Protein AF-0000000086451438 (afdb_homodimer)

pLDDT: mean 75.98, std 21.45, range [26.05, 97.88]

Organism: Eptatretus burgeri (NCBI:txid7764)

Foldseek 3Di:
DVVVVVVVVVVVVVVVDPDDCVVVVDPPPCCDPQVVLLVVLCLQQDDDLVVLVVVCVVPVVVDDPQLVVVLVVLVVCLVVLFAFAEEEAEDPQLCPLVSQQNSCSVCVNVSAGEAAEECDDVVQVSHRSYYHLCVLQQFDPCLVVDPAGAHPDDAPGSSLVSLLRHQEYEYEQQQVAFLSSLNRQQVHQCVSNVANPGSVSHHYYHYHHNVVQDDPDPDPCPVVSVNRTNCNDPSVVRYHYGYRDDRNRVVCCVVPVSVVVVVVVVCVVVVD/DVVVVVVVVVVVVVVVDDDDPVVVVDPPPCCDPQNVLLVVLCLQQDDDLVVLVVVCVVPVVVDDPQLVVVLVVLVVCLVVLFAFAEEEAEDPQLCPLVSQQNSCSVCVNVSAGEAAEECDDVVQVSHRSYYHLCVLQVFDPCLVVDPQGAHPDDAPGSSLVSLLRHQEYEYEQQFVAFLSSLNRQQVHQCVSNVANPGSVSHHYYHYHHNVVQDDPDPDPCPVVSVNRTNCNDPSVVRYHYGYRDDRNRVVCCVVPVSVVVVVVVVCVVVVD

InterPro domains:
  IPR010285 DNA helicase Pif1-like, DEAD-box helicase domain [PF05970] (62-272)
  IPR027417 P-loop containing nucleoside triphosphate hydrolase [G3DSA:3.40.50.300] (60-242)
  IPR027417 P-loop containing nucleoside triphosphate hydrolase [SSF52540] (52-231)

Structure (mmCIF, N/CA/C/O backbone):
data_AF-0000000086451438-model_v1
#
loop_
_entity.id
_entity.type
_entity.pdbx_description
1 polymer 'ATP-dependent DNA helicase'
#
loop_
_atom_site.group_PDB
_atom_site.id
_atom_site.type_symbol
_atom_site.label_atom_id
_atom_site.label_alt_id
_atom_site.label_comp_id
_atom_site.label_asym_id
_atom_site.label_entity_id
_atom_site.label_seq_id
_atom_site.pdbx_PDB_ins_code
_atom_site.Cartn_x
_atom_site.Cartn_y
_atom_site.Cartn_z
_atom_site.occupancy
_atom_site.B_iso_or_equiv
_atom_site.auth_seq_id
_atom_site.auth_comp_id
_atom_site.auth_asym_id
_atom_site.auth_atom_id
_atom_site.pdbx_PDB_model_num
ATOM 1 N N . MET A 1 1 ? 25.984 22.734 19.531 1 26.09 1 MET A N 1
ATOM 2 C CA . MET A 1 1 ? 26.781 22.688 18.297 1 26.09 1 MET A CA 1
ATOM 3 C C . MET A 1 1 ? 27.703 21.484 18.281 1 26.09 1 MET A C 1
ATOM 5 O O . MET A 1 1 ? 27.859 20.828 17.25 1 26.09 1 MET A O 1
ATOM 9 N N . TYR A 1 2 ? 28.391 21.312 19.453 1 29.39 2 TYR A N 1
ATOM 10 C CA . TYR A 1 2 ? 29.422 20.297 19.594 1 29.39 2 TYR A CA 1
ATOM 11 C C . TYR A 1 2 ? 28.812 18.906 19.562 1 29.39 2 TYR A C 1
ATOM 13 O O . TYR A 1 2 ? 29.375 17.984 18.953 1 29.39 2 TYR A O 1
ATOM 21 N N . ASN A 1 3 ? 27.719 18.781 20.359 1 32.94 3 ASN A N 1
ATOM 22 C CA . ASN A 1 3 ? 27.109 17.469 20.547 1 32.94 3 ASN A CA 1
ATOM 23 C C . ASN A 1 3 ? 26.391 17 19.281 1 32.94 3 ASN A C 1
ATOM 25 O O . ASN A 1 3 ? 26.156 15.805 19.109 1 32.94 3 ASN A O 1
ATOM 29 N N . LEU A 1 4 ? 26.078 17.984 18.391 1 34.22 4 LEU A N 1
ATOM 30 C CA . LEU A 1 4 ? 25.469 17.703 17.094 1 34.22 4 LEU A CA 1
ATOM 31 C C . LEU A 1 4 ? 26.484 17.094 16.141 1 34.22 4 LEU A C 1
ATOM 33 O O . LEU A 1 4 ? 26.156 16.188 15.367 1 34.22 4 LEU A O 1
ATOM 37 N N . CYS A 1 5 ? 27.719 17.562 16.188 1 33.41 5 CYS A N 1
ATOM 38 C CA . CYS A 1 5 ? 28.797 17.062 15.336 1 33.41 5 CYS A CA 1
ATOM 39 C C . CYS A 1 5 ? 29.125 15.617 15.664 1 33.41 5 CYS A C 1
ATOM 41 O O . CYS A 1 5 ? 29.344 14.805 14.758 1 33.41 5 CYS A O 1
ATOM 43 N N . LEU A 1 6 ? 29.156 15.328 16.922 1 34.59 6 LEU A N 1
ATOM 44 C CA . LEU A 1 6 ? 29.578 13.977 17.281 1 34.59 6 LEU A CA 1
ATOM 45 C C . LEU A 1 6 ? 28.531 12.953 16.875 1 34.59 6 LEU A C 1
ATOM 47 O O . LEU A 1 6 ? 28.859 11.82 16.516 1 34.59 6 LEU A O 1
ATOM 51 N N . MET A 1 7 ? 27.281 13.461 16.75 1 38.03 7 MET A N 1
ATOM 52 C CA . MET A 1 7 ? 26.172 12.578 16.375 1 38.03 7 MET A CA 1
ATOM 53 C C . MET A 1 7 ? 26.188 12.281 14.875 1 38.03 7 MET A C 1
ATOM 55 O O . MET A 1 7 ? 25.938 11.156 14.461 1 38.03 7 MET A O 1
ATOM 59 N N . GLU A 1 8 ? 26.656 13.125 14.047 1 40.81 8 GLU A N 1
ATOM 60 C CA . GLU A 1 8 ? 26.922 12.945 12.617 1 40.81 8 GLU A CA 1
ATOM 61 C C . GLU A 1 8 ? 28.047 11.945 12.391 1 40.81 8 GLU A C 1
ATOM 63 O O . GLU A 1 8 ? 27.984 11.125 11.469 1 40.81 8 GLU A O 1
ATOM 68 N N . ILE A 1 9 ? 29 12.008 13.086 1 38.91 9 ILE A N 1
ATOM 69 C CA . ILE A 1 9 ? 30.156 11.125 12.938 1 38.91 9 ILE A CA 1
ATOM 70 C C . ILE A 1 9 ? 29.781 9.711 13.359 1 38.91 9 ILE A C 1
ATOM 72 O O . ILE A 1 9 ? 30.125 8.742 12.68 1 38.91 9 ILE A O 1
ATOM 76 N N . GLU A 1 10 ? 28.922 9.609 14.383 1 37.34 10 GLU A N 1
ATOM 77 C CA . GLU A 1 10 ? 28.578 8.266 14.828 1 37.34 10 GLU A CA 1
ATOM 78 C C . GLU A 1 10 ? 27.641 7.574 13.836 1 37.34 10 GLU A C 1
ATOM 80 O O . GLU A 1 10 ? 27.797 6.383 13.562 1 37.34 10 GLU A O 1
ATOM 85 N N . ASP A 1 11 ? 26.75 8.367 13.273 1 40.84 11 ASP A N 1
ATOM 86 C CA . ASP A 1 11 ? 25.906 7.828 12.219 1 40.84 11 ASP A CA 1
ATOM 87 C C . ASP A 1 11 ? 26.734 7.414 11.008 1 40.84 11 ASP A C 1
ATOM 89 O O . ASP A 1 11 ? 26.469 6.391 10.375 1 40.84 11 ASP A O 1
ATOM 93 N N . HIS A 1 12 ? 27.656 8.133 10.625 1 41.16 12 HIS A N 1
ATOM 94 C CA . HIS A 1 12 ? 28.609 7.762 9.594 1 41.16 12 HIS A CA 1
ATOM 95 C C . HIS A 1 12 ? 29.422 6.539 10.016 1 41.16 12 HIS A C 1
ATOM 97 O O . HIS A 1 12 ? 29.719 5.672 9.188 1 41.16 12 HIS A O 1
ATOM 103 N N . ILE A 1 13 ? 29.828 6.48 11.203 1 39.41 13 ILE A N 1
ATOM 104 C CA . ILE A 1 13 ? 30.625 5.348 11.656 1 39.41 13 ILE A CA 1
ATOM 105 C C . ILE A 1 13 ? 29.734 4.109 11.781 1 39.41 13 ILE A C 1
ATOM 107 O O . ILE A 1 13 ? 30.125 3.014 11.383 1 39.41 13 ILE A O 1
ATOM 111 N N . LEU A 1 14 ? 28.5 4.383 12.367 1 39 14 LEU A N 1
ATOM 112 C CA . LEU A 1 14 ? 27.594 3.254 12.484 1 39 14 LEU A CA 1
ATOM 113 C C . LEU A 1 14 ? 27.156 2.76 11.102 1 39 14 LEU A C 1
ATOM 115 O O . LEU A 1 14 ? 26.984 1.557 10.898 1 39 14 LEU A O 1
ATOM 119 N N . ALA A 1 15 ? 26.984 3.623 10.156 1 35.28 15 ALA A N 1
ATOM 120 C CA . ALA A 1 15 ? 26.766 3.242 8.766 1 35.28 15 ALA A CA 1
ATOM 121 C C . ALA A 1 15 ? 27.984 2.525 8.195 1 35.28 15 ALA A C 1
ATOM 123 O O . ALA A 1 15 ? 27.859 1.714 7.273 1 35.28 15 ALA A O 1
ATOM 124 N N . GLN A 1 16 ? 29.141 3.031 8.539 1 34.56 16 GLN A N 1
ATOM 125 C CA . GLN A 1 16 ? 30.391 2.52 7.992 1 34.56 16 GLN A CA 1
ATOM 126 C C . GLN A 1 16 ? 30.906 1.341 8.812 1 34.56 16 GLN A C 1
ATOM 128 O O . GLN A 1 16 ? 32.031 0.894 8.625 1 34.56 16 GLN A O 1
ATOM 133 N N . GLY A 1 17 ? 30.328 0.337 9.367 1 36.38 17 GLY A N 1
ATOM 134 C CA . GLY A 1 17 ? 30.719 -0.934 9.953 1 36.38 17 GLY A CA 1
ATOM 135 C C . GLY A 1 17 ? 30.625 -0.946 11.469 1 36.38 17 GLY A C 1
ATOM 136 O O . GLY A 1 17 ? 30.594 0.11 12.102 1 36.38 17 GLY A O 1
ATOM 137 N N . GLY A 1 18 ? 29.875 -1.959 12.195 1 35.44 18 GLY A N 1
ATOM 138 C CA . GLY A 1 18 ? 29.422 -2.438 13.492 1 35.44 18 GLY A CA 1
ATOM 139 C C . GLY A 1 18 ? 30.375 -2.127 14.625 1 35.44 18 GLY A C 1
ATOM 140 O O . GLY A 1 18 ? 30.312 -2.756 15.68 1 35.44 18 GLY A O 1
ATOM 141 N N . GLN A 1 19 ? 31.531 -1.629 14.344 1 34.28 19 GLN A N 1
ATOM 142 C CA . GLN A 1 19 ? 32.375 -1.691 15.531 1 34.28 19 GLN A CA 1
ATOM 143 C C . GLN A 1 19 ? 32.031 -0.585 16.516 1 34.28 19 GLN A C 1
ATOM 145 O O . GLN A 1 19 ? 31.688 0.532 16.125 1 34.28 19 GLN A O 1
ATOM 150 N N . THR A 1 20 ? 31.406 -1.048 17.625 1 34.25 20 THR A N 1
ATOM 151 C CA . THR A 1 20 ? 31.016 -0.219 18.766 1 34.25 20 THR A CA 1
ATOM 152 C C . THR A 1 20 ? 32.219 0.55 19.312 1 34.25 20 THR A C 1
ATOM 154 O O . THR A 1 20 ? 33.375 0.157 19.109 1 34.25 20 THR A O 1
ATOM 157 N N . LEU A 1 21 ? 32.031 1.771 19.625 1 33.81 21 LEU A N 1
ATOM 158 C CA . LEU A 1 21 ? 33.031 2.615 20.266 1 33.81 21 LEU A CA 1
ATOM 159 C C . LEU A 1 21 ? 33.594 1.945 21.516 1 33.81 21 LEU A C 1
ATOM 161 O O . LEU A 1 21 ? 34.531 2.465 22.141 1 33.81 21 LEU A O 1
ATOM 165 N N . ASP A 1 22 ? 33.062 0.812 22 1 37 22 ASP A N 1
ATOM 166 C CA . ASP A 1 22 ? 33.656 0.191 23.172 1 37 22 ASP A CA 1
ATOM 167 C C . ASP A 1 22 ? 35.156 0.002 23 1 37 22 ASP A C 1
ATOM 169 O O . ASP A 1 22 ? 35.906 -0.086 23.984 1 37 22 ASP A O 1
ATOM 173 N N . ASN A 1 23 ? 35.531 -0.265 21.781 1 37.19 23 ASN A N 1
ATOM 174 C CA . ASN A 1 23 ? 36.969 -0.629 21.703 1 37.19 23 ASN A CA 1
ATOM 175 C C . ASN A 1 23 ? 37.875 0.562 22 1 37.19 23 ASN A C 1
ATOM 177 O O . ASN A 1 23 ? 39.094 0.414 22.078 1 3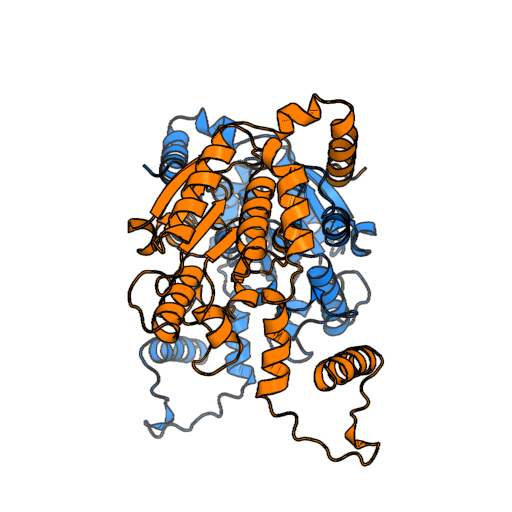7.19 23 ASN A O 1
ATOM 181 N N . TYR A 1 24 ? 37.406 1.789 21.734 1 34.75 24 TYR A N 1
ATOM 182 C CA . TYR A 1 24 ? 38.406 2.848 21.875 1 34.75 24 TYR A CA 1
ATOM 183 C C . TYR A 1 24 ? 38.312 3.473 23.266 1 34.75 24 TYR A C 1
ATOM 185 O O . TYR A 1 24 ? 38.812 4.59 23.484 1 34.75 24 TYR A O 1
ATOM 193 N N . ASN A 1 25 ? 38.188 2.754 24.438 1 35.06 25 ASN A N 1
ATOM 194 C CA . ASN A 1 25 ? 38.281 3.109 25.844 1 35.06 25 ASN A CA 1
ATOM 195 C C . ASN A 1 25 ? 37.531 4.387 26.172 1 35.06 25 ASN A C 1
ATOM 197 O O . ASN A 1 25 ? 37.938 5.156 27.047 1 35.06 25 ASN A O 1
ATOM 201 N N . LEU A 1 26 ? 36.938 5.012 25.172 1 33.03 26 LEU A N 1
ATOM 202 C CA . LEU A 1 26 ? 36.219 6.23 25.531 1 33.03 26 LEU A CA 1
ATOM 203 C C . LEU A 1 26 ? 34.969 5.906 26.328 1 33.03 26 LEU A C 1
ATOM 205 O O . LEU A 1 26 ? 34.406 4.82 26.203 1 33.03 26 LEU A O 1
ATOM 209 N N . PRO A 1 27 ? 34.781 6.578 27.547 1 30.48 27 PRO A N 1
ATOM 210 C CA . PRO A 1 27 ? 33.656 6.25 28.406 1 30.48 27 PRO A CA 1
ATOM 211 C C . PRO A 1 27 ? 32.375 6.02 27.625 1 30.48 27 PRO A C 1
ATOM 213 O O . PRO A 1 27 ? 32.125 6.668 26.594 1 30.48 27 PRO A O 1
ATOM 216 N N . VAL A 1 28 ? 31.984 4.773 27.594 1 33.62 28 VAL A N 1
ATOM 217 C CA . VAL A 1 28 ? 30.719 4.379 26.984 1 33.62 28 VAL A CA 1
ATOM 218 C C . VAL A 1 28 ? 29.594 5.285 27.469 1 33.62 28 VAL A C 1
ATOM 220 O O . VAL A 1 28 ? 29.312 5.324 28.672 1 33.62 28 VAL A O 1
ATOM 223 N N . ILE A 1 29 ? 29.703 6.559 27.203 1 31.59 29 ILE A N 1
ATOM 224 C CA . ILE A 1 29 ? 28.469 7.258 27.578 1 31.59 29 ILE A CA 1
ATOM 225 C C . ILE A 1 29 ? 27.266 6.363 27.297 1 31.59 29 ILE A C 1
ATOM 227 O O . ILE A 1 29 ? 27.172 5.738 26.234 1 31.59 29 ILE A O 1
ATOM 231 N N . GLU A 1 30 ? 26.812 5.746 28.344 1 31.34 30 GLU A N 1
ATOM 232 C CA . GLU A 1 30 ? 25.547 5.016 28.297 1 31.34 30 GLU A CA 1
ATOM 233 C C . GLU A 1 30 ? 24.578 5.672 27.312 1 31.34 30 GLU A C 1
ATOM 235 O O . GLU A 1 30 ? 24.016 6.73 27.609 1 31.34 30 GLU A O 1
ATOM 240 N N . ARG A 1 31 ? 24.938 5.809 26.094 1 33.66 31 ARG A N 1
ATOM 241 C CA . ARG A 1 31 ? 23.953 6.215 25.109 1 33.66 31 ARG A CA 1
ATOM 242 C C . ARG A 1 31 ? 22.594 5.613 25.406 1 33.66 31 ARG A C 1
ATOM 244 O O . ARG A 1 31 ? 22.406 4.398 25.297 1 33.66 31 ARG A O 1
ATOM 251 N N . THR A 1 32 ? 21.984 6.016 26.531 1 33.78 32 THR A N 1
ATOM 252 C CA . THR A 1 32 ? 20.672 5.547 26.953 1 33.78 32 THR A CA 1
ATOM 253 C C . THR A 1 32 ? 19.781 5.285 25.734 1 33.78 32 THR A C 1
ATOM 255 O O . THR A 1 32 ? 19.906 5.957 24.719 1 33.78 32 THR A O 1
ATOM 258 N N . THR A 1 33 ? 19.062 4.176 25.688 1 37.59 33 THR A N 1
ATOM 259 C CA . THR A 1 33 ? 18 3.734 24.797 1 37.59 33 THR A CA 1
ATOM 260 C C . THR A 1 33 ? 17.188 4.926 24.297 1 37.59 33 THR A C 1
ATOM 262 O O . THR A 1 33 ? 16.5 4.836 23.266 1 37.59 33 THR A O 1
ATOM 265 N N . ALA A 1 34 ? 17.094 5.992 25.078 1 37.47 34 ALA A N 1
ATOM 266 C CA . ALA A 1 34 ? 16.328 7.207 24.797 1 37.47 34 ALA A CA 1
ATOM 267 C C . ALA A 1 34 ? 16.984 8.016 23.688 1 37.47 34 ALA A C 1
ATOM 269 O O . ALA A 1 34 ? 16.297 8.633 22.875 1 37.47 34 ALA A O 1
ATOM 270 N N . ALA A 1 35 ? 18.312 8.203 23.703 1 39.44 35 ALA A N 1
ATOM 271 C CA . ALA A 1 35 ? 19.062 8.992 22.719 1 39.44 35 ALA A CA 1
ATOM 272 C C . ALA A 1 35 ? 18.953 8.375 21.328 1 39.44 35 ALA A C 1
ATOM 274 O O . ALA A 1 35 ? 18.844 9.094 20.328 1 39.44 35 ALA A O 1
ATOM 275 N N . ASN A 1 36 ? 19.141 7.082 21.203 1 42.81 36 ASN A N 1
ATOM 276 C CA . ASN A 1 36 ? 18.984 6.363 19.953 1 42.81 36 ASN A CA 1
ATOM 277 C C . ASN A 1 36 ? 17.578 6.527 19.375 1 42.81 36 ASN A C 1
ATOM 279 O O . ASN A 1 36 ? 17.391 6.625 18.172 1 42.81 36 ASN A O 1
ATOM 283 N N . HIS A 1 37 ? 16.562 6.543 20.281 1 44.16 37 HIS A N 1
ATOM 284 C CA . HIS A 1 37 ? 15.18 6.801 19.906 1 44.16 37 HIS A CA 1
ATOM 285 C C . HIS A 1 37 ? 14.977 8.25 19.484 1 44.16 37 HIS A C 1
ATOM 287 O O . HIS A 1 37 ? 14.172 8.539 18.594 1 44.16 37 HIS A O 1
ATOM 293 N N . ALA A 1 38 ? 15.758 9.188 20.141 1 43.88 38 ALA A N 1
ATOM 294 C CA . ALA A 1 38 ? 15.672 10.602 19.812 1 43.88 38 ALA A CA 1
ATOM 295 C C . ALA A 1 38 ? 16.125 10.859 18.375 1 43.88 38 ALA A C 1
ATOM 297 O O . ALA A 1 38 ? 15.562 11.719 17.688 1 43.88 38 ALA A O 1
ATOM 298 N N . GLN A 1 39 ? 17.109 10.125 17.938 1 46.59 39 GLN A N 1
ATOM 299 C CA . GLN A 1 39 ? 17.656 10.281 16.594 1 46.59 39 GLN A CA 1
ATOM 300 C C . GLN A 1 39 ? 16.625 9.953 15.531 1 46.59 39 GLN A C 1
ATOM 302 O O . GLN A 1 39 ? 16.578 10.609 14.492 1 46.59 39 GLN A O 1
ATOM 307 N N . LYS A 1 40 ? 15.953 8.906 15.898 1 49.19 40 LYS A N 1
ATOM 308 C CA . LYS A 1 40 ? 15.023 8.398 14.898 1 49.19 40 LYS A CA 1
ATOM 309 C C . LYS A 1 40 ? 13.914 9.406 14.617 1 49.19 40 LYS A C 1
ATOM 311 O O . LYS A 1 40 ? 13.43 9.5 13.484 1 49.19 40 LYS A O 1
ATOM 316 N N . TYR A 1 41 ? 13.625 10.203 15.648 1 57.09 41 TYR A N 1
ATOM 317 C CA . TYR A 1 41 ? 12.469 11.062 15.445 1 57.09 41 TYR A CA 1
ATOM 318 C C . TYR A 1 41 ? 12.898 12.469 15.023 1 57.09 41 TYR A C 1
ATOM 320 O O . TYR A 1 41 ? 12.062 13.344 14.805 1 57.09 41 TYR A O 1
ATOM 328 N N . VAL A 1 42 ? 14.25 12.516 14.727 1 59.06 42 VAL A N 1
ATOM 329 C CA . VAL A 1 42 ? 14.93 13.664 14.141 1 59.06 42 VAL A CA 1
ATOM 330 C C . VAL A 1 42 ? 14.43 13.883 12.711 1 59.06 42 VAL A C 1
ATOM 332 O O . VAL A 1 42 ? 14.352 15.016 12.242 1 59.06 42 VAL A O 1
ATOM 335 N N . ARG A 1 43 ? 13.883 12.844 12.266 1 67.5 43 ARG A N 1
ATOM 336 C CA . ARG A 1 43 ? 13.508 12.93 10.859 1 67.5 43 ARG A CA 1
ATOM 337 C C . ARG A 1 43 ? 12.336 13.875 10.656 1 67.5 43 ARG A C 1
ATOM 339 O O . ARG A 1 43 ? 12.211 14.508 9.609 1 67.5 43 ARG A O 1
ATOM 346 N N . PHE A 1 44 ? 11.562 13.945 11.609 1 74.88 44 PHE A N 1
ATOM 347 C CA . PHE A 1 44 ? 10.422 14.836 11.484 1 74.88 44 PHE A CA 1
ATOM 348 C C . PHE A 1 44 ? 10.812 16.266 11.828 1 74.88 44 PHE A C 1
ATOM 350 O O . PHE A 1 44 ? 10.102 17.219 11.469 1 74.88 44 PHE A O 1
ATOM 357 N N . LEU A 1 45 ? 11.992 16.312 12.406 1 74.94 45 LEU A N 1
ATOM 358 C CA . LEU A 1 45 ? 12.414 17.609 12.898 1 74.94 45 LEU A CA 1
ATOM 359 C C . LEU A 1 45 ? 13.5 18.203 12.008 1 74.94 45 LEU A C 1
ATOM 361 O O . LEU A 1 45 ? 13.789 19.406 12.078 1 74.94 45 LEU A O 1
ATOM 365 N N . ASN A 1 46 ? 13.961 17.359 11.133 1 75.75 46 ASN A N 1
ATOM 366 C CA . ASN A 1 46 ? 15.125 17.766 10.344 1 75.75 46 ASN A CA 1
ATOM 367 C C . ASN A 1 46 ? 14.703 18.469 9.055 1 75.75 46 ASN A C 1
ATOM 369 O O . ASN A 1 46 ? 14.625 17.828 8 1 75.75 46 ASN A O 1
ATOM 373 N N . PHE A 1 47 ? 14.445 19.75 9.156 1 78.75 47 PHE A N 1
ATOM 374 C CA . PHE A 1 47 ? 14.164 20.547 7.965 1 78.75 47 PHE A CA 1
ATOM 375 C C . PHE A 1 47 ? 14.703 21.969 8.117 1 78.75 47 PHE A C 1
ATOM 377 O O . PHE A 1 47 ? 14.914 22.438 9.234 1 78.75 47 PHE A O 1
ATOM 384 N N . ASP A 1 48 ? 15.07 22.484 6.926 1 81.88 48 ASP A N 1
ATOM 385 C CA . ASP A 1 48 ? 15.531 23.859 6.832 1 81.88 48 ASP A CA 1
ATOM 386 C C . ASP A 1 48 ? 14.391 24.797 6.461 1 81.88 48 ASP A C 1
ATOM 388 O O . ASP A 1 48 ? 13.859 24.734 5.348 1 81.88 48 ASP A O 1
ATOM 392 N N . GLY A 1 49 ? 14.117 25.703 7.426 1 85.5 49 GLY A N 1
ATOM 393 C CA . GLY A 1 49 ? 13.023 26.641 7.207 1 85.5 49 GLY A CA 1
ATOM 394 C C . GLY A 1 49 ? 13.195 27.484 5.953 1 85.5 49 GLY A C 1
ATOM 395 O O . GLY A 1 49 ? 12.234 27.703 5.215 1 85.5 49 GLY A O 1
ATOM 396 N N . CYS A 1 50 ? 14.398 27.859 5.68 1 87.19 50 CYS A N 1
ATOM 397 C CA . CYS A 1 50 ? 14.688 28.688 4.512 1 87.19 50 CYS A CA 1
ATOM 398 C C . CYS A 1 50 ? 14.453 27.922 3.221 1 87.19 50 CYS A C 1
ATOM 400 O O . CYS A 1 50 ? 13.875 28.438 2.271 1 87.19 50 CYS A O 1
ATOM 402 N N . GLU A 1 51 ? 14.867 26.688 3.285 1 87.94 51 GLU A N 1
ATOM 403 C CA . GLU A 1 51 ? 14.664 25.844 2.117 1 87.94 51 GLU A CA 1
ATOM 404 C C . GLU A 1 51 ? 13.18 25.594 1.858 1 87.94 51 GLU A C 1
ATOM 406 O O . GLU A 1 51 ? 12.742 25.562 0.706 1 87.94 51 GLU A O 1
ATOM 411 N N . GLN A 1 52 ? 12.5 25.453 2.959 1 90.19 52 GLN A N 1
ATOM 412 C CA . GLN A 1 52 ? 11.062 25.234 2.828 1 90.19 52 GLN A CA 1
ATOM 413 C C . GLN A 1 52 ? 10.367 26.469 2.254 1 90.19 52 GLN A C 1
ATOM 415 O O . GLN A 1 52 ? 9.492 26.359 1.394 1 90.19 52 GLN A O 1
ATOM 420 N N . ASN A 1 53 ? 10.766 27.609 2.682 1 91.75 53 ASN A N 1
ATOM 421 C CA . ASN A 1 53 ? 10.195 28.859 2.188 1 91.75 53 ASN A CA 1
ATOM 422 C C . ASN A 1 53 ? 10.484 29.062 0.705 1 91.75 53 ASN A C 1
ATOM 424 O O . ASN A 1 53 ? 9.641 29.562 -0.038 1 91.75 53 ASN A O 1
ATOM 428 N N . GLN A 1 54 ? 11.648 28.734 0.328 1 90.25 54 GLN A N 1
ATOM 429 C CA . GLN A 1 54 ? 12.008 28.844 -1.082 1 90.25 54 GLN A CA 1
ATOM 430 C C . GLN A 1 54 ? 11.141 27.922 -1.94 1 90.25 54 GLN A C 1
ATOM 432 O O . GLN A 1 54 ? 10.719 28.312 -3.035 1 90.25 54 GLN A O 1
ATOM 437 N N . CYS A 1 55 ? 10.938 26.75 -1.394 1 88.25 55 CYS A N 1
ATOM 438 C CA . CYS A 1 55 ? 10.078 25.797 -2.094 1 88.25 55 CYS A CA 1
ATOM 439 C C . CYS A 1 55 ? 8.68 26.375 -2.303 1 88.25 55 CYS A C 1
ATOM 441 O O . CYS A 1 55 ? 8.141 26.312 -3.406 1 88.25 55 CYS A O 1
ATOM 443 N N . ILE A 1 56 ? 8.172 27 -1.347 1 91.19 56 ILE A N 1
ATOM 444 C CA . ILE A 1 56 ? 6.828 27.578 -1.398 1 91.19 56 ILE A CA 1
ATOM 445 C C . ILE A 1 56 ? 6.793 28.719 -2.4 1 91.19 56 ILE A C 1
ATOM 447 O O . ILE A 1 56 ? 5.91 28.781 -3.258 1 91.19 56 ILE A O 1
ATOM 451 N N . ASN A 1 57 ? 7.73 29.562 -2.266 1 91.06 57 ASN A N 1
ATOM 452 C CA . ASN A 1 57 ? 7.781 30.719 -3.139 1 91.06 57 ASN A CA 1
ATOM 453 C C . ASN A 1 57 ? 7.91 30.328 -4.605 1 91.06 57 ASN A C 1
ATOM 455 O O . ASN A 1 57 ? 7.34 30.969 -5.484 1 91.06 57 ASN A O 1
ATOM 459 N N . ASN A 1 58 ? 8.602 29.297 -4.82 1 88.81 58 ASN A N 1
ATOM 460 C CA . ASN A 1 58 ? 8.883 28.859 -6.188 1 88.81 58 ASN A CA 1
ATOM 461 C C . ASN A 1 58 ? 7.699 28.109 -6.789 1 88.81 58 ASN A C 1
ATOM 463 O O . ASN A 1 58 ? 7.516 28.094 -8.008 1 88.81 58 ASN A O 1
ATOM 467 N N . HIS A 1 59 ? 6.801 27.5 -5.863 1 88.5 59 HIS A N 1
ATOM 468 C CA . HIS A 1 59 ? 5.902 26.5 -6.445 1 88.5 59 HIS A CA 1
ATOM 469 C C . HIS A 1 59 ? 4.449 26.812 -6.105 1 88.5 59 HIS A C 1
ATOM 471 O O . HIS A 1 59 ? 3.533 26.312 -6.758 1 88.5 59 HIS A O 1
ATOM 477 N N . LYS A 1 60 ? 4.219 27.641 -5.172 1 91 60 LYS A N 1
ATOM 478 C CA . LYS A 1 60 ? 2.855 27.906 -4.723 1 91 60 LYS A CA 1
ATOM 479 C C . LYS A 1 60 ? 1.996 28.438 -5.867 1 91 60 LYS A C 1
ATOM 481 O O . LYS A 1 60 ? 0.814 28.094 -5.969 1 91 60 LYS A O 1
ATOM 486 N N . HIS A 1 61 ? 2.596 29.188 -6.746 1 89.88 61 HIS A N 1
ATOM 487 C CA . HIS A 1 61 ? 1.861 29.812 -7.84 1 89.88 61 HIS A CA 1
ATOM 488 C C . HIS A 1 61 ? 1.401 28.766 -8.859 1 89.88 61 HIS A C 1
ATOM 490 O O . HIS A 1 61 ? 0.543 29.047 -9.695 1 89.88 61 HIS A O 1
ATOM 496 N N . GLN A 1 62 ? 1.954 27.562 -8.758 1 84.94 62 GLN A N 1
ATOM 497 C CA . GLN A 1 62 ? 1.625 26.516 -9.711 1 84.94 62 GLN A CA 1
ATOM 498 C C . GLN A 1 62 ? 0.365 25.766 -9.289 1 84.94 62 GLN A C 1
ATOM 500 O O . GLN A 1 62 ? -0.17 24.953 -10.047 1 84.94 62 GLN A O 1
ATOM 505 N N . LEU A 1 63 ? -0.083 26.062 -8.07 1 88.44 63 LEU A N 1
ATOM 506 C CA . LEU A 1 63 ? -1.303 25.406 -7.613 1 88.44 63 LEU A CA 1
ATOM 507 C C . LEU A 1 63 ? -2.5 25.844 -8.453 1 88.44 63 LEU A C 1
ATOM 509 O O . LEU A 1 63 ? -2.676 27.031 -8.719 1 88.44 63 LEU A O 1
ATOM 513 N N . MET A 1 64 ? -3.277 24.891 -8.883 1 87.12 64 MET A N 1
ATOM 514 C CA . MET A 1 64 ? -4.535 25.188 -9.555 1 87.12 64 MET A CA 1
ATOM 515 C C . MET A 1 64 ? -5.566 25.719 -8.57 1 87.12 64 MET A C 1
ATOM 517 O O . MET A 1 64 ? -5.383 25.609 -7.352 1 87.12 64 MET A O 1
ATOM 521 N N . ALA A 1 65 ? -6.633 26.281 -9.125 1 88.62 65 ALA A N 1
ATOM 522 C CA . ALA A 1 65 ? -7.609 26.984 -8.305 1 88.62 65 ALA A CA 1
ATOM 523 C C . ALA A 1 65 ? -8.156 26.078 -7.203 1 88.62 65 ALA A C 1
ATOM 525 O O . ALA A 1 65 ? -8.195 26.469 -6.031 1 88.62 65 ALA A O 1
ATOM 526 N N . ASN A 1 66 ? -8.555 24.906 -7.562 1 90.38 66 ASN A N 1
ATOM 527 C CA . ASN A 1 66 ? -9.117 23.953 -6.602 1 90.38 66 ASN A CA 1
ATOM 528 C C . ASN A 1 66 ? -8.086 23.531 -5.562 1 90.38 66 ASN A C 1
ATOM 530 O O . ASN A 1 66 ? -8.398 23.406 -4.379 1 90.38 66 ASN A O 1
ATOM 534 N N . GLN A 1 67 ? -6.871 23.359 -5.949 1 91.94 67 GLN A N 1
ATOM 535 C CA . GLN A 1 67 ? -5.785 23 -5.047 1 91.94 67 GLN A CA 1
ATOM 536 C C . GLN A 1 67 ? -5.48 24.141 -4.078 1 91.94 67 GLN A C 1
ATOM 538 O O . GLN A 1 67 ? -5.266 23.922 -2.887 1 91.94 67 GLN A O 1
ATOM 543 N N . ARG A 1 68 ? -5.559 25.328 -4.648 1 94.06 68 ARG A N 1
ATOM 544 C CA . ARG A 1 68 ? -5.281 26.516 -3.854 1 94.06 68 ARG A CA 1
ATOM 545 C C . ARG A 1 68 ? -6.305 26.688 -2.734 1 94.06 68 ARG A C 1
ATOM 547 O O . ARG A 1 68 ? -5.961 27.094 -1.623 1 94.06 68 ARG A O 1
ATOM 554 N N . GLU A 1 69 ? -7.469 26.406 -3.072 1 94.5 69 GLU A N 1
ATOM 555 C CA . GLU A 1 69 ? -8.539 26.484 -2.08 1 94.5 69 GLU A CA 1
ATOM 556 C C . GLU A 1 69 ? -8.297 25.516 -0.93 1 94.5 69 GLU A C 1
ATOM 558 O O . GLU A 1 69 ? -8.406 25.875 0.24 1 94.5 69 GLU A O 1
ATOM 563 N N . ILE A 1 70 ? -7.996 24.312 -1.233 1 94.94 70 ILE A N 1
ATOM 564 C CA . ILE A 1 70 ? -7.75 23.297 -0.223 1 94.94 70 ILE A CA 1
ATOM 565 C C . ILE A 1 70 ? -6.516 23.656 0.593 1 94.94 70 ILE A C 1
ATOM 567 O O . ILE A 1 70 ? -6.512 23.531 1.819 1 94.94 70 ILE A O 1
ATOM 571 N N . TYR A 1 71 ? -5.523 24.156 -0.122 1 96.44 71 TYR A N 1
ATOM 572 C CA . TYR A 1 71 ? -4.293 24.609 0.512 1 96.44 71 TYR A CA 1
ATOM 573 C C . TYR A 1 71 ? -4.582 25.688 1.554 1 96.44 71 TYR A C 1
ATOM 575 O O . TYR A 1 71 ? -4.152 25.578 2.703 1 96.44 71 TYR A O 1
ATOM 583 N N . ALA A 1 72 ? -5.324 26.641 1.154 1 96.44 72 ALA A N 1
ATOM 584 C CA . ALA A 1 72 ? -5.645 27.766 2.021 1 96.44 72 ALA A CA 1
ATOM 585 C C . ALA A 1 72 ? -6.512 27.328 3.197 1 96.44 72 ALA A C 1
ATOM 587 O O . ALA A 1 72 ? -6.293 27.75 4.332 1 96.44 72 ALA A O 1
ATOM 588 N N . LEU A 1 73 ? -7.43 26.516 2.945 1 95.19 73 LEU A N 1
ATOM 589 C CA . LEU A 1 73 ? -8.352 26.047 3.975 1 95.19 73 LEU A CA 1
ATOM 590 C C . LEU A 1 73 ? -7.613 25.25 5.043 1 95.19 73 LEU A C 1
ATOM 592 O O . LEU A 1 73 ? -7.855 25.422 6.238 1 95.19 73 LEU A O 1
ATOM 596 N N . PHE A 1 74 ? -6.801 24.391 4.625 1 96.12 74 PHE A N 1
ATOM 597 C CA . PHE A 1 74 ? -6.066 23.547 5.57 1 96.12 74 PHE A CA 1
ATOM 598 C C . PHE A 1 74 ? -5.125 24.391 6.418 1 96.12 74 PHE A C 1
ATOM 600 O O . PHE A 1 74 ? -5.016 24.188 7.629 1 96.12 74 PHE A O 1
ATOM 607 N N . LEU A 1 75 ? -4.445 25.328 5.797 1 96.06 75 LEU A N 1
ATOM 608 C CA . LEU A 1 75 ? -3.525 26.188 6.531 1 96.06 75 LEU A CA 1
ATOM 609 C C . LEU A 1 75 ? -4.277 27.062 7.523 1 96.06 75 LEU A C 1
ATOM 611 O O . LEU A 1 75 ? -3.766 27.359 8.602 1 96.06 75 LEU A O 1
ATOM 615 N N . ASP A 1 76 ? -5.41 27.484 7.086 1 96.31 76 ASP A N 1
ATOM 616 C CA . ASP A 1 76 ? -6.238 28.266 8 1 96.31 76 ASP A CA 1
ATOM 617 C C . ASP A 1 76 ? -6.582 27.453 9.25 1 96.31 76 ASP A C 1
ATOM 619 O O . ASP A 1 76 ? -6.566 28 10.359 1 96.31 76 ASP A O 1
ATOM 623 N N . LYS A 1 77 ? -6.875 26.219 9.078 1 95.75 77 LYS A N 1
ATOM 624 C CA . LYS A 1 77 ? -7.164 25.344 10.211 1 95.75 77 LYS A CA 1
ATOM 625 C C . LYS A 1 77 ? -5.949 25.203 11.125 1 95.75 77 LYS A C 1
ATOM 627 O O . LYS A 1 77 ? -6.09 25.203 12.352 1 95.75 77 LYS A O 1
ATOM 632 N N . ILE A 1 78 ? -4.836 25.094 10.539 1 94.5 78 ILE A N 1
ATOM 633 C CA . ILE A 1 78 ? -3.604 24.969 11.312 1 94.5 78 ILE A CA 1
ATOM 634 C C . ILE A 1 78 ? -3.375 26.25 12.117 1 94.5 78 ILE A C 1
ATOM 636 O O . ILE A 1 78 ? -3.104 26.203 13.312 1 94.5 78 ILE A O 1
ATOM 640 N N . ASN A 1 79 ? -3.521 27.359 11.445 1 93.44 79 ASN A N 1
ATOM 641 C CA . ASN A 1 79 ? -3.24 28.656 12.055 1 93.44 79 ASN A CA 1
ATOM 642 C C . ASN A 1 79 ? -4.227 28.984 13.172 1 93.44 79 ASN A C 1
ATOM 644 O O . ASN A 1 79 ? -3.881 29.688 14.133 1 93.44 79 ASN A O 1
ATOM 648 N N . THR A 1 80 ? -5.395 28.5 13.023 1 93.94 80 THR A N 1
ATOM 649 C CA . THR A 1 80 ? -6.418 28.781 14.031 1 93.94 80 THR A CA 1
ATOM 650 C C . THR A 1 80 ? -6.508 27.625 15.031 1 93.94 80 THR A C 1
ATOM 652 O O . THR A 1 80 ? -7.43 27.594 15.852 1 93.94 80 THR A O 1
ATOM 655 N N . GLN A 1 81 ? -5.652 26.625 14.977 1 91 81 GLN A N 1
ATOM 656 C CA . GLN A 1 81 ? -5.531 25.5 15.883 1 91 81 GLN A CA 1
ATOM 657 C C . GLN A 1 81 ? -6.836 24.703 15.953 1 91 81 GLN A C 1
ATOM 659 O O . GLN A 1 81 ? -7.297 24.344 17.047 1 91 81 GLN A O 1
ATOM 664 N N . ARG A 1 82 ? -7.426 24.641 14.852 1 91.69 82 ARG A N 1
ATOM 665 C CA . ARG A 1 82 ? -8.617 23.797 14.742 1 91.69 82 ARG A CA 1
ATOM 666 C C . ARG A 1 82 ? -8.242 22.344 14.445 1 91.69 82 ARG A C 1
ATOM 668 O O . ARG A 1 82 ? -7.309 22.094 13.688 1 91.69 82 ARG A O 1
ATOM 675 N N . CYS A 1 83 ? -8.938 21.469 15.148 1 89.56 83 CYS A N 1
ATOM 676 C CA . CYS A 1 83 ? -8.711 20.062 14.906 1 89.56 83 CYS A CA 1
ATOM 677 C C . CYS A 1 83 ? -9.75 19.5 13.938 1 89.56 83 CYS A C 1
ATOM 679 O O . CYS A 1 83 ? -10.711 20.172 13.594 1 89.56 83 CYS A O 1
ATOM 681 N N . GLY A 1 84 ? -9.453 18.359 13.398 1 94.12 84 GLY A N 1
ATOM 682 C CA . GLY A 1 84 ? -10.391 17.703 12.5 1 94.12 84 GLY A CA 1
ATOM 683 C C . GLY A 1 84 ? -9.703 16.844 11.445 1 94.12 84 GLY A C 1
ATOM 684 O O . GLY A 1 84 ? -8.469 16.797 11.391 1 94.12 84 GLY A O 1
ATOM 685 N N . ILE A 1 85 ? -10.555 16.125 10.758 1 97.38 85 ILE A N 1
ATOM 686 C CA . ILE A 1 85 ? -10.078 15.242 9.703 1 97.38 85 ILE A CA 1
ATOM 687 C C . ILE A 1 85 ? -10.578 15.742 8.344 1 97.38 85 ILE A C 1
ATOM 689 O O . ILE A 1 85 ? -11.781 15.945 8.156 1 97.38 85 ILE A O 1
ATOM 693 N N . THR A 1 86 ? -9.648 16.062 7.484 1 97 86 THR A N 1
ATOM 694 C CA . THR A 1 86 ? -9.953 16.438 6.105 1 97 86 THR A CA 1
ATOM 695 C C . THR A 1 86 ? -9.578 15.312 5.141 1 97 86 THR A C 1
ATOM 697 O O . THR A 1 86 ? -8.5 14.727 5.258 1 97 86 THR A O 1
ATOM 700 N N . PHE A 1 87 ? -10.5 14.961 4.223 1 96.44 87 PHE A N 1
ATOM 701 C CA . PHE A 1 87 ? -10.195 14.016 3.154 1 96.44 87 PHE A CA 1
ATOM 702 C C . PHE A 1 87 ? -10.188 14.719 1.801 1 96.44 87 PHE A C 1
ATOM 704 O O . PHE A 1 87 ? -11.164 15.367 1.427 1 96.44 87 PHE A O 1
ATOM 711 N N . VAL A 1 88 ? -9.055 14.633 1.141 1 95.25 88 VAL A N 1
ATOM 712 C CA . VAL A 1 88 ? -8.938 15.156 -0.217 1 95.25 88 VAL A CA 1
ATOM 713 C C . VAL A 1 88 ? -9.109 14.016 -1.225 1 95.25 88 VAL A C 1
ATOM 715 O O . VAL A 1 88 ? -8.211 13.188 -1.394 1 95.25 88 VAL A O 1
ATOM 718 N N . ASP A 1 89 ? -10.289 13.992 -1.845 1 91.25 89 ASP A N 1
ATOM 719 C CA . ASP A 1 89 ? -10.57 13.047 -2.916 1 91.25 89 ASP A CA 1
ATOM 720 C C . ASP A 1 89 ? -9.844 13.438 -4.203 1 91.25 89 ASP A C 1
ATOM 722 O O . ASP A 1 89 ? -10.273 14.359 -4.902 1 91.25 89 ASP A O 1
ATOM 726 N N . ALA A 1 90 ? -8.805 12.727 -4.453 1 85.75 90 ALA A N 1
ATOM 727 C CA . ALA A 1 90 ? -7.918 13.125 -5.547 1 85.75 90 ALA A CA 1
ATOM 728 C C . ALA A 1 90 ? -7.582 11.93 -6.438 1 85.75 90 ALA A C 1
ATOM 730 O O . ALA A 1 90 ? -6.648 11.172 -6.148 1 85.75 90 ALA A O 1
ATOM 731 N N . PRO A 1 91 ? -8.32 11.805 -7.559 1 76.75 91 PRO A N 1
ATOM 732 C CA . PRO A 1 91 ? -7.949 10.766 -8.523 1 76.75 91 PRO A CA 1
ATOM 733 C C . PRO A 1 91 ? -6.547 10.969 -9.094 1 76.75 91 PRO A C 1
ATOM 735 O O . PRO A 1 91 ? -5.941 12.016 -8.891 1 76.75 91 PRO A O 1
ATOM 738 N N . GLY A 1 92 ? -6.031 9.852 -9.688 1 72.5 92 GLY A N 1
ATOM 739 C CA . GLY A 1 92 ? -4.715 9.938 -10.305 1 72.5 92 GLY A CA 1
ATOM 740 C C . GLY A 1 92 ? -4.582 11.094 -11.281 1 72.5 92 GLY A C 1
ATOM 741 O O . GLY A 1 92 ? -5.512 11.375 -12.039 1 72.5 92 GLY A O 1
ATOM 742 N N . GLY A 1 93 ? -3.465 11.789 -11.133 1 71.62 93 GLY A N 1
ATOM 743 C CA . GLY A 1 93 ? -3.17 12.836 -12.102 1 71.62 93 GLY A CA 1
ATOM 744 C C . GLY A 1 93 ? -3.711 14.195 -11.695 1 71.62 93 GLY A C 1
ATOM 745 O O . GLY A 1 93 ? -3.619 15.156 -12.453 1 71.62 93 GLY A O 1
ATOM 746 N N . THR A 1 94 ? -4.215 14.352 -10.539 1 75.31 94 THR A N 1
ATOM 747 C CA . THR A 1 94 ? -4.848 15.594 -10.125 1 75.31 94 THR A CA 1
ATOM 748 C C . THR A 1 94 ? -3.867 16.469 -9.344 1 75.31 94 THR A C 1
ATOM 750 O O . THR A 1 94 ? -4.219 17.562 -8.906 1 75.31 94 THR A O 1
ATOM 753 N N . GLY A 1 95 ? -2.662 16.031 -9.148 1 78.56 95 GLY A N 1
ATOM 754 C CA . GLY A 1 95 ? -1.653 16.828 -8.469 1 78.56 95 GLY A CA 1
ATOM 755 C C . GLY A 1 95 ? -1.724 16.719 -6.957 1 78.56 95 GLY A C 1
ATOM 756 O O . GLY A 1 95 ? -1.321 17.641 -6.242 1 78.56 95 GLY A O 1
ATOM 757 N N . LYS A 1 96 ? -2.275 15.727 -6.484 1 84.25 96 LYS A N 1
ATOM 758 C CA . LYS A 1 96 ? -2.447 15.547 -5.047 1 84.25 96 LYS A CA 1
ATOM 759 C C . LYS A 1 96 ? -1.102 15.555 -4.328 1 84.25 96 LYS A C 1
ATOM 761 O O . LYS A 1 96 ? -0.958 16.188 -3.279 1 84.25 96 LYS A O 1
ATOM 766 N N . THR A 1 97 ? -0.145 14.859 -4.887 1 84.19 97 THR A N 1
ATOM 767 C CA . THR A 1 97 ? 1.168 14.797 -4.254 1 84.19 97 THR A CA 1
ATOM 768 C C . THR A 1 97 ? 1.805 16.188 -4.203 1 84.19 97 THR A C 1
ATOM 770 O O . THR A 1 97 ? 2.434 16.547 -3.205 1 84.19 97 THR A O 1
ATOM 773 N N . PHE A 1 98 ? 1.608 16.938 -5.258 1 85.38 98 PHE A N 1
ATOM 774 C CA . PHE A 1 98 ? 2.119 18.297 -5.316 1 85.38 98 PHE A CA 1
ATOM 775 C C . PHE A 1 98 ? 1.492 19.156 -4.227 1 85.38 98 PHE A C 1
ATOM 777 O O . PHE A 1 98 ? 2.197 19.859 -3.504 1 85.38 98 PHE A O 1
ATOM 784 N N . LEU A 1 99 ? 0.255 19.094 -4.137 1 91.12 99 LEU A N 1
ATOM 785 C CA . LEU A 1 99 ? -0.489 19.812 -3.111 1 91.12 99 LEU A CA 1
ATOM 786 C C . LEU A 1 99 ? -0.002 19.438 -1.716 1 91.12 99 LEU A C 1
ATOM 788 O O . LEU A 1 99 ? 0.281 20.312 -0.895 1 91.12 99 LEU A O 1
ATOM 792 N N . LEU A 1 100 ? 0.114 18.172 -1.416 1 92.81 100 LEU A N 1
ATOM 793 C CA . LEU A 1 100 ? 0.529 17.688 -0.106 1 92.81 100 LEU A CA 1
ATOM 794 C C . LEU A 1 100 ? 1.917 18.203 0.253 1 92.81 100 LEU A C 1
ATOM 796 O O . LEU A 1 100 ? 2.143 18.656 1.375 1 92.81 100 LEU A O 1
ATOM 800 N N . ASN A 1 101 ? 2.814 18.125 -0.669 1 90.94 101 ASN A N 1
ATOM 801 C CA . ASN A 1 101 ? 4.188 18.547 -0.401 1 90.94 101 ASN A CA 1
ATOM 802 C C . ASN A 1 101 ? 4.273 20.047 -0.132 1 90.94 101 ASN A C 1
ATOM 804 O O . ASN A 1 101 ? 5.098 20.484 0.669 1 90.94 101 ASN A O 1
ATOM 808 N N . LEU A 1 102 ? 3.484 20.797 -0.806 1 93.38 102 LEU A N 1
ATOM 809 C CA . LEU A 1 102 ? 3.469 22.234 -0.545 1 93.38 102 LEU A CA 1
ATOM 810 C C . LEU A 1 102 ? 2.889 22.531 0.834 1 93.38 102 LEU A C 1
ATOM 812 O O . LEU A 1 102 ? 3.354 23.438 1.526 1 93.38 102 LEU A O 1
ATOM 816 N N . VAL A 1 103 ? 1.877 21.812 1.245 1 95.19 103 VAL A N 1
ATOM 817 C CA . VAL A 1 103 ? 1.297 21.953 2.576 1 95.19 103 VAL A CA 1
ATOM 818 C C . VAL A 1 103 ? 2.348 21.641 3.635 1 95.19 103 VAL A C 1
ATOM 820 O O . VAL A 1 103 ? 2.521 22.391 4.598 1 95.19 103 VAL A O 1
ATOM 823 N N . ILE A 1 104 ? 3.01 20.547 3.43 1 94 104 ILE A N 1
ATOM 824 C CA . ILE A 1 104 ? 4.055 20.125 4.355 1 94 104 ILE A CA 1
ATOM 825 C C . ILE A 1 104 ? 5.141 21.188 4.43 1 94 104 ILE A C 1
ATOM 827 O O . ILE A 1 104 ? 5.574 21.562 5.52 1 94 104 ILE A O 1
ATOM 831 N N . ALA A 1 105 ? 5.551 21.703 3.264 1 93.56 105 ALA A N 1
ATOM 832 C CA . ALA A 1 105 ? 6.578 22.734 3.213 1 93.56 105 ALA A CA 1
ATOM 833 C C . ALA A 1 105 ? 6.148 23.969 3.996 1 93.56 105 ALA A C 1
ATOM 835 O O . ALA A 1 105 ? 6.953 24.562 4.723 1 93.56 105 ALA A O 1
ATOM 836 N N . LYS A 1 106 ? 4.98 24.312 3.82 1 95.62 106 LYS A N 1
ATOM 837 C CA . LYS A 1 106 ? 4.488 25.516 4.504 1 95.62 106 LYS A CA 1
ATOM 838 C C . LYS A 1 106 ? 4.477 25.312 6.016 1 95.62 106 LYS A C 1
ATOM 840 O O . LYS A 1 106 ? 4.875 26.203 6.766 1 95.62 106 LYS A O 1
ATOM 845 N N . ILE A 1 107 ? 4.012 24.203 6.496 1 94.88 107 ILE A N 1
ATOM 846 C CA . ILE A 1 107 ? 3.994 23.891 7.926 1 94.88 107 ILE A CA 1
ATOM 847 C C . ILE A 1 107 ? 5.418 23.938 8.477 1 94.88 107 ILE A C 1
ATOM 849 O O . ILE A 1 107 ? 5.672 24.547 9.516 1 94.88 107 ILE A O 1
ATOM 853 N N . ARG A 1 108 ? 6.27 23.344 7.742 1 92.06 108 ARG A N 1
ATOM 854 C CA . ARG A 1 108 ? 7.664 23.25 8.164 1 92.06 108 ARG A CA 1
ATOM 855 C C . ARG A 1 108 ? 8.344 24.609 8.102 1 92.06 108 ARG A C 1
ATOM 857 O O . ARG A 1 108 ? 9.195 24.922 8.938 1 92.06 108 ARG A O 1
ATOM 864 N N . SER A 1 109 ? 8 25.422 7.078 1 92.75 109 SER A N 1
ATOM 865 C CA . SER A 1 109 ? 8.57 26.75 6.961 1 92.75 109 SER A CA 1
ATOM 866 C C . SER A 1 109 ? 8.234 27.609 8.18 1 92.75 109 SER A C 1
ATOM 868 O O . SER A 1 109 ? 8.977 28.531 8.516 1 92.75 109 SER A O 1
ATOM 870 N N . ASN A 1 110 ? 7.176 27.312 8.852 1 92.62 110 ASN A N 1
ATOM 871 C CA . ASN A 1 110 ? 6.75 28.016 10.062 1 92.62 110 ASN A CA 1
ATOM 872 C C . ASN A 1 110 ? 7.344 27.375 11.312 1 92.62 110 ASN A C 1
ATOM 874 O O . ASN A 1 110 ? 6.965 27.734 12.438 1 92.62 110 ASN A O 1
ATOM 878 N N . GLY A 1 111 ? 8.141 26.344 11.156 1 90 111 GLY A N 1
ATOM 879 C CA . GLY A 1 111 ? 8.82 25.688 12.266 1 90 111 GLY A CA 1
ATOM 880 C C . GLY A 1 111 ? 7.977 24.625 12.938 1 90 111 GLY A C 1
ATOM 881 O O . GLY A 1 111 ? 8.289 24.188 14.047 1 90 111 GLY A O 1
ATOM 882 N N . HIS A 1 112 ? 6.906 24.297 12.352 1 93.06 112 HIS A N 1
ATOM 883 C CA . HIS A 1 112 ? 6.012 23.297 12.93 1 93.06 112 HIS A CA 1
ATOM 884 C C . HIS A 1 112 ? 6.301 21.906 12.383 1 93.06 112 HIS A C 1
ATOM 886 O O . HIS A 1 112 ? 6.926 21.766 11.336 1 93.06 112 HIS A O 1
ATOM 892 N N . ILE A 1 113 ? 5.879 20.891 13.109 1 93.19 113 ILE A N 1
ATOM 893 C CA . ILE A 1 113 ? 6.102 19.5 12.734 1 93.19 113 ILE A CA 1
ATOM 894 C C . ILE A 1 113 ? 4.887 18.969 11.977 1 93.19 113 ILE A C 1
ATOM 896 O O . ILE A 1 113 ? 3.748 19.125 12.43 1 93.19 113 ILE A O 1
ATOM 900 N N . ALA A 1 114 ? 5.121 18.438 10.812 1 94.75 114 ALA A N 1
ATOM 901 C CA . ALA A 1 114 ? 4.137 17.688 10.039 1 94.75 114 ALA A CA 1
ATOM 902 C C . ALA A 1 114 ? 4.551 16.219 9.891 1 94.75 114 ALA A C 1
ATOM 904 O O . ALA A 1 114 ? 5.672 15.93 9.469 1 94.75 114 ALA A O 1
ATOM 905 N N . ILE A 1 115 ? 3.666 15.305 10.312 1 94.69 115 ILE A N 1
ATOM 906 C CA . ILE A 1 115 ? 3.945 13.883 10.133 1 94.69 115 ILE A CA 1
ATOM 907 C C . ILE A 1 115 ? 3.398 13.414 8.789 1 94.69 115 ILE A C 1
ATOM 909 O O . ILE A 1 115 ? 2.199 13.164 8.648 1 94.69 115 ILE A O 1
ATOM 913 N N . ALA A 1 116 ? 4.309 13.281 7.848 1 93.25 116 ALA A N 1
ATOM 914 C CA . ALA A 1 116 ? 3.943 12.844 6.5 1 93.25 116 ALA A CA 1
ATOM 915 C C . ALA A 1 116 ? 4.094 11.336 6.352 1 93.25 116 ALA A C 1
ATOM 917 O O . ALA A 1 116 ? 5.137 10.773 6.691 1 93.25 116 ALA A O 1
ATOM 918 N N . SER A 1 117 ? 3.053 10.711 5.906 1 92.62 117 SER A N 1
ATOM 919 C CA . SER A 1 117 ? 3.086 9.258 5.73 1 92.62 117 SER A CA 1
ATOM 920 C C . SER A 1 117 ? 2.297 8.836 4.5 1 92.62 117 SER A C 1
ATOM 922 O O . SER A 1 117 ? 1.655 9.656 3.848 1 92.62 117 SER A O 1
ATOM 924 N N . ALA A 1 118 ? 2.49 7.547 4.168 1 90.5 118 ALA A N 1
ATOM 925 C CA . ALA A 1 118 ? 1.805 6.965 3.016 1 90.5 118 ALA A CA 1
ATOM 926 C C . ALA A 1 118 ? 1.505 5.488 3.244 1 90.5 118 ALA A C 1
ATOM 928 O O . ALA A 1 118 ? 2.027 4.879 4.18 1 90.5 118 ALA A O 1
ATOM 929 N N . SER A 1 119 ? 0.659 4.949 2.424 1 88.06 119 SER A N 1
ATOM 930 C CA . SER A 1 119 ? 0.197 3.576 2.594 1 88.06 119 SER A CA 1
ATOM 931 C C . SER A 1 119 ? 1.273 2.576 2.184 1 88.06 119 SER A C 1
ATOM 933 O O . SER A 1 119 ? 1.234 1.413 2.592 1 88.06 119 SER A O 1
ATOM 935 N N . SER A 1 120 ? 2.223 3.029 1.383 1 83.19 120 SER A N 1
ATOM 936 C CA . SER A 1 120 ? 3.246 2.119 0.878 1 83.19 120 SER A CA 1
ATOM 937 C C . SER A 1 120 ? 4.613 2.797 0.827 1 83.19 120 SER A C 1
ATOM 939 O O . SER A 1 120 ? 4.707 4.023 0.912 1 83.19 120 SER A O 1
ATOM 941 N N . GLY A 1 121 ? 5.648 2.014 0.65 1 79.5 121 GLY A N 1
ATOM 942 C CA . GLY A 1 121 ? 7.004 2.531 0.573 1 79.5 121 GLY A CA 1
ATOM 943 C C . GLY A 1 121 ? 7.23 3.438 -0.622 1 79.5 121 GLY A C 1
ATOM 944 O O . GLY A 1 121 ? 7.855 4.496 -0.497 1 79.5 121 GLY A O 1
ATOM 945 N N . VAL A 1 122 ? 6.77 3.021 -1.769 1 80.5 122 VAL A N 1
ATOM 946 C CA . VAL A 1 122 ? 6.953 3.811 -2.98 1 80.5 122 VAL A CA 1
ATOM 947 C C . VAL A 1 122 ? 6.195 5.129 -2.861 1 80.5 122 VAL A C 1
ATOM 949 O O . VAL A 1 122 ? 6.738 6.195 -3.154 1 80.5 122 VAL A O 1
ATOM 952 N N . ALA A 1 123 ? 4.93 5.039 -2.336 1 81.38 123 ALA A N 1
ATOM 953 C CA . ALA A 1 123 ? 4.145 6.258 -2.133 1 81.38 123 ALA A CA 1
ATOM 954 C C . ALA A 1 123 ? 4.828 7.191 -1.139 1 81.38 123 ALA A C 1
ATOM 956 O O . ALA A 1 123 ? 4.754 8.414 -1.274 1 81.38 123 ALA A O 1
ATOM 957 N N . ALA A 1 124 ? 5.461 6.617 -0.152 1 84.31 124 ALA A N 1
ATOM 958 C CA . ALA A 1 124 ? 6.145 7.41 0.871 1 84.31 124 ALA A CA 1
ATOM 959 C C . ALA A 1 124 ? 7.285 8.219 0.266 1 84.31 124 ALA A C 1
ATOM 961 O O . ALA A 1 124 ? 7.598 9.312 0.743 1 84.31 124 ALA A O 1
ATOM 962 N N . THR A 1 125 ? 7.859 7.73 -0.774 1 80.25 125 THR A N 1
ATOM 963 C CA . THR A 1 125 ? 8.969 8.438 -1.403 1 80.25 125 THR A CA 1
ATOM 964 C C . THR A 1 125 ? 8.469 9.68 -2.145 1 80.25 125 THR A C 1
ATOM 966 O O . THR A 1 125 ? 9.25 10.586 -2.436 1 80.25 125 THR A O 1
ATOM 969 N N . LEU A 1 126 ? 7.176 9.68 -2.418 1 78.88 126 LEU A N 1
ATOM 970 C CA . LEU A 1 126 ? 6.59 10.789 -3.168 1 78.88 126 LEU A CA 1
ATOM 971 C C . LEU A 1 126 ? 6.309 11.977 -2.254 1 78.88 126 LEU A C 1
ATOM 973 O O . LEU A 1 126 ? 6.117 13.094 -2.727 1 78.88 126 LEU A O 1
ATOM 977 N N . VAL A 1 127 ? 6.242 11.688 -0.981 1 83.19 127 VAL A N 1
ATOM 978 C CA . VAL A 1 127 ? 5.938 12.727 0.001 1 83.19 127 VAL A CA 1
ATOM 979 C C . VAL A 1 127 ? 7.211 13.125 0.743 1 83.19 127 VAL A C 1
ATOM 981 O O . VAL A 1 127 ? 8.031 12.266 1.091 1 83.19 127 VAL A O 1
ATOM 984 N N . THR A 1 128 ? 7.383 14.391 0.861 1 77.88 128 THR A N 1
ATOM 985 C CA . THR A 1 128 ? 8.547 14.891 1.576 1 77.88 128 THR A CA 1
ATOM 986 C C . THR A 1 128 ? 8.648 14.258 2.963 1 77.88 128 THR A C 1
ATOM 988 O O . THR A 1 128 ? 7.695 14.32 3.744 1 77.88 128 THR A O 1
ATOM 991 N N . VAL A 1 129 ? 9.883 13.586 3.211 1 68.38 129 VAL A N 1
ATOM 992 C CA . VAL A 1 129 ? 10.164 12.922 4.48 1 68.38 129 VAL A CA 1
ATOM 993 C C . VAL A 1 129 ? 9.055 11.93 4.809 1 68.38 129 VAL A C 1
ATOM 995 O O . VAL A 1 129 ? 8.656 11.797 5.969 1 68.38 129 VAL A O 1
ATOM 998 N N . GLY A 1 130 ? 8.602 11.344 3.758 1 80.19 130 GLY A N 1
ATOM 999 C CA . GLY A 1 130 ? 7.492 10.422 3.922 1 80.19 130 GLY A CA 1
ATOM 1000 C C . GLY A 1 130 ? 7.918 9.047 4.414 1 80.19 130 GLY A C 1
ATOM 1001 O O . GLY A 1 130 ? 9.016 8.586 4.094 1 80.19 130 GLY A O 1
ATOM 1002 N N . HIS A 1 131 ? 7.035 8.508 5.227 1 83.69 131 HIS A N 1
ATOM 1003 C CA . HIS A 1 131 ? 7.145 7.141 5.715 1 83.69 131 HIS A CA 1
ATOM 1004 C C . HIS A 1 131 ? 5.852 6.367 5.484 1 83.69 131 HIS A C 1
ATOM 1006 O O . HIS A 1 131 ? 4.793 6.965 5.27 1 83.69 131 HIS A O 1
ATOM 1012 N N . THR A 1 132 ? 6.086 5.008 5.484 1 86.69 132 THR A N 1
ATOM 1013 C CA . THR A 1 132 ? 4.828 4.273 5.504 1 86.69 132 THR A CA 1
ATOM 1014 C C . THR A 1 132 ? 4.062 4.543 6.797 1 86.69 132 THR A C 1
ATOM 1016 O O . THR A 1 132 ? 4.668 4.844 7.828 1 86.69 132 THR A O 1
ATOM 1019 N N . ILE A 1 133 ? 2.822 4.457 6.719 1 90.81 133 ILE A N 1
ATOM 1020 C CA . ILE A 1 133 ? 1.983 4.711 7.883 1 90.81 133 ILE A CA 1
ATOM 1021 C C . ILE A 1 133 ? 2.385 3.775 9.023 1 90.81 133 ILE A C 1
ATOM 1023 O O . ILE A 1 133 ? 2.457 4.191 10.18 1 90.81 133 ILE A O 1
ATOM 1027 N N . HIS A 1 134 ? 2.717 2.564 8.773 1 87.38 134 HIS A N 1
ATOM 1028 C CA . HIS A 1 134 ? 3.119 1.597 9.781 1 87.38 134 HIS A CA 1
ATOM 1029 C C . HIS A 1 134 ? 4.426 2.012 10.453 1 87.38 134 HIS A C 1
ATOM 1031 O O . HIS A 1 134 ? 4.555 1.919 11.68 1 87.38 134 HIS A O 1
ATOM 1037 N N . SER A 1 135 ? 5.309 2.484 9.672 1 84.19 135 SER A N 1
ATOM 1038 C CA . SER A 1 135 ? 6.605 2.889 10.203 1 84.19 135 SER A CA 1
ATOM 1039 C C . SER A 1 135 ? 6.508 4.211 10.953 1 84.19 135 SER A C 1
ATOM 1041 O O . SER A 1 135 ? 7.148 4.395 11.992 1 84.19 135 SER A O 1
ATOM 1043 N N . ALA A 1 136 ? 5.777 5.133 10.445 1 88.56 136 ALA A N 1
ATOM 1044 C CA . ALA A 1 136 ? 5.664 6.465 11.031 1 88.56 136 ALA A CA 1
ATOM 1045 C C . ALA A 1 136 ? 5.031 6.402 12.422 1 88.56 136 ALA A C 1
ATOM 1047 O O . ALA A 1 136 ? 5.461 7.109 13.336 1 88.56 136 ALA A O 1
ATOM 1048 N N . PHE A 1 137 ? 4.086 5.512 12.586 1 92.38 137 PHE A N 1
ATOM 1049 C CA . PHE A 1 137 ? 3.318 5.516 13.82 1 92.38 137 PHE A CA 1
ATOM 1050 C C . PHE A 1 137 ? 3.568 4.238 14.617 1 92.38 137 PHE A C 1
ATOM 1052 O O . PHE A 1 137 ? 2.916 3.998 15.633 1 92.38 137 PHE A O 1
ATOM 1059 N N . LYS A 1 138 ? 4.426 3.408 14.086 1 88.12 138 LYS A N 1
ATOM 1060 C CA . LYS A 1 138 ? 4.785 2.156 14.75 1 88.12 138 LYS A CA 1
ATOM 1061 C C . LYS A 1 138 ? 3.561 1.273 14.961 1 88.12 138 LYS A C 1
ATOM 1063 O O . LYS A 1 138 ? 3.33 0.776 16.062 1 88.12 138 LYS A O 1
ATOM 1068 N N . VAL A 1 139 ? 2.826 1.199 13.922 1 89.5 139 VAL A N 1
ATOM 1069 C CA . VAL A 1 139 ? 1.637 0.354 13.945 1 89.5 139 VAL A CA 1
ATOM 1070 C C . VAL A 1 139 ? 2.041 -1.11 13.789 1 89.5 139 VAL A C 1
ATOM 1072 O O . VAL A 1 139 ? 2.803 -1.457 12.883 1 89.5 139 VAL A O 1
ATOM 1075 N N . PRO A 1 140 ? 1.54 -1.892 14.656 1 82.25 140 PRO A N 1
ATOM 1076 C CA . PRO A 1 140 ? 1.826 -3.314 14.461 1 82.25 140 PRO A CA 1
ATOM 1077 C C . PRO A 1 140 ? 1.275 -3.852 13.141 1 82.25 140 PRO A C 1
ATOM 1079 O O . PRO A 1 140 ? 0.201 -3.434 12.703 1 82.25 140 PRO A O 1
ATOM 1082 N N . LEU A 1 141 ? 1.992 -4.809 12.5 1 75.94 141 LEU A N 1
ATOM 1083 C CA . LEU A 1 141 ? 1.621 -5.348 11.195 1 75.94 141 LEU A CA 1
ATOM 1084 C C . LEU A 1 141 ? 0.308 -6.117 11.281 1 75.94 141 LEU A C 1
ATOM 1086 O O . LEU A 1 141 ? -0.395 -6.266 10.281 1 75.94 141 LEU A O 1
ATOM 1090 N N . ASN A 1 142 ? -0.052 -6.555 12.477 1 72.38 142 ASN A N 1
ATOM 1091 C CA . ASN A 1 142 ? -1.274 -7.332 12.641 1 72.38 142 ASN A CA 1
ATOM 1092 C C . ASN A 1 142 ? -2.379 -6.512 13.297 1 72.38 142 ASN A C 1
ATOM 1094 O O . ASN A 1 142 ? -3.279 -7.062 13.93 1 72.38 142 ASN A O 1
ATOM 1098 N N . ALA A 1 143 ? -2.316 -5.242 13.141 1 75.75 143 ALA A N 1
ATOM 1099 C CA . ALA A 1 143 ? -3.285 -4.355 13.781 1 75.75 143 ALA A CA 1
ATOM 1100 C C . ALA A 1 143 ? -4.711 -4.703 13.367 1 75.75 143 ALA A C 1
ATOM 1102 O O . ALA A 1 143 ? -5.637 -4.629 14.172 1 75.75 143 ALA A O 1
ATOM 1103 N N . HIS A 1 144 ? -4.938 -5.09 12.156 1 73.69 144 HIS A N 1
ATOM 1104 C CA . HIS A 1 144 ? -6.27 -5.348 11.625 1 73.69 144 HIS A CA 1
ATOM 1105 C C . HIS A 1 144 ? -6.844 -6.645 12.188 1 73.69 144 HIS A C 1
ATOM 1107 O O . HIS A 1 144 ? -8.047 -6.902 12.062 1 73.69 144 HIS A O 1
ATOM 1113 N N . LYS A 1 145 ? -6.027 -7.434 12.812 1 72.75 145 LYS A N 1
ATOM 1114 C CA . LYS A 1 145 ? -6.48 -8.703 13.367 1 72.75 145 LYS A CA 1
ATOM 1115 C C . LYS A 1 145 ? -6.812 -8.562 14.852 1 72.75 145 LYS A C 1
ATOM 1117 O O . LYS A 1 145 ? -7.285 -9.516 15.477 1 72.75 145 LYS A O 1
ATOM 1122 N N . GLN A 1 146 ? -6.613 -7.359 15.391 1 74.44 146 GLN A N 1
ATOM 1123 C CA . GLN A 1 146 ? -6.852 -7.109 16.812 1 74.44 146 GLN A CA 1
ATOM 1124 C C . GLN A 1 146 ? -8.148 -6.324 17.016 1 74.44 146 GLN A C 1
ATOM 1126 O O . GLN A 1 146 ? -8.523 -5.508 16.172 1 74.44 146 GLN A O 1
ATOM 1131 N N . ASP A 1 147 ? -8.82 -6.562 18 1 77.88 147 ASP A N 1
ATOM 1132 C CA . ASP A 1 147 ? -10.07 -5.871 18.297 1 77.88 147 ASP A CA 1
ATOM 1133 C C . ASP A 1 147 ? -9.82 -4.395 18.609 1 77.88 147 ASP A C 1
ATOM 1135 O O . ASP A 1 147 ? -10.508 -3.523 18.078 1 77.88 147 ASP A O 1
ATOM 1139 N N . THR A 1 148 ? -8.906 -4.145 19.578 1 84 148 THR A N 1
ATOM 1140 C CA . THR A 1 148 ? -8.562 -2.771 19.922 1 84 148 THR A CA 1
ATOM 1141 C C . THR A 1 148 ? -7.07 -2.521 19.734 1 84 148 THR A C 1
ATOM 1143 O O . THR A 1 148 ? -6.336 -2.365 20.719 1 84 148 THR A O 1
ATOM 1146 N N . PRO A 1 149 ? -6.77 -2.391 18.5 1 82.38 149 PRO A N 1
ATOM 1147 C CA . PRO A 1 149 ? -5.336 -2.234 18.25 1 82.38 149 PRO A CA 1
ATOM 1148 C C . PRO A 1 149 ? -4.801 -0.87 18.672 1 82.38 149 PRO A C 1
ATOM 1150 O O . PRO A 1 149 ? -5.535 0.123 18.641 1 82.38 149 PRO A O 1
ATOM 1153 N N . THR A 1 150 ? -3.594 -0.843 19.219 1 83.69 150 THR A N 1
ATOM 1154 C CA . THR A 1 150 ? -2.85 0.374 19.531 1 83.69 150 THR A CA 1
ATOM 1155 C C . THR A 1 150 ? -1.457 0.324 18.906 1 83.69 150 THR A C 1
ATOM 1157 O O . THR A 1 150 ? -1.007 -0.733 18.453 1 83.69 150 THR A O 1
ATOM 1160 N N . CYS A 1 151 ? -0.887 1.469 18.75 1 89.81 151 CYS A N 1
ATOM 1161 C CA . CYS A 1 151 ? 0.464 1.554 18.203 1 89.81 151 CYS A CA 1
ATOM 1162 C C . CYS A 1 151 ? 1.506 1.341 19.297 1 89.81 151 CYS A C 1
ATOM 1164 O O . CYS A 1 151 ? 1.204 1.479 20.484 1 89.81 151 CYS A O 1
ATOM 1166 N N . SER A 1 152 ? 2.686 0.918 18.844 1 84.81 152 SER A N 1
ATOM 1167 C CA . SER A 1 152 ? 3.783 0.672 19.781 1 84.81 152 SER A CA 1
ATOM 1168 C C . SER A 1 152 ? 4.504 1.968 20.141 1 84.81 152 SER A C 1
ATOM 1170 O O . SER A 1 152 ? 5.715 2.086 19.953 1 84.81 152 SER A O 1
ATOM 1172 N N . MET A 1 153 ? 3.791 3.002 20.484 1 86.06 153 MET A N 1
ATOM 1173 C CA . MET A 1 153 ? 4.32 4.277 20.969 1 86.06 153 MET A CA 1
ATOM 1174 C C . MET A 1 153 ? 3.887 4.543 22.406 1 86.06 153 MET A C 1
ATOM 1176 O O . MET A 1 153 ? 2.693 4.516 22.719 1 86.06 153 MET A O 1
ATOM 1180 N N . LYS A 1 154 ? 4.848 4.727 23.188 1 84.25 154 LYS A N 1
ATOM 1181 C CA . LYS A 1 154 ? 4.539 4.941 24.594 1 84.25 154 LYS A CA 1
ATOM 1182 C C . LYS A 1 154 ? 4.809 6.387 25 1 84.25 154 LYS A C 1
ATOM 1184 O O . LYS A 1 154 ? 5.754 7.008 24.516 1 84.25 154 LYS A O 1
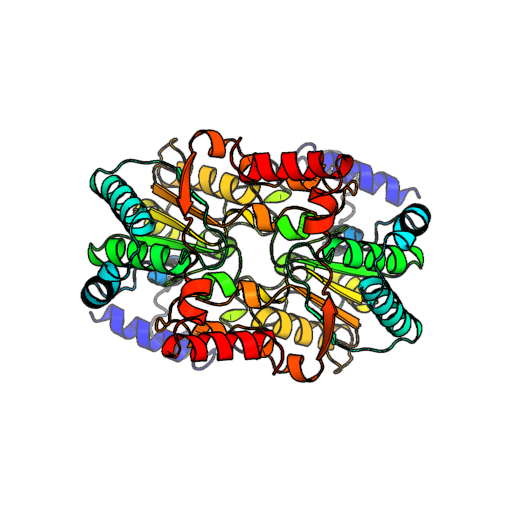ATOM 1189 N N . LYS A 1 155 ? 4.02 6.805 26 1 86.5 155 LYS A N 1
ATOM 1190 C CA . LYS A 1 155 ? 4.219 8.141 26.562 1 86.5 155 LYS A CA 1
ATOM 1191 C C . LYS A 1 155 ? 5.621 8.289 27.141 1 86.5 155 LYS A C 1
ATOM 1193 O O . LYS A 1 155 ? 6.16 7.352 27.734 1 86.5 155 LYS A O 1
ATOM 1198 N N . GLY A 1 156 ? 6.168 9.383 26.906 1 81.25 156 GLY A N 1
ATOM 1199 C CA . GLY A 1 156 ? 7.48 9.648 27.469 1 81.25 156 GLY A CA 1
ATOM 1200 C C . GLY A 1 156 ? 8.617 9.352 26.516 1 81.25 156 GLY A C 1
ATOM 1201 O O . GLY A 1 156 ? 9.758 9.742 26.766 1 81.25 156 GLY A O 1
ATOM 1202 N N . THR A 1 157 ? 8.305 8.695 25.5 1 83.88 157 THR A N 1
ATOM 1203 C CA . THR A 1 157 ? 9.336 8.422 24.5 1 83.88 157 THR A CA 1
ATOM 1204 C C . THR A 1 157 ? 9.523 9.609 23.562 1 83.88 157 THR A C 1
ATOM 1206 O O . THR A 1 157 ? 8.711 10.539 23.562 1 83.88 157 THR A O 1
ATOM 1209 N N . ALA A 1 158 ? 10.664 9.641 22.844 1 82.38 158 ALA A N 1
ATOM 1210 C CA . ALA A 1 158 ? 10.969 10.727 21.922 1 82.38 158 ALA A CA 1
ATOM 1211 C C . ALA A 1 158 ? 9.922 10.828 20.828 1 82.38 158 ALA A C 1
ATOM 1213 O O . ALA A 1 158 ? 9.492 11.922 20.453 1 82.38 158 ALA A O 1
ATOM 1214 N N . ILE A 1 159 ? 9.461 9.711 20.391 1 86.44 159 ILE A N 1
ATOM 1215 C CA . ILE A 1 159 ? 8.477 9.703 19.328 1 86.44 159 ILE A CA 1
ATOM 1216 C C . ILE A 1 159 ? 7.148 10.258 19.844 1 86.44 159 ILE A C 1
ATOM 1218 O O . ILE A 1 159 ? 6.453 10.984 19.125 1 86.44 159 ILE A O 1
ATOM 1222 N N . ALA A 1 160 ? 6.781 9.914 21.016 1 90.06 160 ALA A N 1
ATOM 1223 C CA . ALA A 1 160 ? 5.551 10.43 21.609 1 90.06 160 ALA A CA 1
ATOM 1224 C C . ALA A 1 160 ? 5.605 11.953 21.734 1 90.06 160 ALA A C 1
ATOM 1226 O O . ALA A 1 160 ? 4.598 12.633 21.531 1 90.06 160 ALA A O 1
ATOM 1227 N N . ARG A 1 161 ? 6.715 12.469 22.062 1 89 161 ARG A N 1
ATOM 1228 C CA . ARG A 1 161 ? 6.879 13.922 22.172 1 89 161 ARG A CA 1
ATOM 1229 C C . ARG A 1 161 ? 6.699 14.594 20.828 1 89 161 ARG A C 1
ATOM 1231 O O . ARG A 1 161 ? 6.062 15.641 20.719 1 89 161 ARG A O 1
ATOM 1238 N N . VAL A 1 162 ? 7.285 13.953 19.844 1 90.75 162 VAL A N 1
ATOM 1239 C CA . VAL A 1 162 ? 7.16 14.477 18.484 1 90.75 162 VAL A CA 1
ATOM 1240 C C . VAL A 1 162 ? 5.688 14.5 18.078 1 90.75 162 VAL A C 1
ATOM 1242 O O . VAL A 1 162 ? 5.207 15.492 17.516 1 90.75 162 VAL A O 1
ATOM 1245 N N . MET A 1 163 ? 5.016 13.453 18.406 1 93.44 163 MET A N 1
ATOM 1246 C CA . MET A 1 163 ? 3.596 13.375 18.078 1 93.44 163 MET A CA 1
ATOM 1247 C C . MET A 1 163 ? 2.807 14.461 18.797 1 93.44 163 MET A C 1
ATOM 1249 O O . MET A 1 163 ? 1.918 15.086 18.219 1 93.44 163 MET A O 1
ATOM 1253 N N . ASN A 1 164 ? 3.152 14.672 20 1 92.94 164 ASN A N 1
ATOM 1254 C CA . ASN A 1 164 ? 2.467 15.672 20.812 1 92.94 164 ASN A CA 1
ATOM 1255 C C . ASN A 1 164 ? 2.697 17.078 20.281 1 92.94 164 ASN A C 1
ATOM 1257 O O . ASN A 1 164 ? 1.852 17.969 20.453 1 92.94 164 ASN A O 1
ATOM 1261 N N . GLU A 1 165 ? 3.758 17.25 19.641 1 93.19 165 GLU A N 1
ATOM 1262 C CA . GLU A 1 165 ? 4.113 18.562 19.141 1 93.19 165 GLU A CA 1
ATOM 1263 C C . GLU A 1 165 ? 3.672 18.75 17.688 1 93.19 165 GLU A C 1
ATOM 1265 O O . GLU A 1 165 ? 3.666 19.859 17.156 1 93.19 165 GLU A O 1
ATOM 1270 N N . ALA A 1 166 ? 3.264 17.703 17.047 1 95.06 166 ALA A N 1
ATOM 1271 C CA . ALA A 1 166 ? 2.898 17.75 15.641 1 95.06 166 ALA A CA 1
ATOM 1272 C C . ALA A 1 166 ? 1.656 18.609 15.43 1 95.06 166 ALA A C 1
ATOM 1274 O O . ALA A 1 166 ? 0.711 18.562 16.219 1 95.06 166 ALA A O 1
ATOM 1275 N N . LYS A 1 167 ? 1.704 19.391 14.32 1 95.56 167 LYS A N 1
ATOM 1276 C CA . LYS A 1 167 ? 0.566 20.25 13.992 1 95.56 167 LYS A CA 1
ATOM 1277 C C . LYS A 1 167 ? -0.355 19.578 12.977 1 95.56 167 LYS A C 1
ATOM 1279 O O . LYS A 1 167 ? -1.53 19.922 12.867 1 95.56 167 LYS A O 1
ATOM 1284 N N . ALA A 1 168 ? 0.231 18.625 12.273 1 96.88 168 ALA A N 1
ATOM 1285 C CA . ALA A 1 168 ? -0.583 17.984 11.242 1 96.88 168 ALA A CA 1
ATOM 1286 C C . ALA A 1 168 ? -0.081 16.578 10.945 1 96.88 168 ALA A C 1
ATOM 1288 O O . ALA A 1 168 ? 1.117 16.312 11.047 1 96.88 168 ALA A O 1
ATOM 1289 N N . ILE A 1 169 ? -0.989 15.742 10.633 1 96.88 169 ILE A N 1
ATOM 1290 C CA . ILE A 1 169 ? -0.739 14.422 10.062 1 96.88 169 ILE A CA 1
ATOM 1291 C C . ILE A 1 169 ? -1.229 14.383 8.617 1 96.88 169 ILE A C 1
ATOM 1293 O O . ILE A 1 169 ? -2.377 14.742 8.336 1 96.88 169 ILE A O 1
ATOM 1297 N N . ILE A 1 170 ? -0.368 14.062 7.734 1 96.31 170 ILE A N 1
ATOM 1298 C CA . ILE A 1 170 ? -0.701 13.992 6.312 1 96.31 170 ILE A CA 1
ATOM 1299 C C . ILE A 1 170 ? -0.481 12.57 5.801 1 96.31 170 ILE A C 1
ATOM 1301 O O . ILE A 1 170 ? 0.6 12 5.973 1 96.31 170 ILE A O 1
ATOM 1305 N N . VAL A 1 171 ? -1.501 12.008 5.191 1 95.69 171 VAL A N 1
ATOM 1306 C CA . VAL A 1 171 ? -1.423 10.625 4.734 1 95.69 171 VAL A CA 1
ATOM 1307 C C . VAL A 1 171 ? -1.752 10.555 3.244 1 95.69 171 VAL A C 1
ATOM 1309 O O . VAL A 1 171 ? -2.869 10.875 2.832 1 95.69 171 VAL A O 1
ATOM 1312 N N . GLU A 1 172 ? -0.761 10.125 2.498 1 91.56 172 GLU A N 1
ATOM 1313 C CA . GLU A 1 172 ? -0.961 9.883 1.073 1 91.56 172 GLU A CA 1
ATOM 1314 C C . GLU A 1 172 ? -1.503 8.477 0.825 1 91.56 172 GLU A C 1
ATOM 1316 O O . GLU A 1 172 ? -1.088 7.52 1.481 1 91.56 172 GLU A O 1
ATOM 1321 N N . GLU A 1 173 ? -2.488 8.289 -0.134 1 90.19 173 GLU A N 1
ATOM 1322 C CA . GLU A 1 173 ? -3.166 7.039 -0.466 1 90.19 173 GLU A CA 1
ATOM 1323 C C . GLU A 1 173 ? -3.799 6.41 0.771 1 90.19 173 GLU A C 1
ATOM 1325 O O . GLU A 1 173 ? -3.637 5.215 1.017 1 90.19 173 GLU A O 1
ATOM 1330 N N . ALA A 1 174 ? -4.488 7.238 1.462 1 93.44 174 ALA A N 1
ATOM 1331 C CA . ALA A 1 174 ? -5.078 6.848 2.738 1 93.44 174 ALA A CA 1
ATOM 1332 C C . ALA A 1 174 ? -6.078 5.707 2.551 1 93.44 174 ALA A C 1
ATOM 1334 O O . ALA A 1 174 ? -6.141 4.789 3.369 1 93.44 174 ALA A O 1
ATOM 1335 N N . PRO A 1 175 ? -6.906 5.68 1.453 1 90.19 175 PRO A N 1
ATOM 1336 C CA . PRO A 1 175 ? -7.914 4.633 1.293 1 90.19 175 PRO A CA 1
ATOM 1337 C C . PRO A 1 175 ? -7.309 3.236 1.189 1 90.19 175 PRO A C 1
ATOM 1339 O O . PRO A 1 175 ? -8 2.238 1.406 1 90.19 175 PRO A O 1
ATOM 1342 N N . MET A 1 176 ? -6.035 3.182 0.92 1 87.31 176 MET A N 1
ATOM 1343 C CA . MET A 1 176 ? -5.391 1.894 0.679 1 87.31 176 MET A CA 1
ATOM 1344 C C . MET A 1 176 ? -4.965 1.244 1.991 1 87.31 176 MET A C 1
ATOM 1346 O O . MET A 1 176 ? -4.477 0.114 1.998 1 87.31 176 MET A O 1
ATOM 1350 N N . THR A 1 177 ? -5.145 1.869 3.033 1 90.19 177 THR A N 1
ATOM 1351 C CA . THR A 1 177 ? -4.801 1.351 4.352 1 90.19 177 THR A CA 1
ATOM 1352 C C . THR A 1 177 ? -6.051 0.896 5.098 1 90.19 177 THR A C 1
ATOM 1354 O O . THR A 1 177 ? -7.09 1.562 5.047 1 90.19 177 THR A O 1
ATOM 1357 N N . HIS A 1 178 ? -5.945 -0.233 5.719 1 88.88 178 HIS A N 1
ATOM 1358 C CA . HIS A 1 178 ? -7.051 -0.771 6.504 1 88.88 178 HIS A CA 1
ATOM 1359 C C . HIS A 1 178 ? -7.48 0.206 7.594 1 88.88 178 HIS A C 1
ATOM 1361 O O . HIS A 1 178 ? -6.637 0.812 8.258 1 88.88 178 HIS A O 1
ATOM 1367 N N . ARG A 1 179 ? -8.75 0.295 7.773 1 91.81 179 ARG A N 1
ATOM 1368 C CA . ARG A 1 179 ? -9.305 1.257 8.719 1 91.81 179 ARG A CA 1
ATOM 1369 C C . ARG A 1 179 ? -8.766 1.016 10.125 1 91.81 179 ARG A C 1
ATOM 1371 O O . ARG A 1 179 ? -8.578 1.96 10.898 1 91.81 179 ARG A O 1
ATOM 1378 N N . ALA A 1 180 ? -8.5 -0.219 10.516 1 91.75 180 ALA A N 1
ATOM 1379 C CA . ALA A 1 180 ? -8.031 -0.572 11.852 1 91.75 180 ALA A CA 1
ATOM 1380 C C . ALA A 1 180 ? -6.719 0.138 12.172 1 91.75 180 ALA A C 1
ATOM 1382 O O . ALA A 1 180 ? -6.445 0.453 13.336 1 91.75 180 ALA A O 1
ATOM 1383 N N . VAL A 1 181 ? -5.961 0.394 11.172 1 93.5 181 VAL A N 1
ATOM 1384 C CA . VAL A 1 181 ? -4.684 1.077 11.352 1 93.5 181 VAL A CA 1
ATOM 1385 C C . VAL A 1 181 ? -4.922 2.506 11.836 1 93.5 181 VAL A C 1
ATOM 1387 O O . VAL A 1 181 ? -4.316 2.947 12.812 1 93.5 181 VAL A O 1
ATOM 1390 N N . TYR A 1 182 ? -5.812 3.188 11.211 1 95.88 182 TYR A N 1
ATOM 1391 C CA . TYR A 1 182 ? -6.125 4.562 11.586 1 95.88 182 TYR A CA 1
ATOM 1392 C C . TYR A 1 182 ? -6.781 4.617 12.961 1 95.88 182 TYR A C 1
ATOM 1394 O O . TYR A 1 182 ? -6.535 5.543 13.734 1 95.88 182 TYR A O 1
ATOM 1402 N N . GLU A 1 183 ? -7.617 3.629 13.234 1 96.06 183 GLU A N 1
ATOM 1403 C CA . GLU A 1 183 ? -8.25 3.557 14.547 1 96.06 183 GLU A CA 1
ATOM 1404 C C . GLU A 1 183 ? -7.219 3.344 15.648 1 96.06 183 GLU A C 1
ATOM 1406 O O . GLU A 1 183 ? -7.324 3.93 16.734 1 96.06 183 GLU A O 1
ATOM 1411 N N . ALA A 1 184 ? -6.277 2.506 15.383 1 95.62 184 ALA A N 1
ATOM 1412 C CA . ALA A 1 184 ? -5.184 2.285 16.328 1 95.62 184 ALA A CA 1
ATOM 1413 C C . ALA A 1 184 ? -4.391 3.57 16.562 1 95.62 184 ALA A C 1
ATOM 1415 O O . ALA A 1 184 ? -4.055 3.902 17.703 1 95.62 184 ALA A O 1
ATOM 1416 N N . ILE A 1 185 ? -4.094 4.277 15.539 1 96.69 185 ILE A N 1
ATOM 1417 C CA . ILE A 1 185 ? -3.346 5.527 15.625 1 96.69 185 ILE A CA 1
ATOM 1418 C C . ILE A 1 185 ? -4.145 6.555 16.438 1 96.69 185 ILE A C 1
ATOM 1420 O O . ILE A 1 185 ? -3.594 7.23 17.297 1 96.69 185 ILE A O 1
ATOM 1424 N N . ASP A 1 186 ? -5.43 6.645 16.109 1 97.06 186 ASP A N 1
ATOM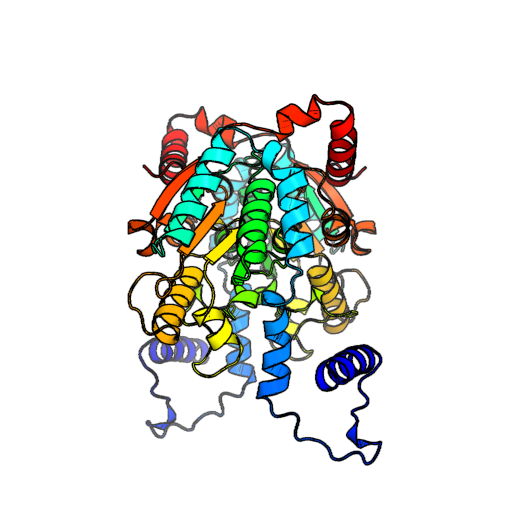 1425 C CA . ASP A 1 186 ? -6.309 7.566 16.812 1 97.06 186 ASP A CA 1
ATOM 1426 C C . ASP A 1 186 ? -6.285 7.301 18.328 1 97.06 186 ASP A C 1
ATOM 1428 O O . ASP A 1 186 ? -6.062 8.219 19.109 1 97.06 186 ASP A O 1
ATOM 1432 N N . ARG A 1 187 ? -6.5 6.078 18.703 1 96.06 187 ARG A N 1
ATOM 1433 C CA . ARG A 1 187 ? -6.516 5.707 20.109 1 96.06 187 ARG A CA 1
ATOM 1434 C C . ARG A 1 187 ? -5.188 6.035 20.781 1 96.06 187 ARG A C 1
ATOM 1436 O O . ARG A 1 187 ? -5.164 6.594 21.891 1 96.06 187 ARG A O 1
ATOM 1443 N N . THR A 1 188 ? -4.168 5.699 20.141 1 96.25 188 THR A N 1
ATOM 1444 C CA . THR A 1 188 ? -2.834 5.914 20.688 1 96.25 188 THR A CA 1
ATOM 1445 C C . THR A 1 188 ? -2.553 7.402 20.859 1 96.25 188 THR A C 1
ATOM 1447 O O . THR A 1 188 ? -2.035 7.828 21.891 1 96.25 188 THR A O 1
ATOM 1450 N N . LEU A 1 189 ? -2.879 8.195 19.875 1 96.81 189 LEU A N 1
ATOM 1451 C CA . LEU A 1 189 ? -2.592 9.625 19.922 1 96.81 189 LEU A CA 1
ATOM 1452 C C . LEU A 1 189 ? -3.461 10.328 20.969 1 96.81 189 LEU A C 1
ATOM 1454 O O . LEU A 1 189 ? -3.025 11.297 21.594 1 96.81 189 LEU A O 1
ATOM 1458 N N . GLN A 1 190 ? -4.715 9.859 21.109 1 96.5 190 GLN A N 1
ATOM 1459 C CA . GLN A 1 190 ? -5.547 10.414 22.172 1 96.5 190 GLN A CA 1
ATOM 1460 C C . GLN A 1 190 ? -4.895 10.219 23.547 1 96.5 190 GLN A C 1
ATOM 1462 O O . GLN A 1 190 ? -4.918 11.125 24.375 1 96.5 190 GLN A O 1
ATOM 1467 N N . ASP A 1 191 ? -4.32 9.117 23.672 1 95.25 191 ASP A N 1
ATOM 1468 C CA . ASP A 1 191 ? -3.633 8.812 24.922 1 95.25 191 ASP A CA 1
ATOM 1469 C C . ASP A 1 191 ? -2.371 9.656 25.078 1 95.25 191 ASP A C 1
ATOM 1471 O O . ASP A 1 191 ? -2.18 10.32 26.109 1 95.25 191 ASP A O 1
ATOM 1475 N N . ILE A 1 192 ? -1.538 9.688 24.125 1 94.94 192 ILE A N 1
ATOM 1476 C CA . ILE A 1 192 ? -0.253 10.383 24.141 1 94.94 192 ILE A CA 1
ATOM 1477 C C . ILE A 1 192 ? -0.475 11.875 24.344 1 94.94 192 ILE A C 1
ATOM 1479 O O . ILE A 1 192 ? 0.249 12.516 25.109 1 94.94 192 ILE A O 1
ATOM 1483 N N . CYS A 1 193 ? -1.45 12.445 23.688 1 95.12 193 CYS A N 1
ATOM 1484 C CA . CYS A 1 193 ? -1.684 13.883 23.719 1 95.12 193 CYS A CA 1
ATOM 1485 C C . CYS A 1 193 ? -2.596 14.273 24.875 1 95.12 193 CYS A C 1
ATOM 1487 O O . CYS A 1 193 ? -2.736 15.453 25.188 1 95.12 193 CYS A O 1
ATOM 1489 N N . GLY A 1 194 ? -3.215 13.266 25.484 1 94.94 194 GLY A N 1
ATOM 1490 C CA . GLY A 1 194 ? -4.16 13.555 26.547 1 94.94 194 GLY A CA 1
ATOM 1491 C C . GLY A 1 194 ? -5.379 14.32 26.078 1 94.94 194 GLY A C 1
ATOM 1492 O O . GLY A 1 194 ? -5.836 15.25 26.75 1 94.94 194 GLY A O 1
ATOM 1493 N N . ASN A 1 195 ? -5.816 14.156 24.969 1 96.12 195 ASN A N 1
ATOM 1494 C CA . ASN A 1 195 ? -6.926 14.82 24.281 1 96.12 195 ASN A CA 1
ATOM 1495 C C . ASN A 1 195 ? -7.836 13.82 23.578 1 96.12 195 ASN A C 1
ATOM 1497 O O . ASN A 1 195 ? -7.383 13.062 22.719 1 96.12 195 ASN A O 1
ATOM 1501 N N . SER A 1 196 ? -9.133 13.719 23.844 1 95.31 196 SER A N 1
ATOM 1502 C CA . SER A 1 196 ? -10.055 12.695 23.375 1 95.31 196 SER A CA 1
ATOM 1503 C C . SER A 1 196 ? -10.578 13.031 21.984 1 95.31 196 SER A C 1
ATOM 1505 O O . SER A 1 196 ? -11.305 12.234 21.375 1 95.31 196 SER A O 1
ATOM 1507 N N . LYS A 1 197 ? -10.242 14.188 21.5 1 95.62 197 LYS A N 1
ATOM 1508 C CA . LYS A 1 197 ? -10.609 14.516 20.125 1 95.62 197 LYS A CA 1
ATOM 1509 C C . LYS A 1 197 ? -9.906 13.594 19.141 1 95.62 197 LYS A C 1
ATOM 1511 O O . LYS A 1 197 ? -8.891 12.977 19.469 1 95.62 197 LYS A O 1
ATOM 1516 N N . PRO A 1 198 ? -10.43 13.43 17.938 1 96.69 198 PRO A N 1
ATOM 1517 C CA . PRO A 1 198 ? -9.812 12.539 16.953 1 96.69 198 PRO A CA 1
ATOM 1518 C C . PRO A 1 198 ? -8.328 12.82 16.766 1 96.69 198 PRO A C 1
ATOM 1520 O O . PRO A 1 198 ? -7.922 13.984 16.656 1 96.69 198 PRO A O 1
ATOM 1523 N N . PHE A 1 199 ? -7.586 11.75 16.797 1 97.69 199 PHE A N 1
ATOM 1524 C CA . PHE A 1 199 ? -6.141 11.75 16.609 1 97.69 199 PHE A CA 1
ATOM 1525 C C . PHE A 1 199 ? -5.465 12.656 17.641 1 97.69 199 PHE A C 1
ATOM 1527 O O . PHE A 1 199 ? -4.488 13.336 17.328 1 97.69 199 PHE A O 1
ATOM 1534 N N . GLY A 1 200 ? -6.078 12.797 18.844 1 96.12 200 GLY A N 1
ATOM 1535 C CA . GLY A 1 200 ? -5.492 13.57 19.922 1 96.12 200 GLY A CA 1
ATOM 1536 C C . GLY A 1 200 ? -5.527 15.062 19.672 1 96.12 200 GLY A C 1
ATOM 1537 O O . GLY A 1 200 ? -4.703 15.805 20.203 1 96.12 200 GLY A O 1
ATOM 1538 N N . GLY A 1 201 ? -6.395 15.461 18.734 1 96.38 201 GLY A N 1
ATOM 1539 C CA . GLY A 1 201 ? -6.531 16.875 18.453 1 96.38 201 GLY A CA 1
ATOM 1540 C C . GLY A 1 201 ? -5.617 17.359 17.328 1 96.38 201 GLY A C 1
ATOM 1541 O O . GLY A 1 201 ? -5.629 18.531 16.969 1 96.38 201 GLY A O 1
ATOM 1542 N N . ILE A 1 202 ? -4.793 16.5 16.797 1 96.88 202 ILE A N 1
ATOM 1543 C CA . ILE A 1 202 ? -3.916 16.844 15.68 1 96.88 202 ILE A CA 1
ATOM 1544 C C . ILE A 1 202 ? -4.719 16.906 14.383 1 96.88 202 ILE A C 1
ATOM 1546 O O . ILE A 1 202 ? -5.555 16.031 14.125 1 96.88 202 ILE A O 1
ATOM 1550 N N . LEU A 1 203 ? -4.527 17.969 13.609 1 97.56 203 LEU A N 1
ATOM 1551 C CA . LEU A 1 203 ? -5.215 18.094 12.32 1 97.56 203 LEU A CA 1
ATOM 1552 C C . LEU A 1 203 ? -4.738 17.031 11.352 1 97.56 203 LEU A C 1
ATOM 1554 O O . LEU A 1 203 ? -3.535 16.781 11.219 1 97.56 203 LEU A O 1
ATOM 1558 N N . VAL A 1 204 ? -5.711 16.359 10.664 1 97.88 204 VAL A N 1
ATOM 1559 C CA . VAL A 1 204 ? -5.367 15.258 9.773 1 97.88 204 VAL A CA 1
ATOM 1560 C C . VAL A 1 204 ? -5.828 15.578 8.352 1 97.88 204 VAL A C 1
ATOM 1562 O O . VAL A 1 204 ? -6.938 16.078 8.148 1 97.88 204 VAL A O 1
ATOM 1565 N N . MET A 1 205 ? -4.945 15.328 7.41 1 97.25 205 MET A N 1
ATOM 1566 C CA . MET A 1 205 ? -5.293 15.352 5.992 1 97.25 205 MET A CA 1
ATOM 1567 C C . MET A 1 205 ? -5.078 13.984 5.355 1 97.25 205 MET A C 1
ATOM 1569 O O . MET A 1 205 ? -3.939 13.555 5.164 1 97.25 205 MET A O 1
ATOM 1573 N N . PHE A 1 206 ? -6.184 13.312 5.059 1 96.81 206 PHE A N 1
ATOM 1574 C CA . PHE A 1 206 ? -6.156 12.102 4.25 1 96.81 206 PHE A CA 1
ATOM 1575 C C . PHE A 1 206 ? -6.281 12.438 2.77 1 96.81 206 PHE A C 1
ATOM 1577 O O . PHE A 1 206 ? -7.078 13.297 2.389 1 96.81 206 PHE A O 1
ATOM 1584 N N . CYS A 1 207 ? -5.445 11.836 2.01 1 93.94 207 CYS A N 1
ATOM 1585 C CA . CYS A 1 207 ? -5.547 12.016 0.566 1 93.94 207 CYS A CA 1
ATOM 1586 C C . CYS A 1 207 ? -5.566 10.672 -0.155 1 93.94 207 CYS A C 1
ATOM 1588 O O . CYS A 1 207 ? -4.891 9.734 0.262 1 93.94 207 CYS A O 1
ATOM 1590 N N . GLY A 1 208 ? -6.352 10.641 -1.213 1 89.94 208 GLY A N 1
ATOM 1591 C CA . GLY A 1 208 ? -6.375 9.422 -2.008 1 89.94 208 GLY A CA 1
ATOM 1592 C C . GLY A 1 208 ? -7.637 9.281 -2.844 1 89.94 208 GLY A C 1
ATOM 1593 O O . GLY A 1 208 ? -8.398 10.242 -2.992 1 89.94 208 GLY A O 1
ATOM 1594 N N . ASP A 1 209 ? -7.746 8.109 -3.436 1 83.25 209 ASP A N 1
ATOM 1595 C CA . ASP A 1 209 ? -8.867 7.793 -4.312 1 83.25 209 ASP A CA 1
ATOM 1596 C C . ASP A 1 209 ? -9.492 6.449 -3.938 1 83.25 209 ASP A C 1
ATOM 1598 O O . ASP A 1 209 ? -8.891 5.398 -4.152 1 83.25 209 ASP A O 1
ATOM 1602 N N . PHE A 1 210 ? -10.758 6.484 -3.549 1 81.12 210 PHE A N 1
ATOM 1603 C CA . PHE A 1 210 ? -11.43 5.262 -3.115 1 81.12 210 PHE A CA 1
ATOM 1604 C C . PHE A 1 210 ? -11.688 4.34 -4.297 1 81.12 210 PHE A C 1
ATOM 1606 O O . PHE A 1 210 ? -11.891 3.135 -4.121 1 81.12 210 PHE A O 1
ATOM 1613 N N . ARG A 1 211 ? -11.672 4.824 -5.449 1 72.88 211 ARG A N 1
ATOM 1614 C CA . ARG A 1 211 ? -11.969 4.023 -6.633 1 72.88 211 ARG A CA 1
ATOM 1615 C C . ARG A 1 211 ? -10.867 3.004 -6.891 1 72.88 211 ARG A C 1
ATOM 1617 O O . ARG A 1 211 ? -11.062 2.039 -7.633 1 72.88 211 ARG A O 1
ATOM 1624 N N . GLN A 1 212 ? -9.766 3.268 -6.289 1 70.94 212 GLN A N 1
ATOM 1625 C CA . GLN A 1 212 ? -8.625 2.379 -6.473 1 70.94 212 GLN A CA 1
ATOM 1626 C C . GLN A 1 212 ? -8.852 1.044 -5.77 1 70.94 212 GLN A C 1
ATOM 1628 O O . GLN A 1 212 ? -8.172 0.058 -6.066 1 70.94 212 GLN A O 1
ATOM 1633 N N . ILE A 1 213 ? -9.711 0.968 -4.816 1 70.88 213 ILE A N 1
ATOM 1634 C CA . ILE A 1 213 ? -9.844 -0.233 -3.996 1 70.88 213 ILE A CA 1
ATOM 1635 C C . ILE A 1 213 ? -11.109 -0.986 -4.383 1 70.88 213 ILE A C 1
ATOM 1637 O O . ILE A 1 213 ? -11.445 -2.006 -3.777 1 70.88 213 ILE A O 1
ATOM 1641 N N . LEU A 1 214 ? -11.773 -0.58 -5.371 1 64.62 214 LEU A N 1
ATOM 1642 C CA . LEU A 1 214 ? -13.047 -1.194 -5.73 1 64.62 214 LEU A CA 1
ATOM 1643 C C . LEU A 1 214 ? -12.828 -2.43 -6.598 1 64.62 214 LEU A C 1
ATOM 1645 O O . LEU A 1 214 ? -12.141 -2.363 -7.621 1 64.62 214 LEU A O 1
ATOM 1649 N N . PRO A 1 215 ? -13.352 -3.58 -5.977 1 61.28 215 PRO A N 1
ATOM 1650 C CA . PRO A 1 215 ? -13.258 -4.777 -6.816 1 61.28 215 PRO A CA 1
ATOM 1651 C C . PRO A 1 215 ? -14.102 -4.676 -8.078 1 61.28 215 PRO A C 1
ATOM 1653 O O . PRO A 1 215 ? -15.156 -4.035 -8.07 1 61.28 215 PRO A O 1
ATOM 1656 N N . VAL A 1 216 ? -13.688 -5.113 -9.188 1 54.62 216 VAL A N 1
ATOM 1657 C CA . VAL A 1 216 ? -14.406 -5.055 -10.453 1 54.62 216 VAL A CA 1
ATOM 1658 C C . VAL A 1 216 ? -15.492 -6.121 -10.484 1 54.62 216 VAL A C 1
ATOM 1660 O O . VAL A 1 216 ? -16.594 -5.883 -10.992 1 54.62 216 VAL A O 1
ATOM 1663 N N . VAL A 1 217 ? -15.164 -7.312 -10.055 1 53.44 217 VAL A N 1
ATOM 1664 C CA . VAL A 1 217 ? -16.141 -8.375 -10.234 1 53.44 217 VAL A CA 1
ATOM 1665 C C . VAL A 1 217 ? -16.781 -8.734 -8.891 1 53.44 217 VAL A C 1
ATOM 1667 O O . VAL A 1 217 ? -16.141 -8.586 -7.844 1 53.44 217 VAL A O 1
ATOM 1670 N N . LYS A 1 218 ? -18.172 -8.984 -8.812 1 49.06 218 LYS A N 1
ATOM 1671 C CA . LYS A 1 218 ? -19.062 -9.281 -7.691 1 49.06 218 LYS A CA 1
ATOM 1672 C C . LYS A 1 218 ? -18.578 -10.516 -6.934 1 49.06 218 LYS A C 1
ATOM 1674 O O . LYS A 1 218 ? -19.125 -11.609 -7.113 1 49.06 218 LYS A O 1
ATOM 1679 N N . GLN A 1 219 ? -17.406 -10.719 -6.895 1 51.06 219 GLN A N 1
ATOM 1680 C CA . GLN A 1 219 ? -17.266 -11.969 -6.152 1 51.06 219 GLN A CA 1
ATOM 1681 C C . GLN A 1 219 ? -17.328 -11.719 -4.648 1 51.06 219 GLN A C 1
ATOM 1683 O O . GLN A 1 219 ? -17.281 -10.57 -4.195 1 51.06 219 GLN A O 1
ATOM 1688 N N . GLY A 1 220 ? -17.766 -12.742 -3.777 1 48.19 220 GLY A N 1
ATOM 1689 C CA . GLY A 1 220 ? -18.047 -12.922 -2.363 1 48.19 220 GLY A CA 1
ATOM 1690 C C . GLY A 1 220 ? -17.125 -12.125 -1.462 1 48.19 220 GLY A C 1
ATOM 1691 O O . GLY A 1 220 ? -17.359 -12.023 -0.257 1 48.19 220 GLY A O 1
ATOM 1692 N N . THR A 1 221 ? -16.031 -11.578 -1.981 1 55.34 221 THR A N 1
ATOM 1693 C CA . THR A 1 221 ? -15 -10.977 -1.149 1 55.34 221 THR A CA 1
ATOM 1694 C C . THR A 1 221 ? -15.328 -9.516 -0.848 1 55.34 221 THR A C 1
ATOM 1696 O O . THR A 1 221 ? -14.602 -8.852 -0.107 1 55.34 221 THR A O 1
ATOM 1699 N N . HIS A 1 222 ? -16.641 -9.188 -1.033 1 60.16 222 HIS A N 1
ATOM 1700 C CA . HIS A 1 222 ? -17.016 -7.777 -0.989 1 60.16 222 HIS A CA 1
ATOM 1701 C C . HIS A 1 222 ? -17.156 -7.289 0.449 1 60.16 222 HIS A C 1
ATOM 1703 O O . HIS A 1 222 ? -16.75 -6.18 0.777 1 60.16 222 HIS A O 1
ATOM 1709 N N . ALA A 1 223 ? -17.734 -8.172 1.146 1 62.16 223 ALA A N 1
ATOM 1710 C CA . ALA A 1 223 ? -18.016 -7.738 2.512 1 62.16 223 ALA A CA 1
ATOM 1711 C C . ALA A 1 223 ? -16.734 -7.43 3.271 1 62.16 223 ALA A C 1
ATOM 1713 O O . ALA A 1 223 ? -16.656 -6.441 4.008 1 62.16 223 ALA A O 1
ATOM 1714 N N . ASN A 1 224 ? -15.75 -8.164 2.953 1 71.38 224 ASN A N 1
ATOM 1715 C CA . ASN A 1 224 ? -14.492 -7.969 3.674 1 71.38 224 ASN A CA 1
ATOM 1716 C C . ASN A 1 224 ? -13.805 -6.672 3.266 1 71.38 224 ASN A C 1
ATOM 1718 O O . ASN A 1 224 ? -13.258 -5.961 4.109 1 71.38 224 ASN A O 1
ATOM 1722 N N . ILE A 1 225 ? -14.055 -6.32 2.029 1 72.12 225 ILE A N 1
ATOM 1723 C CA . ILE A 1 225 ? -13.406 -5.117 1.526 1 72.12 225 ILE A CA 1
ATOM 1724 C C . ILE A 1 225 ? -14.094 -3.879 2.092 1 72.12 225 ILE A C 1
ATOM 1726 O O . ILE A 1 225 ? -13.438 -2.949 2.562 1 72.12 225 ILE A O 1
ATOM 1730 N N . VAL A 1 226 ? -15.359 -3.959 2.049 1 74.06 226 VAL A N 1
ATOM 1731 C CA . VAL A 1 226 ? -16.156 -2.82 2.506 1 74.06 226 VAL A CA 1
ATOM 1732 C C . VAL A 1 226 ? -15.875 -2.557 3.984 1 74.06 226 VAL A C 1
ATOM 1734 O O . VAL A 1 226 ? -15.695 -1.406 4.395 1 74.06 226 VAL A O 1
ATOM 1737 N N . ASP A 1 227 ? -15.742 -3.574 4.672 1 81.94 227 ASP A N 1
ATOM 1738 C CA . ASP A 1 227 ? -15.531 -3.451 6.109 1 81.94 227 ASP A CA 1
ATOM 1739 C C . ASP A 1 227 ? -14.125 -2.928 6.418 1 81.94 227 ASP A C 1
ATOM 1741 O O . ASP A 1 227 ? -13.891 -2.348 7.48 1 81.94 227 ASP A O 1
ATOM 1745 N N . ALA A 1 228 ? -13.258 -3.1 5.516 1 85.12 228 ALA A N 1
ATOM 1746 C CA . ALA A 1 228 ? -11.867 -2.717 5.734 1 85.12 228 ALA A CA 1
ATOM 1747 C C . ALA A 1 228 ? -11.625 -1.261 5.344 1 85.12 228 ALA A C 1
ATOM 1749 O O . ALA A 1 228 ? -10.594 -0.679 5.691 1 85.12 228 ALA A O 1
ATOM 1750 N N . MET A 1 229 ? -12.578 -0.63 4.785 1 86 229 MET A N 1
ATOM 1751 C CA . MET A 1 229 ? -12.383 0.684 4.18 1 86 229 MET A CA 1
ATOM 1752 C C . MET A 1 229 ? -12.406 1.78 5.238 1 86 229 MET A C 1
ATOM 1754 O O . MET A 1 229 ? -13.172 1.711 6.195 1 86 229 MET A O 1
ATOM 1758 N N . LEU A 1 230 ? -11.664 2.783 4.984 1 91 230 LEU A N 1
ATOM 1759 C CA . LEU A 1 230 ? -11.578 3.943 5.863 1 91 230 LEU A CA 1
ATOM 1760 C C . LEU A 1 230 ? -12.953 4.57 6.066 1 91 230 LEU A C 1
ATOM 1762 O O . LEU A 1 230 ? -13.289 5.008 7.172 1 91 230 LEU A O 1
ATOM 1766 N N . LYS A 1 231 ? -13.805 4.562 5.086 1 88.75 231 LYS A N 1
ATOM 1767 C CA . LYS A 1 231 ? -15.125 5.188 5.141 1 88.75 231 LYS A CA 1
ATOM 1768 C C . LYS A 1 231 ? -16.016 4.484 6.156 1 88.75 231 LYS A C 1
ATOM 1770 O O . LYS A 1 231 ? -17.016 5.051 6.605 1 88.75 231 LYS A O 1
ATOM 1775 N N . ARG A 1 232 ? -15.68 3.32 6.473 1 87.69 232 ARG A N 1
ATOM 1776 C CA . ARG A 1 232 ? -16.5 2.547 7.398 1 87.69 232 ARG A CA 1
ATOM 1777 C C . ARG A 1 232 ? -16.031 2.748 8.836 1 87.69 232 ARG A C 1
ATOM 1779 O O . ARG A 1 232 ? -16.688 2.283 9.773 1 87.69 232 ARG A O 1
ATOM 1786 N N . SER A 1 233 ? -14.953 3.35 9.031 1 92.38 233 SER A N 1
ATOM 1787 C CA . SER A 1 233 ? -14.469 3.66 10.375 1 92.38 233 SER A CA 1
ATOM 1788 C C . SER A 1 233 ? -15.344 4.703 11.055 1 92.38 233 SER A C 1
ATOM 1790 O O . SER A 1 233 ? -15.836 5.633 10.406 1 92.38 233 SER A O 1
ATOM 1792 N N . PRO A 1 234 ? -15.523 4.613 12.352 1 93.69 234 PRO A N 1
ATOM 1793 C CA . PRO A 1 234 ? -16.203 5.68 13.086 1 93.69 234 PRO A CA 1
ATOM 1794 C C . PRO A 1 234 ? -15.523 7.039 12.922 1 93.69 234 PRO A C 1
ATOM 1796 O O . PRO A 1 234 ? -16.172 8.078 13.062 1 93.69 234 PRO A O 1
ATOM 1799 N N . LEU A 1 235 ? -14.32 7.027 12.602 1 95.06 235 LEU A N 1
ATOM 1800 C CA . LEU A 1 235 ? -13.57 8.258 12.398 1 95.06 235 LEU A CA 1
ATOM 1801 C C . LEU A 1 235 ? -14.133 9.055 11.227 1 95.06 235 LEU A C 1
ATOM 1803 O O . LEU A 1 235 ? -13.977 10.273 11.164 1 95.06 235 LEU A O 1
ATOM 1807 N N . TRP A 1 236 ? -14.781 8.328 10.352 1 94.25 236 TRP A N 1
ATOM 1808 C CA . TRP A 1 236 ? -15.234 8.953 9.109 1 94.25 236 TRP A CA 1
ATOM 1809 C C . TRP A 1 236 ? -16.375 9.922 9.383 1 94.25 236 TRP A C 1
ATOM 1811 O O . TRP A 1 236 ? -16.625 10.836 8.586 1 94.25 236 TRP A O 1
ATOM 1821 N N . ARG A 1 237 ? -17.016 9.789 10.453 1 91.38 237 ARG A N 1
ATOM 1822 C CA . ARG A 1 237 ? -18.109 10.68 10.812 1 91.38 237 ARG A CA 1
ATOM 1823 C C . ARG A 1 237 ? -17.625 12.109 11 1 91.38 237 ARG A C 1
ATOM 1825 O O . ARG A 1 237 ? -18.391 13.062 10.852 1 91.38 237 ARG A O 1
ATOM 1832 N N . ASN A 1 238 ? -16.375 12.328 11.242 1 90.56 238 ASN A N 1
ATOM 1833 C CA . ASN A 1 238 ? -15.781 13.633 11.508 1 90.56 238 ASN A CA 1
ATOM 1834 C C . ASN A 1 238 ? -14.992 14.148 10.305 1 90.56 238 ASN A C 1
ATOM 1836 O O . ASN A 1 238 ? -14.227 15.109 10.43 1 90.56 238 ASN A O 1
ATOM 1840 N N . VAL A 1 239 ? -15.203 13.516 9.172 1 94.88 239 VAL A N 1
ATOM 1841 C CA . VAL A 1 239 ? -14.352 13.844 8.031 1 94.88 239 VAL A CA 1
ATOM 1842 C C . VAL A 1 239 ? -15.047 14.883 7.152 1 94.88 239 VAL A C 1
ATOM 1844 O O . VAL A 1 239 ? -16.234 14.758 6.852 1 94.88 239 VAL A O 1
ATOM 1847 N N . THR A 1 240 ? -14.352 15.953 6.863 1 94.69 240 THR A N 1
ATOM 1848 C CA . THR A 1 240 ? -14.75 16.891 5.809 1 94.69 240 THR A CA 1
ATOM 1849 C C . THR A 1 240 ? -14.047 16.547 4.496 1 94.69 240 THR A C 1
ATOM 1851 O O . THR A 1 240 ? -12.82 16.453 4.441 1 94.69 240 THR A O 1
ATOM 1854 N N . THR A 1 241 ? -14.836 16.391 3.389 1 93.62 241 THR A N 1
ATOM 1855 C CA . THR A 1 241 ? -14.273 15.922 2.127 1 93.62 241 THR A CA 1
ATOM 1856 C C . THR A 1 241 ? -14.195 17.062 1.117 1 93.62 241 THR A C 1
ATOM 1858 O O . THR A 1 241 ? -15.125 17.859 0.997 1 93.62 241 THR A O 1
ATOM 1861 N N . TYR A 1 242 ? -13.023 17.172 0.465 1 92.19 242 TYR A N 1
ATOM 1862 C CA . TYR A 1 242 ? -12.812 18.047 -0.681 1 92.19 242 TYR A CA 1
ATOM 1863 C C . TYR A 1 242 ? -12.414 17.25 -1.914 1 92.19 242 TYR A C 1
ATOM 1865 O O . TYR A 1 242 ? -11.68 16.266 -1.81 1 92.19 242 TYR A O 1
ATOM 1873 N N . ARG A 1 243 ? -12.844 17.672 -3.088 1 89.81 243 ARG A N 1
ATOM 1874 C CA . ARG A 1 243 ? -12.555 16.922 -4.312 1 89.81 243 ARG A CA 1
ATOM 1875 C C . ARG A 1 243 ? -11.672 17.734 -5.25 1 89.81 243 ARG A C 1
ATOM 1877 O O . ARG A 1 243 ? -11.914 18.922 -5.461 1 89.81 243 ARG A O 1
ATOM 1884 N N . LEU A 1 244 ? -10.609 17.062 -5.707 1 88.31 244 LEU A N 1
ATOM 1885 C CA . LEU A 1 244 ? -9.82 17.609 -6.809 1 88.31 244 LEU A CA 1
ATOM 1886 C C . LEU A 1 244 ? -10.352 17.125 -8.148 1 88.31 244 LEU A C 1
ATOM 1888 O O . LEU A 1 244 ? -10.633 15.93 -8.305 1 88.31 244 LEU A O 1
ATOM 1892 N N . HIS A 1 245 ? -10.586 17.984 -9.062 1 77.69 245 HIS A N 1
ATOM 1893 C CA . HIS A 1 245 ? -11.219 17.578 -10.312 1 77.69 245 HIS A CA 1
ATOM 1894 C C . HIS A 1 245 ? -10.258 17.734 -11.484 1 77.69 245 HIS A C 1
ATOM 1896 O O . HIS A 1 245 ? -10.398 17.062 -12.508 1 77.69 245 HIS A O 1
ATOM 1902 N N . ASP A 1 246 ? -9.398 18.594 -11.477 1 65.88 246 ASP A N 1
ATOM 1903 C CA . ASP A 1 246 ? -8.594 18.906 -12.656 1 65.88 246 ASP A CA 1
ATOM 1904 C C . ASP A 1 246 ? -7.457 17.906 -12.828 1 65.88 246 ASP A C 1
ATOM 1906 O O . ASP A 1 246 ? -6.652 17.703 -11.914 1 65.88 246 ASP A O 1
ATOM 1910 N N . ASN A 1 247 ? -7.539 17.203 -14.031 1 62.19 247 ASN A N 1
ATOM 1911 C CA . ASN A 1 247 ? -6.453 16.281 -14.352 1 62.19 247 ASN A CA 1
ATOM 1912 C C . ASN A 1 247 ? -5.25 17 -14.938 1 62.19 247 ASN A C 1
ATOM 1914 O O . ASN A 1 247 ? -5.293 17.469 -16.078 1 62.19 247 ASN A O 1
ATOM 1918 N N . ILE A 1 248 ? -4.328 17.141 -14.195 1 57.97 248 ILE A N 1
ATOM 1919 C CA . ILE A 1 248 ? -3.127 17.875 -14.578 1 57.97 248 ILE A CA 1
ATOM 1920 C C . ILE A 1 248 ? -2.258 17 -15.477 1 57.97 248 ILE A C 1
ATOM 1922 O O . ILE A 1 248 ? -1.626 17.5 -16.422 1 57.97 248 ILE A O 1
ATOM 1926 N N . ARG A 1 249 ? -2.277 15.758 -15.164 1 57.69 249 ARG A N 1
ATOM 1927 C CA . ARG A 1 249 ? -1.45 14.859 -15.961 1 57.69 249 ARG A CA 1
ATOM 1928 C C . ARG A 1 249 ? -1.864 14.891 -17.438 1 57.69 249 ARG A C 1
ATOM 1930 O O . ARG A 1 249 ? -1.012 14.93 -18.312 1 57.69 249 ARG A O 1
ATOM 1937 N N . ALA A 1 250 ? -3.037 14.812 -17.547 1 54.31 250 ALA A N 1
ATOM 1938 C CA . ALA A 1 250 ? -3.57 14.852 -18.906 1 54.31 250 ALA A CA 1
ATOM 1939 C C . ALA A 1 250 ? -3.217 16.172 -19.594 1 54.31 250 ALA A C 1
ATOM 1941 O O . ALA A 1 250 ? -2.943 16.188 -20.797 1 54.31 250 ALA A O 1
ATOM 1942 N N . GLN A 1 251 ? -3.148 17.156 -18.781 1 54.75 251 GLN A N 1
ATOM 1943 C CA . GLN A 1 251 ? -2.867 18.469 -19.328 1 54.75 251 GLN A CA 1
ATOM 1944 C C . GLN A 1 251 ? -1.385 18.625 -19.656 1 54.75 251 GLN A C 1
ATOM 1946 O O . GLN A 1 251 ? -1.026 19.281 -20.641 1 54.75 251 GLN A O 1
ATOM 1951 N N . LEU A 1 252 ? -0.541 18.031 -18.781 1 54.31 252 LEU A N 1
ATOM 1952 C CA . LEU A 1 252 ? 0.902 18.109 -18.984 1 54.31 252 LEU A CA 1
ATOM 1953 C C . LEU A 1 252 ? 1.33 17.281 -20.172 1 54.31 252 LEU A C 1
ATOM 1955 O O . LEU A 1 252 ? 2.314 17.594 -20.844 1 54.31 252 LEU A O 1
ATOM 1959 N N . THR A 1 253 ? 0.745 16.078 -20.281 1 52.53 253 THR A N 1
ATOM 1960 C CA . THR A 1 253 ? 1.049 15.258 -21.438 1 52.53 253 THR A CA 1
ATOM 1961 C C . THR A 1 253 ? 0.859 16.062 -22.734 1 52.53 253 THR A C 1
ATOM 1963 O O . THR A 1 253 ? 1.518 15.797 -23.734 1 52.53 253 THR A O 1
ATOM 1966 N N . ASN A 1 254 ? 0.007 17 -22.609 1 49.34 254 ASN A N 1
ATOM 1967 C CA . ASN A 1 254 ? -0.195 17.844 -23.781 1 49.34 254 ASN A CA 1
ATOM 1968 C C . ASN A 1 254 ? 0.856 18.938 -23.875 1 49.34 254 ASN A C 1
ATOM 1970 O O . ASN A 1 254 ? 0.942 19.641 -24.875 1 49.34 254 ASN A O 1
ATOM 1974 N N . ASP A 1 255 ? 1.568 19.078 -22.719 1 48.59 255 ASP A N 1
ATOM 1975 C CA . ASP A 1 255 ? 2.664 20.047 -22.75 1 48.59 255 ASP A CA 1
ATOM 1976 C C . ASP A 1 255 ? 3.979 19.375 -23.141 1 48.59 255 ASP A C 1
ATOM 1978 O O . ASP A 1 255 ? 4.383 18.391 -22.531 1 48.59 255 ASP A O 1
ATOM 1982 N N . PRO A 1 256 ? 4.551 19.719 -24.172 1 49.38 256 PRO A N 1
ATOM 1983 C CA . PRO A 1 256 ? 5.758 19.094 -24.734 1 49.38 256 PRO A CA 1
ATOM 1984 C C . PRO A 1 256 ? 6.867 18.922 -23.703 1 49.38 256 PRO A C 1
ATOM 1986 O O . PRO A 1 256 ? 7.562 17.906 -23.703 1 49.38 256 PRO A O 1
ATOM 1989 N N . THR A 1 257 ? 7.164 19.828 -22.953 1 46.78 257 THR A N 1
ATOM 1990 C CA . THR A 1 257 ? 8.266 19.797 -22.016 1 46.78 257 THR A CA 1
ATOM 1991 C C . THR A 1 257 ? 8 18.781 -20.891 1 46.78 257 THR A C 1
ATOM 1993 O O . THR A 1 257 ? 8.922 18.109 -20.422 1 46.78 257 THR A O 1
ATOM 1996 N N . ALA A 1 258 ? 6.875 18.766 -20.453 1 48.94 258 ALA A N 1
ATOM 1997 C CA . ALA A 1 258 ? 6.422 17.859 -19.391 1 48.94 258 ALA A CA 1
ATOM 1998 C C . ALA A 1 258 ? 6.242 16.438 -19.922 1 48.94 258 ALA A C 1
ATOM 2000 O O . ALA A 1 258 ? 6.434 15.469 -19.188 1 48.94 258 ALA A O 1
ATOM 2001 N N . ALA A 1 259 ? 6.051 16.375 -21.203 1 48.34 259 ALA A N 1
ATOM 2002 C CA . ALA A 1 259 ? 5.812 15.148 -21.938 1 48.34 259 ALA A CA 1
ATOM 2003 C C . ALA A 1 259 ? 6.992 14.195 -21.812 1 48.34 259 ALA A C 1
ATOM 2005 O O . ALA A 1 259 ? 6.809 12.977 -21.719 1 48.34 259 ALA A O 1
ATOM 2006 N N . ASN A 1 260 ? 8.047 14.82 -21.75 1 48.09 260 ASN A N 1
ATOM 2007 C CA . ASN A 1 260 ? 9.234 13.969 -21.688 1 48.09 260 ASN A CA 1
ATOM 2008 C C . ASN A 1 260 ? 9.281 13.156 -20.406 1 48.09 260 ASN A C 1
ATOM 2010 O O . ASN A 1 260 ? 9.625 11.969 -20.422 1 48.09 260 ASN A O 1
ATOM 2014 N N . TYR A 1 261 ? 8.992 13.891 -19.422 1 50.81 261 TYR A N 1
ATOM 2015 C CA . TYR A 1 261 ? 9.039 13.203 -18.125 1 50.81 261 TYR A CA 1
ATOM 2016 C C . TYR A 1 261 ? 7.965 12.133 -18.047 1 50.81 261 TYR A C 1
ATOM 2018 O O . TYR A 1 261 ? 8.234 11.008 -17.609 1 50.81 261 TYR A O 1
ATOM 2026 N N . THR A 1 262 ? 6.859 12.57 -18.453 1 51.75 262 THR A N 1
ATOM 2027 C CA . THR A 1 262 ? 5.758 11.617 -18.5 1 51.75 262 THR A CA 1
ATOM 2028 C C . THR A 1 262 ? 6.09 10.453 -19.422 1 51.75 262 THR A C 1
ATOM 2030 O O . THR A 1 262 ? 5.785 9.297 -19.109 1 51.75 262 THR A O 1
ATOM 2033 N N . ASN A 1 263 ? 6.773 10.891 -20.422 1 52.62 263 ASN A N 1
ATOM 2034 C CA . ASN A 1 263 ? 7.184 9.852 -21.359 1 52.62 263 ASN A CA 1
ATOM 2035 C C . ASN A 1 263 ? 8.188 8.891 -20.719 1 52.62 263 ASN A C 1
ATOM 2037 O O . ASN A 1 263 ? 8.117 7.684 -20.953 1 52.62 263 ASN A O 1
ATOM 2041 N N . LEU A 1 264 ? 9.008 9.469 -20 1 50.97 264 LEU A N 1
ATOM 2042 C CA . LEU A 1 264 ? 9.984 8.625 -19.328 1 50.97 264 LEU A CA 1
ATOM 2043 C C . LEU A 1 264 ? 9.305 7.691 -18.328 1 50.97 264 LEU A C 1
ATOM 2045 O O . LEU A 1 264 ? 9.602 6.496 -18.281 1 50.97 264 LEU A O 1
ATOM 2049 N N . LEU A 1 265 ? 8.477 8.297 -17.672 1 54.69 265 LEU A N 1
ATOM 2050 C CA . LEU A 1 265 ? 7.801 7.496 -16.656 1 54.69 265 LEU A CA 1
ATOM 2051 C C . LEU A 1 265 ? 6.883 6.461 -17.297 1 54.69 265 LEU A C 1
ATOM 2053 O O . LEU A 1 265 ? 6.812 5.316 -16.844 1 54.69 265 LEU A O 1
ATOM 2057 N N . MET A 1 266 ? 6.277 6.977 -18.375 1 53.31 266 MET A N 1
ATOM 2058 C CA . MET A 1 266 ? 5.418 6.055 -19.109 1 53.31 266 MET A CA 1
ATOM 2059 C C . MET A 1 266 ? 6.242 4.969 -19.797 1 53.31 266 MET A C 1
ATOM 2061 O O . MET A 1 266 ? 5.812 3.814 -19.875 1 53.31 266 MET A O 1
ATOM 2065 N N . ASN A 1 267 ? 7.355 5.445 -20.203 1 54.06 267 ASN A N 1
ATOM 2066 C CA . ASN A 1 267 ? 8.242 4.453 -20.797 1 54.06 267 ASN A CA 1
ATOM 2067 C C . ASN A 1 267 ? 8.695 3.412 -19.781 1 54.06 267 ASN A C 1
ATOM 2069 O O . ASN A 1 267 ? 8.828 2.234 -20.109 1 54.06 267 ASN A O 1
ATOM 2073 N N . ILE A 1 268 ? 8.961 3.916 -18.688 1 52.91 268 ILE A N 1
ATOM 2074 C CA . ILE A 1 268 ? 9.305 2.98 -17.625 1 52.91 268 ILE A CA 1
ATOM 2075 C C . ILE A 1 268 ? 8.102 2.096 -17.312 1 52.91 268 ILE A C 1
ATOM 2077 O O . ILE A 1 268 ? 8.242 0.886 -17.109 1 52.91 268 ILE A O 1
ATOM 2081 N N . GLY A 1 269 ? 7.004 2.797 -17.203 1 52 269 GLY A N 1
ATOM 2082 C CA . GLY A 1 269 ? 5.777 2.043 -16.984 1 52 269 GLY A CA 1
ATOM 2083 C C . GLY A 1 269 ? 5.469 1.069 -18.109 1 52 269 GLY A C 1
ATOM 2084 O O . GLY A 1 269 ? 5.016 -0.049 -17.859 1 52 269 GLY A O 1
ATOM 2085 N N . ASP A 1 270 ? 5.797 1.517 -19.344 1 50.72 270 ASP A N 1
ATOM 2086 C CA . ASP A 1 270 ? 5.52 0.689 -20.516 1 50.72 270 ASP A CA 1
ATOM 2087 C C . ASP A 1 270 ? 6.645 -0.317 -20.75 1 50.72 270 ASP A C 1
ATOM 2089 O O . ASP A 1 270 ? 6.562 -1.143 -21.672 1 50.72 270 ASP A O 1
ATOM 2093 N N . GLY A 1 271 ? 7.504 -0.537 -19.781 1 48.12 271 GLY A N 1
ATOM 2094 C CA . GLY A 1 271 ? 8.547 -1.537 -19.922 1 48.12 271 GLY A CA 1
ATOM 2095 C C . GLY A 1 271 ? 9.617 -1.14 -20.922 1 48.12 271 GLY A C 1
ATOM 2096 O O . GLY A 1 271 ? 10.398 -1.98 -21.375 1 48.12 271 GLY A O 1
ATOM 2097 N N . ASN A 1 272 ? 9.625 0.085 -21.594 1 41.44 272 ASN A N 1
ATOM 2098 C CA . ASN A 1 272 ? 10.617 0.409 -22.609 1 41.44 272 ASN A CA 1
ATOM 2099 C C . ASN A 1 272 ? 11.82 1.139 -22.016 1 41.44 272 ASN A C 1
ATOM 2101 O O . ASN A 1 272 ? 11.672 1.906 -21.062 1 41.44 272 ASN A O 1
ATOM 2105 N N . MET B 1 1 ? -6.379 -36.312 14.188 1 26.05 1 MET B N 1
ATOM 2106 C CA . MET B 1 1 ? -7.77 -35.906 14.352 1 26.05 1 MET B CA 1
ATOM 2107 C C . MET B 1 1 ? -7.977 -35.25 15.703 1 26.05 1 MET B C 1
ATOM 2109 O O . MET B 1 1 ? -8.688 -34.219 15.797 1 26.05 1 MET B O 1
ATOM 2113 N N . TYR B 1 2 ? -7.43 -35.938 16.734 1 29.33 2 TYR B N 1
ATOM 2114 C CA . TYR B 1 2 ? -7.621 -35.531 18.125 1 29.33 2 TYR B CA 1
ATOM 2115 C C . TYR B 1 2 ? -6.934 -34.219 18.406 1 29.33 2 TYR B C 1
ATOM 2117 O O . TYR B 1 2 ? -7.48 -33.344 19.109 1 29.33 2 TYR B O 1
ATOM 2125 N N . ASN B 1 3 ? -5.664 -34.188 17.922 1 33.06 3 ASN B N 1
ATOM 2126 C CA . ASN B 1 3 ? -4.816 -33.031 18.234 1 33.06 3 ASN B CA 1
ATOM 2127 C C . ASN B 1 3 ? -5.273 -31.766 17.5 1 33.06 3 ASN B C 1
ATOM 2129 O O . ASN B 1 3 ? -4.926 -30.656 17.906 1 33.06 3 ASN B O 1
ATOM 2133 N N . LEU B 1 4 ? -6.07 -31.969 16.422 1 34.47 4 LEU B N 1
ATOM 2134 C CA . LEU B 1 4 ? -6.66 -30.891 15.648 1 34.47 4 LEU B CA 1
ATOM 2135 C C . LEU B 1 4 ? -7.801 -30.234 16.422 1 34.47 4 LEU B C 1
ATOM 2137 O O . LEU B 1 4 ? -7.941 -29 16.406 1 34.47 4 LEU B O 1
ATOM 2141 N N . CYS B 1 5 ? -8.586 -31.031 17.125 1 33.72 5 CYS B N 1
ATOM 2142 C CA . CYS B 1 5 ? -9.711 -30.547 17.922 1 33.72 5 CYS B CA 1
ATOM 2143 C C . CYS B 1 5 ? -9.242 -29.688 19.078 1 33.72 5 CYS B C 1
ATOM 2145 O O . CYS B 1 5 ? -9.836 -28.641 19.375 1 33.72 5 CYS B O 1
ATOM 2147 N N . LEU B 1 6 ? -8.188 -30.125 19.688 1 34.88 6 LEU B N 1
ATOM 2148 C CA . LEU B 1 6 ? -7.754 -29.391 20.875 1 34.88 6 LEU B CA 1
ATOM 2149 C C . LEU B 1 6 ? -7.195 -28.031 20.5 1 34.88 6 LEU B C 1
ATOM 2151 O O . LEU B 1 6 ? -7.363 -27.047 21.234 1 34.88 6 LEU B O 1
ATOM 2155 N N . MET B 1 7 ? -6.734 -27.953 19.25 1 38.22 7 MET B N 1
ATOM 2156 C CA . MET B 1 7 ? -6.156 -26.703 18.766 1 38.22 7 MET B CA 1
ATOM 2157 C C . MET B 1 7 ? -7.246 -25.703 18.406 1 38.22 7 MET B C 1
ATOM 2159 O O . MET B 1 7 ? -7.105 -24.5 18.672 1 38.22 7 MET B O 1
ATOM 2163 N N . GLU B 1 8 ? -8.391 -26.094 18 1 40.91 8 GLU B N 1
ATOM 2164 C CA . GLU B 1 8 ? -9.602 -25.297 17.812 1 40.91 8 GLU B CA 1
ATOM 2165 C C . GLU B 1 8 ? -10.133 -24.75 19.125 1 40.91 8 GLU B C 1
ATOM 2167 O O . GLU B 1 8 ? -10.586 -23.609 19.203 1 40.91 8 GLU B O 1
ATOM 2172 N N . ILE B 1 9 ? -10.141 -25.484 20.078 1 38.81 9 ILE B N 1
ATOM 2173 C CA . ILE B 1 9 ? -10.648 -25.078 21.391 1 38.81 9 ILE B CA 1
ATOM 2174 C C . ILE B 1 9 ? -9.703 -24.062 22.016 1 38.81 9 ILE B C 1
ATOM 2176 O O . ILE B 1 9 ? -10.156 -23.062 22.578 1 38.81 9 ILE B O 1
ATOM 2180 N N . GLU B 1 10 ? -8.398 -24.25 21.766 1 37.16 10 GLU B N 1
ATOM 2181 C CA . GLU B 1 10 ? -7.473 -23.297 22.391 1 37.16 10 GLU B CA 1
ATOM 2182 C C . GLU B 1 10 ? -7.535 -21.938 21.719 1 37.16 10 GLU B C 1
ATOM 2184 O O . GLU B 1 10 ? -7.488 -20.906 22.375 1 37.16 10 GLU B O 1
ATOM 2189 N N . ASP B 1 11 ? -7.703 -21.984 20.406 1 40.94 11 ASP B N 1
ATOM 2190 C CA . ASP B 1 11 ? -7.91 -20.734 19.688 1 40.94 11 ASP B CA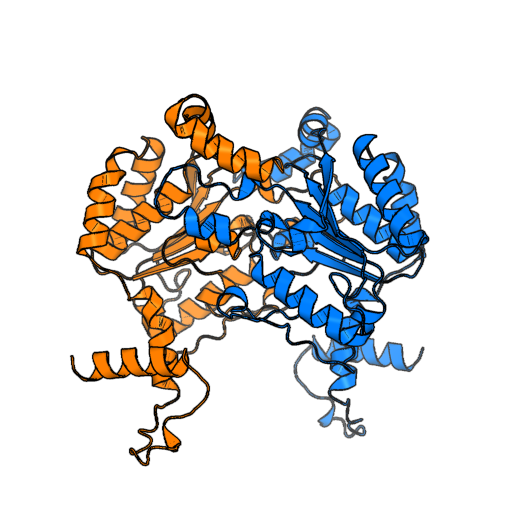 1
ATOM 2191 C C . ASP B 1 11 ? -9.203 -20.047 20.141 1 40.94 11 ASP B C 1
ATOM 2193 O O . ASP B 1 11 ? -9.266 -18.828 20.25 1 40.94 11 ASP B O 1
ATOM 2197 N N . HIS B 1 12 ? -10.195 -20.734 20.312 1 41.16 12 HIS B N 1
ATOM 2198 C CA . HIS B 1 12 ? -11.438 -20.234 20.891 1 41.16 12 HIS B CA 1
ATOM 2199 C C . HIS B 1 12 ? -11.219 -19.766 22.328 1 41.16 12 HIS B C 1
ATOM 2201 O O . HIS B 1 12 ? -11.789 -18.75 22.734 1 41.16 12 HIS B O 1
ATOM 2207 N N . ILE B 1 13 ? -10.492 -20.469 23.094 1 39.53 13 ILE B N 1
ATOM 2208 C CA . ILE B 1 13 ? -10.266 -20.062 24.469 1 39.53 13 ILE B CA 1
ATOM 2209 C C . ILE B 1 13 ? -9.32 -18.875 24.516 1 39.53 13 ILE B C 1
ATOM 2211 O O . ILE B 1 13 ? -9.547 -17.922 25.266 1 39.53 13 ILE B O 1
ATOM 2215 N N . LEU B 1 14 ? -8.242 -18.984 23.609 1 38.78 14 LEU B N 1
ATOM 2216 C CA . LEU B 1 14 ? -7.32 -17.844 23.562 1 38.78 14 LEU B CA 1
ATOM 2217 C C . LEU B 1 14 ? -8.016 -16.594 23.016 1 38.78 14 LEU B C 1
ATOM 2219 O O . LEU B 1 14 ? -7.75 -15.484 23.484 1 38.78 14 LEU B O 1
ATOM 2223 N N . ALA B 1 15 ? -8.898 -16.734 22.078 1 35.59 15 ALA B N 1
ATOM 2224 C CA . ALA B 1 15 ? -9.758 -15.641 21.625 1 35.59 15 ALA B CA 1
ATOM 2225 C C . ALA B 1 15 ? -10.688 -15.188 22.75 1 35.59 15 ALA B C 1
ATOM 2227 O O . ALA B 1 15 ? -11.133 -14.031 22.766 1 35.59 15 ALA B O 1
ATOM 2228 N N . GLN B 1 16 ? -11.18 -16.156 23.484 1 34.88 16 GLN B N 1
ATOM 2229 C CA . GLN B 1 16 ? -12.172 -15.891 24.531 1 34.88 16 GLN B CA 1
ATOM 2230 C C . GLN B 1 16 ? -11.508 -15.555 25.859 1 34.88 16 GLN B C 1
ATOM 2232 O O . GLN B 1 16 ? -12.172 -15.469 26.891 1 34.88 16 GLN B O 1
ATOM 2237 N N . GLY B 1 17 ? -10.445 -14.867 26.203 1 36.16 17 GLY B N 1
ATOM 2238 C CA . GLY B 1 17 ? -9.852 -14.297 27.391 1 36.16 17 GLY B CA 1
ATOM 2239 C C . GLY B 1 17 ? -8.578 -14.992 27.828 1 36.16 17 GLY B C 1
ATOM 2240 O O . GLY B 1 17 ? -8.289 -16.109 27.375 1 36.16 17 GLY B O 1
ATOM 2241 N N . GLY B 1 18 ? -7.387 -14.281 28.281 1 35.62 18 GLY B N 1
ATOM 2242 C CA . GLY B 1 18 ? -5.996 -14.336 28.703 1 35.62 18 GLY B CA 1
ATOM 2243 C C . GLY B 1 18 ? -5.664 -15.578 29.516 1 35.62 18 GLY B C 1
ATOM 2244 O O . GLY B 1 18 ? -4.629 -15.625 30.172 1 35.62 18 GLY B O 1
ATOM 2245 N N . GLN B 1 19 ? -6.652 -16.328 29.969 1 34.31 19 GLN B N 1
ATOM 2246 C CA . GLN B 1 19 ? -6.164 -17.219 31.016 1 34.31 19 GLN B CA 1
ATOM 2247 C C . GLN B 1 19 ? -5.5 -18.453 30.406 1 34.31 19 GLN B C 1
ATOM 2249 O O . GLN B 1 19 ? -5.945 -18.969 29.391 1 34.31 19 GLN B O 1
ATOM 2254 N N . THR B 1 20 ? -4.172 -18.453 30.594 1 34.81 20 THR B N 1
ATOM 2255 C CA . THR B 1 20 ? -3.305 -19.562 30.188 1 34.81 20 THR B CA 1
ATOM 2256 C C . THR B 1 20 ? -3.754 -20.859 30.828 1 34.81 20 THR B C 1
ATOM 2258 O O . THR B 1 20 ? -4.449 -20.844 31.844 1 34.81 20 THR B O 1
ATOM 2261 N N . LEU B 1 21 ? -3.762 -21.906 30.109 1 33.72 21 LEU B N 1
ATOM 2262 C CA . LEU B 1 21 ? -4.074 -23.234 30.609 1 33.72 21 LEU B CA 1
ATOM 2263 C C . LEU B 1 21 ? -3.238 -23.578 31.828 1 33.72 21 LEU B C 1
ATOM 2265 O O . LEU B 1 21 ? -3.434 -24.625 32.469 1 33.72 21 LEU B O 1
ATOM 2269 N N . ASP B 1 22 ? -2.227 -22.781 32.25 1 37.47 22 ASP B N 1
ATOM 2270 C CA . ASP B 1 22 ? -1.474 -23.109 33.438 1 37.47 22 ASP B CA 1
ATOM 2271 C C . ASP B 1 22 ? -2.408 -23.344 34.625 1 37.47 22 ASP B C 1
ATOM 2273 O O . ASP B 1 22 ? -2.023 -23.969 35.625 1 37.47 22 ASP B O 1
ATOM 2277 N N . ASN B 1 23 ? -3.49 -22.609 34.625 1 37.28 23 ASN B N 1
ATOM 2278 C CA . ASN B 1 23 ? -4.254 -22.719 35.875 1 37.28 23 ASN B CA 1
ATOM 2279 C C . ASN B 1 23 ? -4.891 -24.109 36 1 37.28 23 ASN B C 1
ATOM 2281 O O . ASN B 1 23 ? -5.48 -24.422 37.031 1 37.28 23 ASN B O 1
ATOM 2285 N N . TYR B 1 24 ? -5.203 -24.781 34.906 1 35.19 24 TYR B N 1
ATOM 2286 C CA . TYR B 1 24 ? -5.973 -26 35.156 1 35.19 24 TYR B CA 1
ATOM 2287 C C . TYR B 1 24 ? -5.055 -27.219 35.25 1 35.19 24 TYR B C 1
ATOM 2289 O O . TYR B 1 24 ? -5.496 -28.344 35.062 1 35.19 24 TYR B O 1
ATOM 2297 N N . ASN B 1 25 ? -3.854 -27.234 35.969 1 35.44 25 ASN B N 1
ATOM 2298 C CA . ASN B 1 25 ? -2.951 -28.297 36.344 1 35.44 25 ASN B CA 1
ATOM 2299 C C . ASN B 1 25 ? -2.646 -29.234 35.188 1 35.44 25 ASN B C 1
ATOM 2301 O O . ASN B 1 25 ? -2.443 -30.438 35.406 1 35.44 25 ASN B O 1
ATOM 2305 N N . LEU B 1 26 ? -3.266 -29.031 34.062 1 33.09 26 LEU B N 1
ATOM 2306 C CA . LEU B 1 26 ? -2.941 -29.953 32.969 1 33.09 26 LEU B CA 1
ATOM 2307 C C . LEU B 1 26 ? -1.514 -29.734 32.469 1 33.09 26 LEU B C 1
ATOM 2309 O O . LEU B 1 26 ? -0.977 -28.625 32.594 1 33.09 26 LEU B O 1
ATOM 2313 N N . PRO B 1 27 ? -0.67 -30.844 32.438 1 30.64 27 PRO B N 1
ATOM 2314 C CA . PRO B 1 27 ? 0.735 -30.672 32.062 1 30.64 27 PRO B CA 1
ATOM 2315 C C . PRO B 1 27 ? 0.927 -29.672 30.922 1 30.64 27 PRO B C 1
ATOM 2317 O O . PRO B 1 27 ? 0.078 -29.562 30.031 1 30.64 27 PRO B O 1
ATOM 2320 N N . VAL B 1 28 ? 1.465 -28.547 31.312 1 33.78 28 VAL B N 1
ATOM 2321 C CA . VAL B 1 28 ? 1.8 -27.5 30.344 1 33.78 28 VAL B CA 1
ATOM 2322 C C . VAL B 1 28 ? 2.566 -28.109 29.172 1 33.78 28 VAL B C 1
ATOM 2324 O O . VAL B 1 28 ? 3.648 -28.672 29.359 1 33.78 28 VAL B O 1
ATOM 2327 N N . ILE B 1 29 ? 1.948 -29.031 28.484 1 31.88 29 ILE B N 1
ATOM 2328 C CA . ILE B 1 29 ? 2.729 -29.391 27.297 1 31.88 29 ILE B CA 1
ATOM 2329 C C . ILE B 1 29 ? 3.449 -28.156 26.766 1 31.88 29 ILE B C 1
ATOM 2331 O O . ILE B 1 29 ? 2.855 -27.078 26.656 1 31.88 29 ILE B O 1
ATOM 2335 N N . GLU B 1 30 ? 4.707 -28.094 27.109 1 31.89 30 GLU B N 1
ATOM 2336 C CA . GLU B 1 30 ? 5.594 -27.094 26.531 1 31.89 30 GLU B CA 1
ATOM 2337 C C . GLU B 1 30 ? 5.207 -26.766 25.094 1 31.89 30 GLU B C 1
ATOM 2339 O O . GLU B 1 30 ? 5.449 -27.578 24.188 1 31.89 30 GLU B O 1
ATOM 2344 N N . ARG B 1 31 ? 4.043 -26.391 24.891 1 33.5 31 ARG B N 1
ATOM 2345 C CA . ARG B 1 31 ? 3.711 -25.844 23.578 1 33.5 31 ARG B CA 1
ATOM 2346 C C . ARG B 1 31 ? 4.883 -25.047 23 1 33.5 31 ARG B C 1
ATOM 2348 O O . ARG B 1 31 ? 5.215 -23.984 23.5 1 33.5 31 ARG B O 1
ATOM 2355 N N . THR B 1 32 ? 5.988 -25.781 22.672 1 34.03 32 THR B N 1
ATOM 2356 C CA . THR B 1 32 ? 7.191 -25.188 22.109 1 34.03 32 THR B CA 1
ATOM 2357 C C . THR B 1 32 ? 6.836 -24.031 21.172 1 34.03 32 THR B C 1
ATOM 2359 O O . THR B 1 32 ? 5.777 -24.047 20.547 1 34.03 32 THR B O 1
ATOM 2362 N N . THR B 1 33 ? 7.547 -22.969 21.172 1 37.38 33 THR B N 1
ATOM 2363 C CA . THR B 1 33 ? 7.586 -21.797 20.297 1 37.38 33 THR B CA 1
ATOM 2364 C C . THR B 1 33 ? 7.273 -22.203 18.859 1 37.38 33 THR B C 1
ATOM 2366 O O . THR B 1 33 ? 6.875 -21.359 18.047 1 37.38 33 THR B O 1
ATOM 2369 N N . ALA B 1 34 ? 7.629 -23.516 18.469 1 37.09 34 ALA B N 1
ATOM 2370 C CA . ALA B 1 34 ? 7.434 -24.047 17.125 1 37.09 34 ALA B CA 1
ATOM 2371 C C . ALA B 1 34 ? 5.953 -24.25 16.828 1 37.09 34 ALA B C 1
ATOM 2373 O O . ALA B 1 34 ? 5.527 -24.156 15.68 1 37.09 34 ALA B O 1
ATOM 2374 N N . ALA B 1 35 ? 5.207 -24.656 17.781 1 41.94 35 ALA B N 1
ATOM 2375 C CA . ALA B 1 35 ? 3.793 -24.969 17.578 1 41.94 35 ALA B CA 1
ATOM 2376 C C . ALA B 1 35 ? 2.982 -23.703 17.312 1 41.94 35 ALA B C 1
ATOM 2378 O O . ALA B 1 35 ? 2.066 -23.719 16.484 1 41.94 35 ALA B O 1
ATOM 2379 N N . ASN B 1 36 ? 3.236 -22.656 18.094 1 44.19 36 ASN B N 1
ATOM 2380 C CA . ASN B 1 36 ? 2.613 -21.344 17.891 1 44.19 36 ASN B CA 1
ATOM 2381 C C . ASN B 1 36 ? 2.928 -20.797 16.5 1 44.19 36 ASN B C 1
ATOM 2383 O O . ASN B 1 36 ? 2.08 -20.156 15.875 1 44.19 36 ASN B O 1
ATOM 2387 N N . HIS B 1 37 ? 4.16 -21 16.047 1 44.19 37 HIS B N 1
ATOM 2388 C CA . HIS B 1 37 ? 4.609 -20.594 14.719 1 44.19 37 HIS B CA 1
ATOM 2389 C C . HIS B 1 37 ? 3.953 -21.453 13.633 1 44.19 37 HIS B C 1
ATOM 2391 O O . HIS B 1 37 ? 3.641 -20.953 12.555 1 44.19 37 HIS B O 1
ATOM 2397 N N . ALA B 1 38 ? 3.732 -22.734 13.945 1 44.62 38 ALA B N 1
ATOM 2398 C CA . ALA B 1 38 ? 3.115 -23.625 12.977 1 44.62 38 ALA B CA 1
ATOM 2399 C C . ALA B 1 38 ? 1.687 -23.188 12.656 1 44.62 38 ALA B C 1
ATOM 2401 O O . ALA B 1 38 ? 1.231 -23.328 11.516 1 44.62 38 ALA B O 1
ATOM 2402 N N . GLN B 1 39 ? 0.992 -22.703 13.625 1 46.56 39 GLN B N 1
ATOM 2403 C CA . GLN B 1 39 ? -0.398 -22.281 13.477 1 46.56 39 GLN B CA 1
ATOM 2404 C C . GLN B 1 39 ? -0.524 -21.125 12.492 1 46.56 39 GLN B C 1
ATOM 2406 O O . GLN B 1 39 ? -1.48 -21.078 11.711 1 46.56 39 GLN B O 1
ATOM 2411 N N . LYS B 1 40 ? 0.455 -20.312 12.688 1 49.53 40 LYS B N 1
ATOM 2412 C CA . LYS B 1 40 ? 0.368 -19.078 11.906 1 49.53 40 LYS B CA 1
ATOM 2413 C C . LYS B 1 40 ? 0.486 -19.359 10.414 1 49.53 40 LYS B C 1
ATOM 2415 O O . LYS B 1 40 ? -0.144 -18.672 9.602 1 49.53 40 LYS B O 1
ATOM 2420 N N . TYR B 1 41 ? 1.199 -20.422 10.117 1 57.59 41 TYR B N 1
ATOM 2421 C CA . TYR B 1 41 ? 1.438 -20.609 8.695 1 57.59 41 TYR B CA 1
ATOM 2422 C C . TYR B 1 41 ? 0.465 -21.609 8.094 1 57.59 41 TYR B C 1
ATOM 2424 O O . TYR B 1 41 ? 0.529 -21.922 6.902 1 57.59 41 TYR B O 1
ATOM 2432 N N . VAL B 1 42 ? -0.556 -21.906 8.969 1 59.38 42 VAL B N 1
ATOM 2433 C CA . VAL B 1 42 ? -1.738 -22.688 8.641 1 59.38 42 VAL B CA 1
ATOM 2434 C C . VAL B 1 42 ? -2.604 -21.938 7.633 1 59.38 42 VAL B C 1
ATOM 2436 O O . VAL B 1 42 ? -3.264 -22.547 6.789 1 59.38 42 VAL B O 1
ATOM 2439 N N . ARG B 1 43 ? -2.344 -20.703 7.621 1 67.88 43 ARG B N 1
ATOM 2440 C CA . ARG B 1 43 ? -3.223 -19.891 6.785 1 67.88 43 ARG B CA 1
ATOM 2441 C C . ARG B 1 43 ? -2.971 -20.172 5.305 1 67.88 43 ARG B C 1
ATOM 2443 O O . ARG B 1 43 ? -3.885 -20.062 4.484 1 67.88 43 ARG B O 1
ATOM 2450 N N . PHE B 1 44 ? -1.824 -20.5 5.039 1 75.06 44 PHE B N 1
ATOM 2451 C CA . PHE B 1 44 ? -1.518 -20.781 3.639 1 75.06 44 PHE B CA 1
ATOM 2452 C C . PHE B 1 44 ? -1.917 -22.203 3.268 1 75.06 44 PHE B C 1
ATOM 2454 O O . PHE B 1 44 ? -2.055 -22.531 2.088 1 75.06 44 PHE B O 1
ATOM 2461 N N . LEU B 1 45 ? -2.17 -22.906 4.34 1 75.38 45 LEU B N 1
ATOM 2462 C CA . LEU B 1 45 ? -2.443 -24.328 4.117 1 75.38 45 LEU B CA 1
ATOM 2463 C C . LEU B 1 45 ? -3.928 -24.625 4.289 1 75.38 45 LEU B C 1
ATOM 2465 O O . LEU B 1 45 ? -4.402 -25.688 3.875 1 75.38 45 LEU B O 1
ATOM 2469 N N . ASN B 1 46 ? -4.598 -23.641 4.773 1 75.94 46 ASN B N 1
ATOM 2470 C CA . ASN B 1 46 ? -5.988 -23.875 5.141 1 75.94 46 ASN B CA 1
ATOM 2471 C C . ASN B 1 46 ? -6.934 -23.578 3.979 1 75.94 46 ASN B C 1
ATOM 2473 O O . ASN B 1 46 ? -7.5 -22.484 3.9 1 75.94 46 ASN B O 1
ATOM 2477 N N . PHE B 1 47 ? -7.094 -24.562 3.102 1 78.81 47 PHE B N 1
ATOM 2478 C CA . PHE B 1 47 ? -8.07 -24.422 2.029 1 78.81 47 PHE B CA 1
ATOM 2479 C C . PHE B 1 47 ? -8.703 -25.781 1.701 1 78.81 47 PHE B C 1
ATOM 2481 O O . PHE B 1 47 ? -8.125 -26.828 1.999 1 78.81 47 PHE B O 1
ATOM 2488 N N . ASP B 1 48 ? -9.969 -25.625 1.271 1 82 48 ASP B N 1
ATOM 2489 C CA . ASP B 1 48 ? -10.734 -26.781 0.818 1 82 48 ASP B CA 1
ATOM 2490 C C . ASP B 1 48 ? -10.625 -26.953 -0.695 1 82 48 ASP B C 1
ATOM 2492 O O . ASP B 1 48 ? -11.133 -26.125 -1.456 1 82 48 ASP B O 1
ATOM 2496 N N . GLY B 1 49 ? -10.031 -28.109 -1.061 1 85.75 49 GLY B N 1
ATOM 2497 C CA . GLY B 1 49 ? -9.836 -28.375 -2.477 1 85.75 49 GLY B CA 1
ATOM 2498 C C . GLY B 1 49 ? -11.133 -28.391 -3.264 1 85.75 49 GLY B C 1
ATOM 2499 O O . GLY B 1 49 ? -11.195 -27.859 -4.375 1 85.75 49 GLY B O 1
ATOM 2500 N N . CYS B 1 50 ? -12.156 -28.906 -2.672 1 87.31 50 CYS B N 1
ATOM 2501 C CA . CYS B 1 50 ? -13.453 -29 -3.336 1 87.31 50 CYS B CA 1
ATOM 2502 C C . CYS B 1 50 ? -14.055 -27.609 -3.543 1 87.31 50 CYS B C 1
ATOM 2504 O O . CYS B 1 50 ? -14.594 -27.312 -4.613 1 87.31 50 CYS B O 1
ATOM 2506 N N . GLU B 1 51 ? -13.883 -26.812 -2.533 1 87.94 51 GLU B N 1
ATOM 2507 C CA . GLU B 1 51 ? -14.383 -25.453 -2.633 1 87.94 51 GLU B CA 1
ATOM 2508 C C . GLU B 1 51 ? -13.641 -24.672 -3.707 1 87.94 51 GLU B C 1
ATOM 2510 O O . GLU B 1 51 ? -14.242 -23.875 -4.434 1 87.94 51 GLU B O 1
ATOM 2515 N N . GLN B 1 52 ? -12.375 -24.953 -3.742 1 90.31 52 GLN B N 1
ATOM 2516 C CA . GLN B 1 52 ? -11.57 -24.266 -4.75 1 90.31 52 GLN B CA 1
ATOM 2517 C C . GLN B 1 52 ? -11.977 -24.688 -6.16 1 90.31 52 GLN B C 1
ATOM 2519 O O . GLN B 1 52 ? -12.078 -23.859 -7.059 1 90.31 52 GLN B O 1
ATOM 2524 N N . ASN B 1 53 ? -12.227 -25.938 -6.348 1 91.81 53 ASN B N 1
ATOM 2525 C CA . ASN B 1 53 ? -12.641 -26.453 -7.648 1 91.81 53 ASN B CA 1
ATOM 2526 C C . ASN B 1 53 ? -13.992 -25.875 -8.07 1 91.81 53 ASN B C 1
ATOM 2528 O O . ASN B 1 53 ? -14.211 -25.594 -9.25 1 91.81 53 ASN B O 1
ATOM 2532 N N . GLN B 1 54 ? -14.852 -25.781 -7.148 1 90.31 54 GLN B N 1
ATOM 2533 C CA . GLN B 1 54 ? -16.156 -25.188 -7.441 1 90.31 54 GLN B CA 1
ATOM 2534 C C . GLN B 1 54 ? -16.016 -23.75 -7.895 1 90.31 54 GLN B C 1
ATOM 2536 O O . GLN B 1 54 ? -16.719 -23.312 -8.812 1 90.31 54 GLN B O 1
ATOM 2541 N N . CYS B 1 55 ? -15.125 -23.062 -7.199 1 88.06 55 CYS B N 1
ATOM 2542 C CA . CYS B 1 55 ? -14.867 -21.672 -7.574 1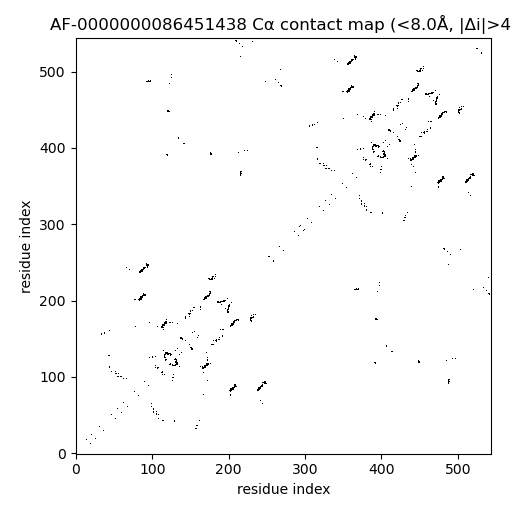 88.06 55 CYS B CA 1
ATOM 2543 C C . CYS B 1 55 ? -14.383 -21.578 -9.016 1 88.06 55 CYS B C 1
ATOM 2545 O O . CYS B 1 55 ? -14.875 -20.766 -9.789 1 88.06 55 CYS B O 1
ATOM 2547 N N . ILE B 1 56 ? -13.555 -22.438 -9.406 1 91.12 56 ILE B N 1
ATOM 2548 C CA . ILE B 1 56 ? -12.984 -22.438 -10.75 1 91.12 56 ILE B CA 1
ATOM 2549 C C . ILE B 1 56 ? -14.07 -22.766 -11.773 1 91.12 56 ILE B C 1
ATOM 2551 O O . ILE B 1 56 ? -14.219 -22.062 -12.773 1 91.12 56 ILE B O 1
ATOM 2555 N N . ASN B 1 57 ? -14.758 -23.781 -11.477 1 91.06 57 ASN B N 1
ATOM 2556 C CA . ASN B 1 57 ? -15.797 -24.219 -12.398 1 91.06 57 ASN B CA 1
ATOM 2557 C C . ASN B 1 57 ? -16.859 -23.141 -12.609 1 91.06 57 ASN B C 1
ATOM 2559 O O . ASN B 1 57 ? -17.391 -22.984 -13.711 1 91.06 57 ASN B O 1
ATOM 2563 N N . ASN B 1 58 ? -17.125 -22.453 -11.602 1 88.88 58 ASN B N 1
ATOM 2564 C CA . ASN B 1 58 ? -18.172 -21.453 -11.648 1 88.88 58 ASN B CA 1
ATOM 2565 C C . ASN B 1 58 ? -17.719 -20.172 -12.328 1 88.88 58 ASN B C 1
ATOM 2567 O O . ASN B 1 58 ? -18.516 -19.438 -12.898 1 88.88 58 ASN B O 1
ATOM 2571 N N . HIS B 1 59 ? -16.312 -19.922 -12.336 1 88.81 59 HIS B N 1
ATOM 2572 C CA . HIS B 1 59 ? -15.922 -18.562 -12.68 1 88.81 59 HIS B CA 1
ATOM 2573 C C . HIS B 1 59 ? -14.914 -18.547 -13.82 1 88.81 59 HIS B C 1
ATOM 2575 O O . HIS B 1 59 ? -14.711 -17.5 -14.461 1 88.81 59 HIS B O 1
ATOM 2581 N N . LYS B 1 60 ? -14.328 -19.609 -14.117 1 91.06 60 LYS B N 1
ATOM 2582 C CA . LYS B 1 60 ? -13.281 -19.656 -15.125 1 91.06 60 LYS B CA 1
ATOM 2583 C C . LYS B 1 60 ? -13.797 -19.172 -16.484 1 91.06 60 LYS B C 1
ATOM 2585 O O . LYS B 1 60 ? -13.078 -18.5 -17.219 1 91.06 60 LYS B O 1
ATOM 2590 N N . HIS B 1 61 ? -15.023 -19.438 -16.75 1 89.81 61 HIS B N 1
ATOM 2591 C CA . HIS B 1 61 ? -15.609 -19.094 -18.047 1 89.81 61 HIS B CA 1
ATOM 2592 C C . HIS B 1 61 ? -15.789 -17.594 -18.172 1 89.81 61 HIS B C 1
ATOM 2594 O O . HIS B 1 61 ? -16.016 -17.078 -19.281 1 89.81 61 HIS B O 1
ATOM 2600 N N . GLN B 1 62 ? -15.68 -16.891 -17.062 1 85.06 62 GLN B N 1
ATOM 2601 C CA . GLN B 1 62 ? -15.883 -15.438 -17.062 1 85.06 62 GLN B CA 1
ATOM 2602 C C . GLN B 1 62 ? -14.602 -14.703 -17.453 1 85.06 62 GLN B C 1
ATOM 2604 O O . GLN B 1 62 ? -14.617 -13.492 -17.672 1 85.06 62 GLN B O 1
ATOM 2609 N N . LEU B 1 63 ? -13.516 -15.477 -17.531 1 88.5 63 LEU B N 1
ATOM 2610 C CA . LEU B 1 63 ? -12.266 -14.844 -17.922 1 88.5 63 LEU B CA 1
ATOM 2611 C C . LEU B 1 63 ? -12.328 -14.352 -19.359 1 88.5 63 LEU B C 1
ATOM 2613 O O . LEU B 1 63 ? -12.797 -15.07 -20.25 1 88.5 63 LEU B O 1
ATOM 2617 N N . MET B 1 64 ? -11.906 -13.133 -19.562 1 87.25 64 MET B N 1
ATOM 2618 C CA . MET B 1 64 ? -11.773 -12.609 -20.922 1 87.25 64 MET B CA 1
ATOM 2619 C C . MET B 1 64 ? -10.594 -13.258 -21.641 1 87.25 64 MET B C 1
ATOM 2621 O O . MET B 1 64 ? -9.758 -13.898 -21 1 87.25 64 MET B O 1
ATOM 2625 N N . ALA B 1 65 ? -10.555 -13.07 -22.938 1 88.69 65 ALA B N 1
ATOM 2626 C CA . ALA B 1 65 ? -9.578 -13.773 -23.766 1 88.69 65 ALA B CA 1
ATOM 2627 C C . ALA B 1 65 ? -8.156 -13.508 -23.281 1 88.69 65 ALA B C 1
ATOM 2629 O O . ALA B 1 65 ? -7.371 -14.438 -23.094 1 88.69 65 ALA B O 1
ATOM 2630 N N . ASN B 1 66 ? -7.832 -12.266 -23.062 1 90.44 66 ASN B N 1
ATOM 2631 C CA . ASN B 1 66 ? -6.492 -11.898 -22.625 1 90.44 66 ASN B CA 1
ATOM 2632 C C . ASN B 1 66 ? -6.184 -12.453 -21.234 1 90.44 66 ASN B C 1
ATOM 2634 O O . ASN B 1 66 ? -5.066 -12.906 -20.984 1 90.44 66 ASN B O 1
ATOM 2638 N N . GLN B 1 67 ? -7.129 -12.477 -20.359 1 91.94 67 GLN B N 1
ATOM 2639 C CA . GLN B 1 67 ? -6.977 -13.031 -19.031 1 91.94 67 GLN B CA 1
ATOM 2640 C C . GLN B 1 67 ? -6.77 -14.547 -19.078 1 91.94 67 GLN B C 1
ATOM 2642 O O . GLN B 1 67 ? -5.93 -15.094 -18.359 1 91.94 67 GLN B O 1
ATOM 2647 N N . ARG B 1 68 ? -7.516 -15.133 -20 1 94.06 68 ARG B N 1
ATOM 2648 C CA . ARG B 1 68 ? -7.441 -16.578 -20.172 1 94.06 68 ARG B CA 1
ATOM 2649 C C . ARG B 1 68 ? -6.051 -17 -20.625 1 94.06 68 ARG B C 1
ATOM 2651 O O . ARG B 1 68 ? -5.535 -18.031 -20.188 1 94.06 68 ARG B O 1
ATOM 2658 N N . GLU B 1 69 ? -5.539 -16.25 -21.453 1 94.5 69 GLU B N 1
ATOM 2659 C CA . GLU B 1 69 ? -4.195 -16.531 -21.953 1 94.5 69 GLU B CA 1
ATOM 2660 C C . GLU B 1 69 ? -3.17 -16.484 -20.812 1 94.5 69 GLU B C 1
ATOM 2662 O O . GLU B 1 69 ? -2.338 -17.391 -20.688 1 94.5 69 GLU B O 1
ATOM 2667 N N . ILE B 1 70 ? -3.209 -15.469 -20.047 1 94.94 70 ILE B N 1
ATOM 2668 C CA . ILE B 1 70 ? -2.281 -15.312 -18.938 1 94.94 70 ILE B CA 1
ATOM 2669 C C . ILE B 1 70 ? -2.5 -16.422 -17.906 1 94.94 70 ILE B C 1
ATOM 2671 O O . ILE B 1 70 ? -1.538 -17 -17.406 1 94.94 70 ILE B O 1
ATOM 2675 N N . TYR B 1 71 ? -3.766 -16.719 -17.688 1 96.31 71 TYR B N 1
ATOM 2676 C CA . TYR B 1 71 ? -4.148 -17.797 -16.797 1 96.31 71 TYR B CA 1
ATOM 2677 C C . TYR B 1 71 ? -3.521 -19.125 -17.234 1 96.31 71 TYR B C 1
ATOM 2679 O O . TYR B 1 71 ? -2.875 -19.797 -16.438 1 96.31 71 TYR B O 1
ATOM 2687 N N . ALA B 1 72 ? -3.68 -19.422 -18.453 1 96.38 72 ALA B N 1
ATOM 2688 C CA . ALA B 1 72 ? -3.182 -20.672 -19.016 1 96.38 72 ALA B CA 1
ATOM 2689 C C . ALA B 1 72 ? -1.657 -20.719 -19 1 96.38 72 ALA B C 1
ATOM 2691 O O . ALA B 1 72 ? -1.061 -21.734 -18.656 1 96.38 72 ALA B O 1
ATOM 2692 N N . LEU B 1 73 ? -1.071 -19.672 -19.312 1 95.19 73 LEU B N 1
ATOM 2693 C CA . LEU B 1 73 ? 0.384 -19.594 -19.375 1 95.19 73 LEU B CA 1
ATOM 2694 C C . LEU B 1 73 ? 0.996 -19.781 -18 1 95.19 73 LEU B C 1
ATOM 2696 O O . LEU B 1 73 ? 1.988 -20.5 -17.844 1 95.19 73 LEU B O 1
ATOM 2700 N N . PHE B 1 74 ? 0.471 -19.125 -17.047 1 96.12 74 PHE B N 1
ATOM 2701 C CA . PHE B 1 74 ? 1.005 -19.219 -15.703 1 96.12 74 PHE B CA 1
ATOM 2702 C C . PHE B 1 74 ? 0.835 -20.625 -15.148 1 96.12 74 PHE B C 1
ATOM 2704 O O . PHE B 1 74 ? 1.747 -21.172 -14.523 1 96.12 74 PHE B O 1
ATOM 2711 N N . LEU B 1 75 ? -0.295 -21.219 -15.391 1 96 75 LEU B N 1
ATOM 2712 C CA . LEU B 1 75 ? -0.543 -22.578 -14.914 1 96 75 LEU B CA 1
ATOM 2713 C C . LEU B 1 75 ? 0.377 -23.578 -15.609 1 96 75 LEU B C 1
ATOM 2715 O O . LEU B 1 75 ? 0.805 -24.562 -15 1 96 75 LEU B O 1
ATOM 2719 N N . ASP B 1 76 ? 0.575 -23.312 -16.844 1 96.31 76 ASP B N 1
ATOM 2720 C CA . ASP B 1 76 ? 1.512 -24.172 -17.562 1 96.31 76 ASP B CA 1
ATOM 2721 C C . ASP B 1 76 ? 2.896 -24.125 -16.922 1 96.31 76 ASP B C 1
ATOM 2723 O O . ASP B 1 76 ? 3.562 -25.156 -16.812 1 96.31 76 ASP B O 1
ATOM 2727 N N . LYS B 1 77 ? 3.311 -22.984 -16.531 1 95.75 77 LYS B N 1
ATOM 2728 C CA . LYS B 1 77 ? 4.598 -22.844 -15.852 1 95.75 77 LYS B CA 1
ATOM 2729 C C . LYS B 1 77 ? 4.617 -23.625 -14.539 1 95.75 77 LYS B C 1
ATOM 2731 O O . LYS B 1 77 ? 5.625 -24.234 -14.195 1 95.75 77 LYS B O 1
ATOM 2736 N N . ILE B 1 78 ? 3.566 -23.547 -13.836 1 94.44 78 ILE B N 1
ATOM 2737 C CA . ILE B 1 78 ? 3.463 -24.266 -12.57 1 94.44 78 ILE B CA 1
ATOM 2738 C C . ILE B 1 78 ? 3.541 -25.766 -12.82 1 94.44 78 ILE B C 1
ATOM 2740 O O . ILE B 1 78 ? 4.305 -26.469 -12.156 1 94.44 78 ILE B O 1
ATOM 2744 N N . ASN B 1 79 ? 2.795 -26.219 -13.789 1 93.44 79 ASN B N 1
ATOM 2745 C CA . ASN B 1 79 ? 2.689 -27.641 -14.078 1 93.44 79 ASN B CA 1
ATOM 2746 C C . ASN B 1 79 ? 4.008 -28.203 -14.586 1 93.44 79 ASN B C 1
ATOM 2748 O O . ASN B 1 79 ? 4.312 -29.375 -14.375 1 93.44 79 ASN B O 1
ATOM 2752 N N . THR B 1 80 ? 4.715 -27.406 -15.258 1 94 80 THR B N 1
ATOM 2753 C CA . THR B 1 80 ? 5.988 -27.859 -15.812 1 94 80 THR B CA 1
ATOM 2754 C C . THR B 1 80 ? 7.145 -27.484 -14.891 1 94 80 THR B C 1
ATOM 2756 O O . THR B 1 80 ? 8.312 -27.625 -15.266 1 94 80 THR B O 1
ATOM 2759 N N . GLN B 1 81 ? 6.906 -26.938 -13.711 1 91.12 81 GLN B N 1
ATOM 2760 C CA . GLN B 1 81 ? 7.863 -26.594 -12.664 1 91.12 81 GLN B CA 1
ATOM 2761 C C . GLN B 1 81 ? 8.922 -25.625 -13.18 1 91.12 81 GLN B C 1
ATOM 2763 O O . GLN B 1 81 ? 10.117 -25.797 -12.93 1 91.12 81 GLN B O 1
ATOM 2768 N N . ARG B 1 82 ? 8.461 -24.781 -13.984 1 91.88 82 ARG B N 1
ATOM 2769 C CA . ARG B 1 82 ? 9.336 -23.703 -14.453 1 91.88 82 ARG B CA 1
ATOM 2770 C C . ARG B 1 82 ? 9.336 -22.531 -13.484 1 91.88 82 ARG B C 1
ATOM 2772 O O . ARG B 1 82 ? 8.297 -22.188 -12.906 1 91.88 82 ARG B O 1
ATOM 2779 N N . CYS B 1 83 ? 10.523 -22.016 -13.266 1 89.69 83 CYS B N 1
ATOM 2780 C CA . CYS B 1 83 ? 10.641 -20.859 -12.398 1 89.69 83 CYS B CA 1
ATOM 2781 C C . CYS B 1 83 ? 10.695 -19.578 -13.219 1 89.69 83 CYS B C 1
ATOM 2783 O O . CYS B 1 83 ? 10.789 -19.609 -14.445 1 89.69 83 CYS B O 1
ATOM 2785 N N . GLY B 1 84 ? 10.453 -18.484 -12.562 1 94.19 84 GLY B N 1
ATOM 2786 C CA . GLY B 1 84 ? 10.523 -17.188 -13.219 1 94.19 84 GLY B CA 1
ATOM 2787 C C . GLY B 1 84 ? 9.594 -16.156 -12.609 1 94.19 84 GLY B C 1
ATOM 2788 O O . GLY B 1 84 ? 8.852 -16.453 -11.672 1 94.19 84 GLY B O 1
ATOM 2789 N N . ILE B 1 85 ? 9.797 -14.969 -13.109 1 97.38 85 ILE B N 1
ATOM 2790 C CA . ILE B 1 85 ? 9 -13.836 -12.648 1 97.38 85 ILE B CA 1
ATOM 2791 C C . ILE B 1 85 ? 8.117 -13.328 -13.781 1 97.38 85 ILE B C 1
ATOM 2793 O O . ILE B 1 85 ? 8.609 -13.023 -14.867 1 97.38 85 ILE B O 1
ATOM 2797 N N . THR B 1 86 ? 6.832 -13.375 -13.578 1 97 86 THR B N 1
ATOM 2798 C CA . THR B 1 86 ? 5.863 -12.82 -14.508 1 97 86 THR B CA 1
ATOM 2799 C C . THR B 1 86 ? 5.258 -11.531 -13.953 1 97 86 THR B C 1
ATOM 2801 O O . THR B 1 86 ? 4.898 -11.461 -12.781 1 97 86 THR B O 1
ATOM 2804 N N . PHE B 1 87 ? 5.215 -10.469 -14.781 1 96.38 87 PHE B N 1
ATOM 2805 C CA . PHE B 1 87 ? 4.516 -9.234 -14.414 1 96.38 87 PHE B CA 1
ATOM 2806 C C . PHE B 1 87 ? 3.281 -9.039 -15.281 1 96.38 87 PHE B C 1
ATOM 2808 O O . PHE B 1 87 ? 3.373 -9.039 -16.516 1 96.38 87 PHE B O 1
ATOM 2815 N N . VAL B 1 88 ? 2.145 -8.953 -14.633 1 95.25 88 VAL B N 1
ATOM 2816 C CA . VAL B 1 88 ? 0.897 -8.641 -15.32 1 95.25 88 VAL B CA 1
ATOM 2817 C C . VAL B 1 88 ? 0.587 -7.152 -15.188 1 95.25 88 VAL B C 1
ATOM 2819 O O . VAL B 1 88 ? 0.186 -6.691 -14.117 1 95.25 88 VAL B O 1
ATOM 2822 N N . ASP B 1 89 ? 0.819 -6.434 -16.297 1 91.12 89 ASP B N 1
ATOM 2823 C CA . ASP B 1 89 ? 0.464 -5.02 -16.359 1 91.12 89 ASP B CA 1
ATOM 2824 C C . ASP B 1 89 ? -1.046 -4.84 -16.5 1 91.12 89 ASP B C 1
ATOM 2826 O O . ASP B 1 89 ? -1.604 -5.027 -17.578 1 91.12 89 ASP B O 1
ATOM 2830 N N . ALA B 1 90 ? -1.637 -4.465 -15.406 1 85.75 90 ALA B N 1
ATOM 2831 C CA . ALA B 1 90 ? -3.096 -4.441 -15.352 1 85.75 90 ALA B CA 1
ATOM 2832 C C . ALA B 1 90 ? -3.602 -3.131 -14.758 1 85.75 90 ALA B C 1
ATOM 2834 O O . ALA B 1 90 ? -3.705 -2.998 -13.531 1 85.75 90 ALA B O 1
ATOM 2835 N N . PRO B 1 91 ? -3.971 -2.184 -15.641 1 76.81 91 PRO B N 1
ATOM 2836 C CA . PRO B 1 91 ? -4.598 -0.962 -15.133 1 76.81 91 PRO B CA 1
ATOM 2837 C C . PRO B 1 91 ? -5.91 -1.233 -14.398 1 76.81 91 PRO B C 1
ATOM 2839 O O . PRO B 1 91 ? -6.438 -2.348 -14.461 1 76.81 91 PRO B O 1
ATOM 2842 N N . GLY B 1 92 ? -6.316 -0.209 -13.609 1 72.69 92 GLY B N 1
ATOM 2843 C CA . GLY B 1 92 ? -7.574 -0.336 -12.891 1 72.69 92 GLY B CA 1
ATOM 2844 C C . GLY B 1 92 ? -8.734 -0.729 -13.789 1 72.69 92 GLY B C 1
ATOM 2845 O O . GLY B 1 92 ? -8.844 -0.246 -14.914 1 72.69 92 GLY B O 1
ATOM 2846 N N . GLY B 1 93 ? -9.5 -1.694 -13.281 1 71.81 93 GLY B N 1
ATOM 2847 C CA . GLY B 1 93 ? -10.711 -2.057 -13.992 1 71.81 93 GLY B CA 1
ATOM 2848 C C . GLY B 1 93 ? -10.508 -3.168 -15 1 71.81 93 GLY B C 1
ATOM 2849 O O . GLY B 1 93 ? -11.43 -3.527 -15.734 1 71.81 93 GLY B O 1
ATOM 2850 N N . THR B 1 94 ? -9.391 -3.764 -15.055 1 75.44 94 THR B N 1
ATOM 2851 C CA . THR B 1 94 ? -9.086 -4.766 -16.078 1 75.44 94 THR B CA 1
ATOM 2852 C C . THR B 1 94 ? -9.344 -6.172 -15.539 1 75.44 94 THR B C 1
ATOM 2854 O O . THR B 1 94 ? -9.141 -7.16 -16.25 1 75.44 94 THR B O 1
ATOM 2857 N N . GLY B 1 95 ? -9.758 -6.305 -14.32 1 78.62 95 GLY B N 1
ATOM 2858 C CA . GLY B 1 95 ? -10.086 -7.609 -13.758 1 78.62 95 GLY B CA 1
ATOM 2859 C C . GLY B 1 95 ? -8.867 -8.336 -13.203 1 78.62 95 GLY B C 1
ATOM 2860 O O . GLY B 1 95 ? -8.852 -9.57 -13.156 1 78.62 95 GLY B O 1
ATOM 2861 N N . LYS B 1 96 ? -7.902 -7.66 -12.898 1 84.38 96 LYS B N 1
ATOM 2862 C CA . LYS B 1 96 ? -6.664 -8.258 -12.406 1 84.38 96 LYS B CA 1
ATOM 2863 C C . LYS B 1 96 ? -6.91 -9.078 -11.148 1 84.38 96 LYS B C 1
ATOM 2865 O O . LYS B 1 96 ? -6.398 -10.188 -11.008 1 84.38 96 LYS B O 1
ATOM 2870 N N . THR B 1 97 ? -7.672 -8.516 -10.234 1 84.38 97 THR B N 1
ATOM 2871 C CA . THR B 1 97 ? -7.945 -9.227 -8.992 1 84.38 97 THR B CA 1
ATOM 2872 C C . THR B 1 97 ? -8.703 -10.523 -9.258 1 84.38 97 THR B C 1
ATOM 2874 O O . THR B 1 97 ? -8.422 -11.547 -8.633 1 84.38 97 THR B O 1
ATOM 2877 N N . PHE B 1 98 ? -9.602 -10.453 -10.195 1 85.62 98 PHE B N 1
ATOM 2878 C CA . PHE B 1 98 ? -10.359 -11.633 -10.586 1 85.62 98 PHE B CA 1
ATOM 2879 C C . PHE B 1 98 ? -9.438 -12.711 -11.141 1 85.62 98 PHE B C 1
ATOM 2881 O O . PHE B 1 98 ? -9.516 -13.875 -10.734 1 85.62 98 PHE B O 1
ATOM 2888 N N . LEU B 1 99 ? -8.633 -12.336 -12 1 91.06 99 LEU B N 1
ATOM 2889 C CA . LEU B 1 99 ? -7.648 -13.242 -12.586 1 91.06 99 LEU B CA 1
ATOM 2890 C C . LEU B 1 99 ? -6.77 -13.867 -11.508 1 91.06 99 LEU B C 1
ATOM 2892 O O . LEU B 1 99 ? -6.582 -15.086 -11.477 1 91.06 99 LEU B O 1
ATOM 2896 N N . LEU B 1 100 ? -6.215 -13.086 -10.617 1 92.75 100 LEU B N 1
ATOM 2897 C CA . LEU B 1 100 ? -5.324 -13.555 -9.562 1 92.75 100 LEU B CA 1
ATOM 2898 C C . LEU B 1 100 ? -6.023 -14.586 -8.672 1 92.75 100 LEU B C 1
ATOM 2900 O O . LEU B 1 100 ? -5.449 -15.625 -8.352 1 92.75 100 LEU B O 1
ATOM 2904 N N . ASN B 1 101 ? -7.211 -14.289 -8.289 1 90.94 101 ASN B N 1
ATOM 2905 C CA . ASN B 1 101 ? -7.938 -15.18 -7.395 1 90.94 101 ASN B CA 1
ATOM 2906 C C . ASN B 1 101 ? -8.242 -16.516 -8.062 1 90.94 101 ASN B C 1
ATOM 2908 O O . ASN B 1 101 ? -8.258 -17.562 -7.398 1 90.94 101 ASN B O 1
ATOM 2912 N N . LEU B 1 102 ? -8.523 -16.5 -9.312 1 93.44 102 LEU B N 1
ATOM 2913 C CA . LEU B 1 102 ? -8.758 -17.75 -10.023 1 93.44 102 LEU B CA 1
ATOM 2914 C C . LEU B 1 102 ? -7.473 -18.562 -10.125 1 93.44 102 LEU B C 1
ATOM 2916 O O . LEU B 1 102 ? -7.5 -19.781 -10.023 1 93.44 102 LEU B O 1
ATOM 2920 N N . VAL B 1 103 ? -6.359 -17.922 -10.344 1 95.19 103 VAL B N 1
ATOM 2921 C CA . VAL B 1 103 ? -5.062 -18.594 -10.383 1 95.19 103 VAL B CA 1
ATOM 2922 C C . VAL B 1 103 ? -4.785 -19.25 -9.031 1 95.19 103 VAL B C 1
ATOM 2924 O O . VAL B 1 103 ? -4.395 -20.422 -8.969 1 95.19 103 VAL B O 1
ATOM 2927 N N . ILE B 1 104 ? -4.98 -18.5 -7.996 1 93.94 104 ILE B N 1
ATOM 2928 C CA . ILE B 1 104 ? -4.766 -19 -6.645 1 93.94 104 ILE B CA 1
ATOM 2929 C C . ILE B 1 104 ? -5.668 -20.203 -6.391 1 93.94 104 ILE B C 1
ATOM 2931 O O . ILE B 1 104 ? -5.215 -21.234 -5.883 1 93.94 104 ILE B O 1
ATOM 2935 N N . ALA B 1 105 ? -6.945 -20.062 -6.789 1 93.62 105 ALA B N 1
ATOM 2936 C CA . ALA B 1 105 ? -7.902 -21.156 -6.605 1 93.62 105 ALA B CA 1
ATOM 2937 C C . ALA B 1 105 ? -7.438 -22.422 -7.328 1 93.62 105 ALA B C 1
ATOM 2939 O O . ALA B 1 105 ? -7.539 -23.531 -6.793 1 93.62 105 ALA B O 1
ATOM 2940 N N . LYS B 1 106 ? -6.996 -22.234 -8.453 1 95.56 106 LYS B N 1
ATOM 2941 C CA . LYS B 1 106 ? -6.559 -23.391 -9.242 1 95.56 106 LYS B CA 1
ATOM 2942 C C . LYS B 1 106 ? -5.352 -24.062 -8.594 1 95.56 106 LYS B C 1
ATOM 2944 O O . LYS B 1 106 ? -5.297 -25.297 -8.508 1 95.56 106 LYS B O 1
ATOM 2949 N N . ILE B 1 107 ? -4.375 -23.328 -8.164 1 94.88 107 ILE B N 1
ATOM 2950 C CA . ILE B 1 107 ? -3.201 -23.875 -7.496 1 94.88 107 ILE B CA 1
ATOM 2951 C C . ILE B 1 107 ? -3.629 -24.641 -6.25 1 94.88 107 ILE B C 1
ATOM 2953 O O . ILE B 1 107 ? -3.188 -25.781 -6.027 1 94.88 107 ILE B O 1
ATOM 2957 N N . ARG B 1 108 ? -4.496 -24.031 -5.539 1 92.12 108 ARG B N 1
ATOM 2958 C CA . ARG B 1 108 ? -4.969 -24.625 -4.289 1 92.12 108 ARG B CA 1
ATOM 2959 C C . ARG B 1 108 ? -5.824 -25.859 -4.555 1 92.12 108 ARG B C 1
ATOM 2961 O O . ARG B 1 108 ? -5.789 -26.812 -3.785 1 92.12 108 ARG B O 1
ATOM 2968 N N . SER B 1 109 ? -6.641 -25.812 -5.621 1 92.75 109 SER B N 1
ATOM 2969 C CA . SER B 1 109 ? -7.469 -26.969 -5.973 1 92.75 109 SER B CA 1
ATOM 2970 C C . SER B 1 109 ? -6.617 -28.203 -6.258 1 92.75 109 SER B C 1
ATOM 2972 O O . SER B 1 109 ? -7.078 -29.328 -6.09 1 92.75 109 SER B O 1
ATOM 2974 N N . ASN B 1 110 ? -5.395 -28.016 -6.648 1 92.62 110 ASN B N 1
ATOM 2975 C CA . ASN B 1 110 ? -4.453 -29.094 -6.918 1 92.62 110 ASN B CA 1
ATOM 2976 C C . ASN B 1 110 ? -3.662 -29.469 -5.672 1 92.62 110 ASN B C 1
ATOM 2978 O O . ASN B 1 110 ? -2.709 -30.25 -5.746 1 92.62 110 ASN B O 1
ATOM 2982 N N . GLY B 1 111 ? -3.93 -28.828 -4.547 1 90.06 111 GLY B N 1
ATOM 2983 C CA . GLY B 1 111 ? -3.287 -29.141 -3.283 1 90.06 111 GLY B CA 1
ATOM 2984 C C . GLY B 1 111 ? -1.968 -28.422 -3.086 1 90.06 111 GLY B C 1
ATOM 2985 O O . GLY B 1 111 ? -1.178 -28.797 -2.215 1 90.06 111 GLY B O 1
ATOM 2986 N N . HIS B 1 112 ? -1.696 -27.516 -3.918 1 93 112 HIS B N 1
ATOM 2987 C CA . HIS B 1 112 ? -0.433 -26.797 -3.842 1 93 112 HIS B CA 1
ATOM 2988 C C . HIS B 1 112 ? -0.587 -25.5 -3.049 1 93 112 HIS B C 1
ATOM 2990 O O . HIS B 1 112 ? -1.702 -25 -2.877 1 93 112 HIS B O 1
ATOM 2996 N N . ILE B 1 113 ? 0.517 -24.969 -2.539 1 93.12 113 ILE B N 1
ATOM 2997 C CA . ILE B 1 113 ? 0.531 -23.75 -1.738 1 93.12 113 ILE B CA 1
ATOM 2998 C C . ILE B 1 113 ? 0.832 -22.562 -2.633 1 93.12 113 ILE B C 1
ATOM 3000 O O . ILE B 1 113 ? 1.787 -22.578 -3.412 1 93.12 113 ILE B O 1
ATOM 3004 N N . ALA B 1 114 ? -0.009 -21.562 -2.584 1 94.75 114 ALA B N 1
ATOM 3005 C CA . ALA B 1 114 ? 0.213 -20.25 -3.188 1 94.75 114 ALA B CA 1
ATOM 3006 C C . ALA B 1 114 ? 0.303 -19.172 -2.121 1 94.75 114 ALA B C 1
ATOM 3008 O O . ALA B 1 114 ? -0.583 -19.047 -1.271 1 94.75 114 ALA B O 1
ATOM 3009 N N . ILE B 1 115 ? 1.401 -18.422 -2.123 1 94.62 115 ILE B N 1
ATOM 3010 C CA . ILE B 1 115 ? 1.538 -17.297 -1.191 1 94.62 115 ILE B CA 1
ATOM 3011 C C . ILE B 1 115 ? 0.984 -16.031 -1.825 1 94.62 115 ILE B C 1
ATOM 3013 O O . ILE B 1 115 ? 1.657 -15.391 -2.635 1 94.62 115 ILE B O 1
ATOM 3017 N N . ALA B 1 116 ? -0.202 -15.688 -1.417 1 93.19 116 ALA B N 1
ATOM 3018 C CA . ALA B 1 116 ? -0.873 -14.5 -1.934 1 93.19 116 ALA B CA 1
ATOM 3019 C C . ALA B 1 116 ? -0.613 -13.289 -1.038 1 93.19 116 ALA B C 1
ATOM 3021 O O . ALA B 1 116 ? -0.792 -13.359 0.18 1 93.19 116 ALA B O 1
ATOM 3022 N N . SER B 1 117 ? -0.162 -12.234 -1.638 1 92.69 117 SER B N 1
ATOM 3023 C CA . SER B 1 117 ? 0.128 -11.023 -0.873 1 92.69 117 SER B CA 1
ATOM 3024 C C . SER B 1 117 ? -0.205 -9.773 -1.675 1 92.69 117 SER B C 1
ATOM 3026 O O . SER B 1 117 ? -0.572 -9.859 -2.848 1 92.69 117 SER B O 1
ATOM 3028 N N . ALA B 1 118 ? -0.17 -8.656 -0.943 1 90.56 118 ALA B N 1
ATOM 3029 C CA . ALA B 1 118 ? -0.458 -7.359 -1.553 1 90.56 118 ALA B CA 1
ATOM 3030 C C . ALA B 1 118 ? 0.339 -6.246 -0.878 1 90.56 118 ALA B C 1
ATOM 3032 O O . ALA B 1 118 ? 0.921 -6.453 0.19 1 90.56 118 ALA B O 1
ATOM 3033 N N . SER B 1 119 ? 0.378 -5.117 -1.511 1 88.12 119 SER B N 1
ATOM 3034 C CA . SER B 1 119 ? 1.194 -4.004 -1.037 1 88.12 119 SER B CA 1
ATOM 3035 C C . SER B 1 119 ? 0.562 -3.33 0.176 1 88.12 119 SER B C 1
ATOM 3037 O O . SER B 1 119 ? 1.244 -2.641 0.937 1 88.12 119 SER B O 1
ATOM 3039 N N . SER B 1 120 ? -0.74 -3.531 0.35 1 83.25 120 SER B N 1
ATOM 3040 C CA . SER B 1 120 ? -1.44 -2.859 1.441 1 83.25 120 SER B CA 1
ATOM 3041 C C . SER B 1 120 ? -2.482 -3.775 2.074 1 83.25 120 SER B C 1
ATOM 3043 O O . SER B 1 120 ? -2.85 -4.801 1.497 1 83.25 120 SER B O 1
ATOM 3045 N N . GLY B 1 121 ? -2.98 -3.391 3.219 1 79.56 121 GLY B N 1
ATOM 3046 C CA . GLY B 1 121 ? -3.99 -4.164 3.926 1 79.56 121 GLY B CA 1
ATOM 3047 C C . GLY B 1 121 ? -5.297 -4.273 3.166 1 79.56 121 GLY B C 1
ATOM 3048 O O . GLY B 1 121 ? -5.891 -5.352 3.092 1 79.56 121 GLY B O 1
ATOM 3049 N N . VAL B 1 122 ? -5.77 -3.176 2.65 1 80.56 122 VAL B N 1
ATOM 3050 C CA . VAL B 1 122 ? -7.031 -3.174 1.918 1 80.56 122 VAL B CA 1
ATOM 3051 C C . VAL B 1 122 ? -6.902 -4.027 0.659 1 80.56 122 VAL B C 1
ATOM 3053 O O . VAL B 1 122 ? -7.77 -4.855 0.371 1 80.56 122 VAL B O 1
ATOM 3056 N N . ALA B 1 123 ? -5.73 -3.863 -0.058 1 81.38 123 ALA B N 1
ATOM 3057 C CA . ALA B 1 123 ? -5.496 -4.676 -1.248 1 81.38 123 ALA B CA 1
ATOM 3058 C C . ALA B 1 123 ? -5.434 -6.16 -0.895 1 81.38 123 ALA B C 1
ATOM 3060 O O . ALA B 1 123 ? -5.871 -7.008 -1.675 1 81.38 123 ALA B O 1
ATOM 3061 N N . ALA B 1 124 ? -4.883 -6.457 0.249 1 84.31 124 ALA B N 1
ATOM 3062 C CA . ALA B 1 124 ? -4.754 -7.844 0.689 1 84.31 124 ALA B CA 1
ATOM 3063 C C . ALA B 1 124 ? -6.125 -8.484 0.88 1 84.31 124 ALA B C 1
ATOM 3065 O O . ALA B 1 124 ? -6.281 -9.695 0.679 1 84.31 124 ALA B O 1
ATOM 3066 N N . THR B 1 125 ? -7.09 -7.711 1.221 1 80.44 125 THR B N 1
ATOM 3067 C CA . THR B 1 125 ? -8.422 -8.25 1.438 1 80.44 125 THR B CA 1
ATOM 3068 C C . THR B 1 125 ? -9.07 -8.656 0.114 1 80.44 125 THR B C 1
ATOM 3070 O O . THR B 1 125 ? -10.023 -9.438 0.092 1 80.44 125 THR B O 1
ATOM 3073 N N . LEU B 1 126 ? -8.523 -8.109 -0.964 1 79.06 126 LEU B N 1
ATOM 3074 C CA . LEU B 1 126 ? -9.086 -8.375 -2.283 1 79.06 126 LEU B CA 1
ATOM 3075 C C . LEU B 1 126 ? -8.594 -9.719 -2.818 1 79.06 126 LEU B C 1
ATOM 3077 O O . LEU B 1 126 ? -9.18 -10.266 -3.754 1 79.06 126 LEU B O 1
ATOM 3081 N N . VAL B 1 127 ? -7.508 -10.188 -2.252 1 83.19 127 VAL B N 1
ATOM 3082 C CA . VAL B 1 127 ? -6.902 -11.438 -2.701 1 83.19 127 VAL B CA 1
ATOM 3083 C C . VAL B 1 127 ? -7.203 -12.547 -1.698 1 83.19 127 VAL B C 1
ATOM 3085 O O . VAL B 1 127 ? -7.156 -12.328 -0.486 1 83.19 127 VAL B O 1
ATOM 3088 N N . THR B 1 128 ? -7.598 -13.641 -2.219 1 78 128 THR B N 1
ATOM 3089 C CA . THR B 1 128 ? -7.891 -14.789 -1.363 1 78 128 THR B CA 1
ATOM 3090 C C . THR B 1 128 ? -6.711 -15.094 -0.445 1 78 128 THR B C 1
ATOM 3092 O O . THR B 1 128 ? -5.582 -15.266 -0.911 1 78 128 THR B O 1
ATOM 3095 N N . VAL B 1 129 ? -7.035 -15.086 0.948 1 68.31 129 VAL B N 1
ATOM 3096 C CA . VAL B 1 129 ? -6.043 -15.359 1.983 1 68.31 129 VAL B CA 1
ATOM 3097 C C . VAL B 1 129 ? -4.848 -14.43 1.817 1 68.31 129 VAL B C 1
ATOM 3099 O O . VAL B 1 129 ? -3.701 -14.836 2 1 68.31 129 VAL B O 1
ATOM 3102 N N . GLY B 1 130 ? -5.207 -13.25 1.419 1 80.5 130 GLY B N 1
ATOM 3103 C CA . GLY B 1 130 ? -4.16 -12.281 1.151 1 80.5 130 GLY B CA 1
ATOM 3104 C C . GLY B 1 130 ? -3.619 -11.617 2.408 1 80.5 130 GLY B C 1
ATOM 3105 O O . GLY B 1 130 ? -4.359 -11.414 3.373 1 80.5 130 GLY B O 1
ATOM 3106 N N . HIS B 1 131 ? -2.324 -11.375 2.334 1 83.81 131 HIS B N 1
ATOM 3107 C CA . HIS B 1 131 ? -1.602 -10.617 3.35 1 83.81 131 HIS B CA 1
ATOM 3108 C C . HIS B 1 131 ? -0.785 -9.492 2.723 1 83.81 131 HIS B C 1
ATOM 3110 O O . HIS B 1 131 ? -0.512 -9.516 1.521 1 83.81 131 HIS B O 1
ATOM 3116 N N . THR B 1 132 ? -0.516 -8.516 3.645 1 86.69 132 THR B N 1
ATOM 3117 C CA . THR B 1 132 ? 0.458 -7.57 3.113 1 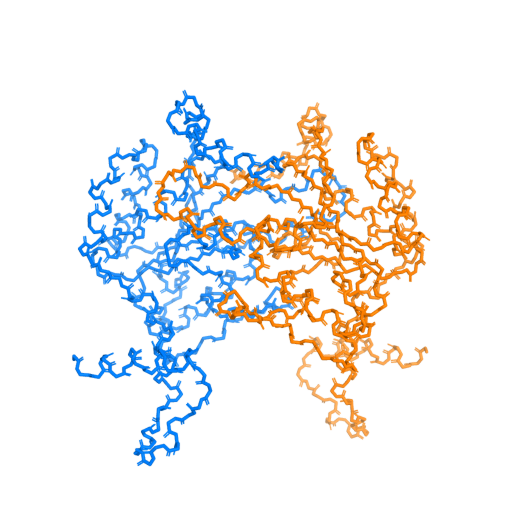86.69 132 THR B CA 1
ATOM 3118 C C . THR B 1 132 ? 1.797 -8.258 2.857 1 86.69 132 THR B C 1
ATOM 3120 O O . THR B 1 132 ? 2.127 -9.25 3.512 1 86.69 132 THR B O 1
ATOM 3123 N N . ILE B 1 133 ? 2.496 -7.766 1.939 1 90.81 133 ILE B N 1
ATOM 3124 C CA . ILE B 1 133 ? 3.785 -8.352 1.588 1 90.81 133 ILE B CA 1
ATOM 3125 C C . ILE B 1 133 ? 4.691 -8.375 2.816 1 90.81 133 ILE B C 1
ATOM 3127 O O . ILE B 1 133 ? 5.391 -9.367 3.059 1 90.81 133 ILE B O 1
ATOM 3131 N N . HIS B 1 134 ? 4.684 -7.398 3.637 1 87.38 134 HIS B N 1
ATOM 3132 C CA . HIS B 1 134 ? 5.508 -7.332 4.84 1 87.38 134 HIS B CA 1
ATOM 3133 C C . HIS B 1 134 ? 5.121 -8.422 5.832 1 87.38 134 HIS B C 1
ATOM 3135 O O . HIS B 1 134 ? 5.992 -9.07 6.418 1 87.38 134 HIS B O 1
ATOM 3141 N N . SER B 1 135 ? 3.873 -8.617 5.957 1 84.19 135 SER B N 1
ATOM 3142 C CA . SER B 1 135 ? 3.393 -9.625 6.902 1 84.19 135 SER B CA 1
ATOM 3143 C C . SER B 1 135 ? 3.611 -11.031 6.367 1 84.19 135 SER B C 1
ATOM 3145 O O . SER B 1 135 ? 3.963 -11.945 7.121 1 84.19 135 SER B O 1
ATOM 3147 N N . ALA B 1 136 ? 3.371 -11.258 5.129 1 88.62 136 ALA B N 1
ATOM 3148 C CA . ALA B 1 136 ? 3.475 -12.586 4.52 1 88.62 136 ALA B CA 1
ATOM 3149 C C . ALA B 1 136 ? 4.906 -13.102 4.582 1 88.62 136 ALA B C 1
ATOM 3151 O O . ALA B 1 136 ? 5.133 -14.289 4.848 1 88.62 136 ALA B O 1
ATOM 3152 N N . PHE B 1 137 ? 5.855 -12.203 4.41 1 92.38 137 PHE B N 1
ATOM 3153 C CA . PHE B 1 137 ? 7.234 -12.656 4.281 1 92.38 137 PHE B CA 1
ATOM 3154 C C . PHE B 1 137 ? 8.078 -12.18 5.461 1 92.38 137 PHE B C 1
ATOM 3156 O O . PHE B 1 137 ? 9.297 -12.359 5.469 1 92.38 137 PHE B O 1
ATOM 3163 N N . LYS B 1 138 ? 7.434 -11.508 6.379 1 88.19 138 LYS B N 1
ATOM 3164 C CA . LYS B 1 138 ? 8.094 -11 7.578 1 88.19 138 LYS B CA 1
ATOM 3165 C C . LYS B 1 138 ? 9.242 -10.062 7.219 1 88.19 138 LYS B C 1
ATOM 3167 O O . LYS B 1 138 ? 10.359 -10.211 7.719 1 88.19 138 LYS B O 1
ATOM 3172 N N . VAL B 1 139 ? 8.922 -9.211 6.328 1 89.62 139 VAL B N 1
ATOM 3173 C CA . VAL B 1 139 ? 9.891 -8.211 5.906 1 89.62 139 VAL B CA 1
ATOM 3174 C C . VAL B 1 139 ? 9.984 -7.109 6.961 1 89.62 139 VAL B C 1
ATOM 3176 O O . VAL B 1 139 ? 8.961 -6.566 7.395 1 89.62 139 VAL B O 1
ATOM 3179 N N . PRO B 1 140 ? 11.156 -6.832 7.34 1 82.38 140 PRO B N 1
ATOM 3180 C CA . PRO B 1 140 ? 11.281 -5.707 8.273 1 82.38 140 PRO B CA 1
ATOM 3181 C C . PRO B 1 140 ? 10.781 -4.391 7.68 1 82.38 140 PRO B C 1
ATOM 3183 O O . PRO B 1 140 ? 10.961 -4.145 6.484 1 82.38 140 PRO B O 1
ATOM 3186 N N . LEU B 1 141 ? 10.18 -3.527 8.508 1 76.19 141 LEU B N 1
ATOM 3187 C CA . LEU B 1 141 ? 9.594 -2.271 8.055 1 76.19 141 LEU B CA 1
ATOM 3188 C C . LEU B 1 141 ? 10.664 -1.326 7.527 1 76.19 141 LEU B C 1
ATOM 3190 O O . LEU B 1 141 ? 10.375 -0.444 6.715 1 76.19 141 LEU B O 1
ATOM 3194 N N . ASN B 1 142 ? 11.906 -1.533 7.938 1 72.56 142 ASN B N 1
ATOM 3195 C CA . ASN B 1 142 ? 12.984 -0.65 7.512 1 72.56 142 ASN B CA 1
ATOM 3196 C C . ASN B 1 142 ? 13.867 -1.312 6.461 1 72.56 142 ASN B C 1
ATOM 3198 O O . ASN B 1 142 ? 15.039 -0.963 6.316 1 72.56 142 ASN B O 1
ATOM 3202 N N . ALA B 1 143 ? 13.312 -2.238 5.758 1 76.12 143 ALA B N 1
ATOM 3203 C CA . ALA B 1 143 ? 14.086 -2.982 4.766 1 76.12 143 ALA B CA 1
ATOM 3204 C C . ALA B 1 143 ? 14.711 -2.041 3.74 1 76.12 143 ALA B C 1
ATOM 3206 O O . ALA B 1 143 ? 15.844 -2.264 3.293 1 76.12 143 ALA B O 1
ATOM 3207 N N . HIS B 1 144 ? 14.062 -0.996 3.357 1 73.69 144 HIS B N 1
ATOM 3208 C CA . HIS B 1 144 ? 14.523 -0.094 2.309 1 73.69 144 HIS B CA 1
ATOM 3209 C C . HIS B 1 144 ? 15.68 0.771 2.797 1 73.69 144 HIS B C 1
ATOM 3211 O O . HIS B 1 144 ? 16.375 1.404 1.994 1 73.69 144 HIS B O 1
ATOM 3217 N N . LYS B 1 145 ? 15.914 0.79 4.074 1 72.62 145 LYS B N 1
ATOM 3218 C CA . LYS B 1 145 ? 16.984 1.598 4.641 1 72.62 145 LYS B CA 1
ATOM 3219 C C . LYS B 1 145 ? 18.25 0.769 4.836 1 72.62 145 LYS B C 1
ATOM 3221 O O . LYS B 1 145 ? 19.297 1.298 5.23 1 72.62 145 LYS B O 1
ATOM 3226 N N . GLN B 1 146 ? 18.172 -0.518 4.516 1 74.31 146 GLN B N 1
ATOM 3227 C CA . GLN B 1 146 ? 19.297 -1.425 4.703 1 74.31 146 GLN B CA 1
ATOM 3228 C C . GLN B 1 146 ? 19.969 -1.746 3.369 1 74.31 146 GLN B C 1
ATOM 3230 O O . GLN B 1 146 ? 19.312 -1.799 2.33 1 74.31 146 GLN B O 1
ATOM 3235 N N . ASP B 1 147 ? 21.172 -1.884 3.342 1 78.12 147 ASP B N 1
ATOM 3236 C CA . ASP B 1 147 ? 21.922 -2.205 2.129 1 78.12 147 ASP B CA 1
ATOM 3237 C C . ASP B 1 147 ? 21.547 -3.592 1.607 1 78.12 147 ASP B C 1
ATOM 3239 O O . ASP B 1 147 ? 21.281 -3.762 0.416 1 78.12 147 ASP B O 1
ATOM 3243 N N . THR B 1 148 ? 21.656 -4.598 2.5 1 84.25 148 THR B N 1
ATOM 3244 C CA . THR B 1 148 ? 21.297 -5.961 2.123 1 84.25 148 THR B CA 1
ATOM 3245 C C . THR B 1 148 ? 20.203 -6.508 3.039 1 84.25 148 THR B C 1
ATOM 3247 O O . THR B 1 148 ? 20.469 -7.383 3.867 1 84.25 148 THR B O 1
ATOM 3250 N N . PRO B 1 149 ? 19.062 -6.012 2.748 1 82.5 149 PRO B N 1
ATOM 3251 C CA . PRO B 1 149 ? 17.969 -6.43 3.645 1 82.5 149 PRO B CA 1
ATOM 3252 C C . PRO B 1 149 ? 17.578 -7.887 3.441 1 82.5 149 PRO B C 1
ATOM 3254 O O . PRO B 1 149 ? 17.672 -8.406 2.328 1 82.5 149 PRO B O 1
ATOM 3257 N N . THR B 1 150 ? 17.281 -8.578 4.543 1 84.12 150 THR B N 1
ATOM 3258 C CA . THR B 1 150 ? 16.703 -9.922 4.539 1 84.12 150 THR B CA 1
ATOM 3259 C C . THR B 1 150 ? 15.438 -9.969 5.387 1 84.12 150 THR B C 1
ATOM 3261 O O . THR B 1 150 ? 15.156 -9.039 6.148 1 84.12 150 THR B O 1
ATOM 3264 N N . CYS B 1 151 ? 14.633 -10.953 5.121 1 90.19 151 CYS B N 1
ATOM 3265 C CA . CYS B 1 151 ? 13.406 -11.133 5.895 1 90.19 151 CYS B CA 1
ATOM 3266 C C . CYS B 1 151 ? 13.688 -11.891 7.188 1 90.19 151 CYS B C 1
ATOM 3268 O O . CYS B 1 151 ? 14.711 -12.555 7.312 1 90.19 151 CYS B O 1
ATOM 3270 N N . SER B 1 152 ? 12.797 -11.68 8.148 1 84.88 152 SER B N 1
ATOM 3271 C CA . SER B 1 152 ? 12.938 -12.336 9.445 1 84.88 152 SER B CA 1
ATOM 3272 C C . SER B 1 152 ? 12.398 -13.766 9.406 1 84.88 152 SER B C 1
ATOM 3274 O O . SER B 1 152 ? 11.531 -14.133 10.203 1 84.88 152 SER B O 1
ATOM 3276 N N . MET B 1 153 ? 12.727 -14.523 8.406 1 86.19 153 MET B N 1
ATOM 3277 C CA . MET B 1 153 ? 12.398 -15.938 8.273 1 86.19 153 MET B CA 1
ATOM 3278 C C . MET B 1 153 ? 13.656 -16.797 8.32 1 86.19 153 MET B C 1
ATOM 3280 O O . MET B 1 153 ? 14.594 -16.578 7.555 1 86.19 153 MET B O 1
ATOM 3284 N N . LYS B 1 154 ? 13.617 -17.672 9.219 1 84.06 154 LYS B N 1
ATOM 3285 C CA . LYS B 1 154 ? 14.797 -18.516 9.375 1 84.06 154 LYS B CA 1
ATOM 3286 C C . LYS B 1 154 ? 14.508 -19.953 8.93 1 84.06 154 LYS B C 1
ATOM 3288 O O . LYS B 1 154 ? 13.398 -20.453 9.125 1 84.06 154 LYS B O 1
ATOM 3293 N N . LYS B 1 155 ? 15.586 -20.578 8.469 1 86.56 155 LYS B N 1
ATOM 3294 C CA . LYS B 1 155 ? 15.492 -21.969 8.078 1 86.56 155 LYS B CA 1
ATOM 3295 C C . LYS B 1 155 ? 15.062 -22.844 9.266 1 86.56 155 LYS B C 1
ATOM 3297 O O . LYS B 1 155 ? 15.477 -22.609 10.398 1 86.56 155 LYS B O 1
ATOM 3302 N N . GLY B 1 156 ? 14.25 -23.734 8.977 1 81.06 156 GLY B N 1
ATOM 3303 C CA . GLY B 1 156 ? 13.836 -24.656 10.023 1 81.06 156 GLY B CA 1
ATOM 3304 C C . GLY B 1 156 ? 12.547 -24.25 10.703 1 81.06 156 GLY B C 1
ATOM 3305 O O . GLY B 1 156 ? 11.945 -25.031 11.438 1 81.06 156 GLY B O 1
ATOM 3306 N N . THR B 1 157 ? 12.148 -23.078 10.461 1 83.88 157 THR B N 1
ATOM 3307 C CA . THR B 1 157 ? 10.883 -22.625 11.039 1 83.88 157 THR B CA 1
ATOM 3308 C C . THR B 1 157 ? 9.711 -23.109 10.188 1 83.88 157 THR B C 1
ATOM 3310 O O . THR B 1 157 ? 9.891 -23.562 9.055 1 83.88 157 THR B O 1
ATOM 3313 N N . ALA B 1 158 ? 8.492 -23.078 10.773 1 82.38 158 ALA B N 1
ATOM 3314 C CA . ALA B 1 158 ? 7.285 -23.5 10.07 1 82.38 158 ALA B CA 1
ATOM 3315 C C . ALA B 1 158 ? 7.043 -22.656 8.836 1 82.38 158 ALA B C 1
ATOM 3317 O O . ALA B 1 158 ? 6.676 -23.172 7.777 1 82.38 158 ALA B O 1
ATOM 3318 N N . ILE B 1 159 ? 7.32 -21.422 8.953 1 86.31 159 ILE B N 1
ATOM 3319 C CA . ILE B 1 159 ? 7.086 -20.516 7.824 1 86.31 159 ILE B CA 1
ATOM 3320 C C . ILE B 1 159 ? 8.078 -20.828 6.707 1 86.31 159 ILE B C 1
ATOM 3322 O O . ILE B 1 159 ? 7.723 -20.797 5.527 1 86.31 159 ILE B O 1
ATOM 3326 N N . ALA B 1 160 ? 9.281 -21.094 7.043 1 89.94 160 ALA B N 1
ATOM 3327 C CA . ALA B 1 160 ? 10.289 -21.453 6.043 1 89.94 160 ALA B CA 1
ATOM 3328 C C . ALA B 1 160 ? 9.891 -22.719 5.293 1 89.94 160 ALA B C 1
ATOM 3330 O O . ALA B 1 160 ? 10.117 -22.828 4.086 1 89.94 160 ALA B O 1
ATOM 3331 N N . ARG B 1 161 ? 9.344 -23.641 5.965 1 88.81 161 ARG B N 1
ATOM 3332 C CA . ARG B 1 161 ? 8.891 -24.875 5.332 1 88.81 161 ARG B CA 1
ATOM 3333 C C . ARG B 1 161 ? 7.766 -24.609 4.336 1 88.81 161 ARG B C 1
ATOM 3335 O O . ARG B 1 161 ? 7.746 -25.172 3.244 1 88.81 161 ARG B O 1
ATOM 3342 N N . VAL B 1 162 ? 6.883 -23.734 4.773 1 90.62 162 VAL B N 1
ATOM 3343 C CA . VAL B 1 162 ? 5.773 -23.359 3.902 1 90.62 162 VAL B CA 1
ATOM 3344 C C . VAL B 1 162 ? 6.316 -22.703 2.635 1 90.62 162 VAL B C 1
ATOM 3346 O O . VAL B 1 162 ? 5.883 -23.016 1.527 1 90.62 162 VAL B O 1
ATOM 3349 N N . MET B 1 163 ? 7.27 -21.875 2.83 1 93.44 163 MET B N 1
ATOM 3350 C CA . MET B 1 163 ? 7.871 -21.203 1.686 1 93.44 163 MET B CA 1
ATOM 3351 C C . MET B 1 163 ? 8.547 -22.203 0.754 1 93.44 163 MET B C 1
ATOM 3353 O O . MET B 1 163 ? 8.438 -22.078 -0.468 1 93.44 163 MET B O 1
ATOM 3357 N N . ASN B 1 164 ? 9.188 -23.125 1.325 1 92.94 164 ASN B N 1
ATOM 3358 C CA . ASN B 1 164 ? 9.898 -24.141 0.55 1 92.94 164 ASN B CA 1
ATOM 3359 C C . ASN B 1 164 ? 8.93 -25 -0.251 1 92.94 164 ASN B C 1
ATOM 3361 O O . ASN B 1 164 ? 9.289 -25.516 -1.31 1 92.94 164 ASN B O 1
ATOM 3365 N N . GLU B 1 165 ? 7.777 -25.109 0.229 1 93.06 165 GLU B N 1
ATOM 3366 C CA . GLU B 1 165 ? 6.789 -25.953 -0.418 1 93.06 165 GLU B CA 1
ATOM 3367 C C . GLU B 1 165 ? 5.902 -25.156 -1.367 1 93.06 165 GLU B C 1
ATOM 3369 O O . GLU B 1 165 ? 5.168 -25.734 -2.172 1 93.06 165 GLU B O 1
ATOM 3374 N N . ALA B 1 166 ? 5.984 -23.875 -1.328 1 95.06 166 ALA B N 1
ATOM 3375 C CA . ALA B 1 166 ? 5.117 -23.031 -2.141 1 95.06 166 ALA B CA 1
ATOM 3376 C C . ALA B 1 166 ? 5.418 -23.203 -3.627 1 95.06 166 ALA B C 1
ATOM 3378 O O . ALA B 1 166 ? 6.582 -23.312 -4.023 1 95.06 166 ALA B O 1
ATOM 3379 N N . LYS B 1 167 ? 4.316 -23.203 -4.418 1 95.62 167 LYS B N 1
ATOM 3380 C CA . LYS B 1 167 ? 4.477 -23.344 -5.863 1 95.62 167 LYS B CA 1
ATOM 3381 C C . LYS B 1 167 ? 4.465 -21.969 -6.547 1 95.62 167 LYS B C 1
ATOM 3383 O O . LYS B 1 167 ? 4.965 -21.828 -7.66 1 95.62 167 LYS B O 1
ATOM 3388 N N . ALA B 1 168 ? 3.877 -21.031 -5.84 1 96.88 168 ALA B N 1
ATOM 3389 C CA . ALA B 1 168 ? 3.775 -19.719 -6.469 1 96.88 168 ALA B CA 1
ATOM 3390 C C . ALA B 1 168 ? 3.688 -18.625 -5.418 1 96.88 168 ALA B C 1
ATOM 3392 O O . ALA B 1 168 ? 3.146 -18.828 -4.332 1 96.88 168 ALA B O 1
ATOM 3393 N N . ILE B 1 169 ? 4.234 -17.516 -5.754 1 96.88 169 ILE B N 1
ATOM 3394 C CA . ILE B 1 169 ? 4.055 -16.25 -5.043 1 96.88 169 ILE B CA 1
ATOM 3395 C C . ILE B 1 169 ? 3.262 -15.273 -5.91 1 96.88 169 ILE B C 1
ATOM 3397 O O . ILE B 1 169 ? 3.611 -15.039 -7.07 1 96.88 169 ILE B O 1
ATOM 3401 N N . ILE B 1 170 ? 2.199 -14.805 -5.398 1 96.25 170 ILE B N 1
ATOM 3402 C CA . ILE B 1 170 ? 1.347 -13.867 -6.121 1 96.25 170 ILE B CA 1
ATOM 3403 C C . ILE B 1 170 ? 1.267 -12.547 -5.355 1 96.25 170 ILE B C 1
ATOM 3405 O O . ILE B 1 170 ? 0.932 -12.531 -4.168 1 96.25 170 ILE B O 1
ATOM 3409 N N . VAL B 1 171 ? 1.576 -11.461 -6.031 1 95.69 171 VAL B N 1
ATOM 3410 C CA . VAL B 1 171 ? 1.605 -10.156 -5.375 1 95.69 171 VAL B CA 1
ATOM 3411 C C . VAL B 1 171 ? 0.698 -9.18 -6.121 1 95.69 171 VAL B C 1
ATOM 3413 O O . VAL B 1 171 ? 0.944 -8.867 -7.285 1 95.69 171 VAL B O 1
ATOM 3416 N N . GLU B 1 172 ? -0.305 -8.742 -5.41 1 91.5 172 GLU B N 1
ATOM 3417 C CA . GLU B 1 172 ? -1.186 -7.703 -5.945 1 91.5 172 GLU B CA 1
ATOM 3418 C C . GLU B 1 172 ? -0.63 -6.312 -5.664 1 91.5 172 GLU B C 1
ATOM 3420 O O . GLU B 1 172 ? -0.09 -6.059 -4.586 1 91.5 172 GLU B O 1
ATOM 3425 N N . GLU B 1 173 ? -0.725 -5.348 -6.652 1 90.12 173 GLU B N 1
ATOM 3426 C CA . GLU B 1 173 ? -0.197 -3.988 -6.59 1 90.12 173 GLU B CA 1
ATOM 3427 C C . GLU B 1 173 ? 1.296 -3.99 -6.27 1 90.12 173 GLU B C 1
ATOM 3429 O O . GLU B 1 173 ? 1.75 -3.244 -5.402 1 90.12 173 GLU B O 1
ATOM 3434 N N . ALA B 1 174 ? 1.966 -4.801 -6.996 1 93.5 174 ALA B N 1
ATOM 3435 C CA . ALA B 1 174 ? 3.391 -5.02 -6.766 1 93.5 174 ALA B CA 1
ATOM 3436 C C . ALA B 1 174 ? 4.184 -3.727 -6.957 1 93.5 174 ALA B C 1
ATOM 3438 O O . ALA B 1 174 ? 5.117 -3.447 -6.203 1 93.5 174 ALA B O 1
ATOM 3439 N N . PRO B 1 175 ? 3.848 -2.838 -7.949 1 90.19 175 PRO B N 1
ATOM 3440 C CA . PRO B 1 175 ? 4.637 -1.628 -8.188 1 90.19 175 PRO B CA 1
ATOM 3441 C C . PRO B 1 175 ? 4.629 -0.673 -6.996 1 90.19 175 PRO B C 1
ATOM 3443 O O . PRO B 1 175 ? 5.5 0.194 -6.891 1 90.19 175 PRO B O 1
ATOM 3446 N N . MET B 1 176 ? 3.703 -0.872 -6.109 1 87.38 176 MET B N 1
ATOM 3447 C CA . MET B 1 176 ? 3.537 0.066 -5 1 87.38 176 MET B CA 1
ATOM 3448 C C . MET B 1 176 ? 4.469 -0.284 -3.846 1 87.38 176 MET B C 1
ATOM 3450 O O . MET B 1 176 ? 4.523 0.437 -2.848 1 87.38 176 MET B O 1
ATOM 3454 N N . THR B 1 177 ? 5.176 -1.284 -3.957 1 90.25 177 THR B N 1
ATOM 3455 C CA . THR B 1 177 ? 6.125 -1.713 -2.934 1 90.25 177 THR B CA 1
ATOM 3456 C C . THR B 1 177 ? 7.555 -1.393 -3.354 1 90.25 177 THR B C 1
ATOM 3458 O O . THR B 1 177 ? 7.922 -1.569 -4.52 1 90.25 177 THR B O 1
ATOM 3461 N N . HIS B 1 178 ? 8.305 -0.891 -2.412 1 88.94 178 HIS B N 1
ATOM 3462 C CA . HIS B 1 178 ? 9.703 -0.568 -2.666 1 88.94 178 HIS B CA 1
ATOM 3463 C C . HIS B 1 178 ? 10.469 -1.795 -3.141 1 88.94 178 HIS B C 1
ATOM 3465 O O . HIS B 1 178 ? 10.297 -2.891 -2.602 1 88.94 178 HIS B O 1
ATOM 3471 N N . ARG B 1 179 ? 11.328 -1.574 -4.078 1 91.88 179 ARG B N 1
ATOM 3472 C CA . ARG B 1 179 ? 12.062 -2.674 -4.688 1 91.88 179 ARG B CA 1
ATOM 3473 C C . ARG B 1 179 ? 12.883 -3.43 -3.643 1 91.88 179 ARG B C 1
ATOM 3475 O O . ARG B 1 179 ? 13.07 -4.645 -3.752 1 91.88 179 ARG B O 1
ATOM 3482 N N . ALA B 1 180 ? 13.398 -2.766 -2.631 1 91.75 180 ALA B N 1
ATOM 3483 C CA . ALA B 1 180 ? 14.234 -3.377 -1.602 1 91.75 180 ALA B CA 1
ATOM 3484 C C . ALA B 1 180 ? 13.492 -4.508 -0.893 1 91.75 180 ALA B C 1
ATOM 3486 O O . ALA B 1 180 ? 14.109 -5.477 -0.447 1 91.75 180 ALA B O 1
ATOM 3487 N N . VAL B 1 181 ? 12.234 -4.383 -0.817 1 93.56 181 VAL B N 1
ATOM 3488 C CA . VAL B 1 181 ? 11.414 -5.402 -0.169 1 93.56 181 VAL B CA 1
ATOM 3489 C C . VAL B 1 181 ? 11.477 -6.703 -0.966 1 93.56 181 VAL B C 1
ATOM 3491 O O . VAL B 1 181 ? 11.727 -7.77 -0.403 1 93.56 181 VAL B O 1
ATOM 3494 N N . TYR B 1 182 ? 11.32 -6.617 -2.229 1 95.88 182 TYR B N 1
ATOM 3495 C CA . TYR B 1 182 ? 11.359 -7.797 -3.088 1 95.88 182 TYR B CA 1
ATOM 3496 C C . TYR B 1 182 ? 12.758 -8.398 -3.119 1 95.88 182 TYR B C 1
ATOM 3498 O O . TYR B 1 182 ? 12.914 -9.617 -3.166 1 95.88 182 TYR B O 1
ATOM 3506 N N . GLU B 1 183 ? 13.742 -7.523 -3.109 1 96.12 183 GLU B N 1
ATOM 3507 C CA . GLU B 1 183 ? 15.125 -8 -3.078 1 96.12 183 GLU B CA 1
ATOM 3508 C C . GLU B 1 183 ? 15.414 -8.758 -1.787 1 96.12 183 GLU B C 1
ATOM 3510 O O . GLU B 1 183 ? 16.109 -9.781 -1.804 1 96.12 183 GLU B O 1
ATOM 3515 N N . ALA B 1 184 ? 14.93 -8.258 -0.704 1 95.69 184 ALA B N 1
ATOM 3516 C CA . ALA B 1 184 ? 15.062 -8.945 0.578 1 95.69 184 ALA B CA 1
ATOM 3517 C C . ALA B 1 184 ? 14.383 -10.305 0.544 1 95.69 184 ALA B C 1
ATOM 3519 O O . ALA B 1 184 ? 14.945 -11.297 1.023 1 95.69 184 ALA B O 1
ATOM 3520 N N . ILE B 1 185 ? 13.234 -10.383 0.013 1 96.69 185 ILE B N 1
ATOM 3521 C CA . ILE B 1 185 ? 12.477 -11.625 -0.083 1 96.69 185 ILE B CA 1
ATOM 3522 C C . ILE B 1 185 ? 13.234 -12.617 -0.962 1 96.69 185 ILE B C 1
ATOM 3524 O O . ILE B 1 185 ? 13.367 -13.797 -0.611 1 96.69 185 ILE B O 1
ATOM 3528 N N . ASP B 1 186 ? 13.719 -12.117 -2.088 1 97.06 186 ASP B N 1
ATOM 3529 C CA . ASP B 1 186 ? 14.484 -12.953 -3.01 1 97.06 186 ASP B CA 1
ATOM 3530 C C . ASP B 1 186 ? 15.68 -13.586 -2.307 1 97.06 186 ASP B C 1
ATOM 3532 O O . ASP B 1 186 ? 15.867 -14.805 -2.363 1 97.06 186 ASP B O 1
ATOM 3536 N N . ARG B 1 187 ? 16.453 -12.789 -1.654 1 96 187 ARG B N 1
ATOM 3537 C CA . ARG B 1 187 ? 17.641 -13.273 -0.955 1 96 187 ARG B CA 1
ATOM 3538 C C . ARG B 1 187 ? 17.266 -14.305 0.102 1 96 187 ARG B C 1
ATOM 3540 O O . ARG B 1 187 ? 17.906 -15.352 0.208 1 96 187 ARG B O 1
ATOM 3547 N N . THR B 1 188 ? 16.297 -13.992 0.829 1 96.25 188 THR B N 1
ATOM 3548 C CA . THR B 1 188 ? 15.867 -14.875 1.911 1 96.25 188 THR B CA 1
ATOM 3549 C C . THR B 1 188 ? 15.375 -16.203 1.362 1 96.25 188 THR B C 1
ATOM 3551 O O . THR B 1 188 ? 15.719 -17.266 1.889 1 96.25 188 THR B O 1
ATOM 3554 N N . LEU B 1 189 ? 14.586 -16.188 0.33 1 96.81 189 LEU B N 1
ATOM 3555 C CA . LEU B 1 189 ? 14.016 -17.406 -0.229 1 96.81 189 LEU B CA 1
ATOM 3556 C C . LEU B 1 189 ? 15.094 -18.25 -0.892 1 96.81 189 LEU B C 1
ATOM 3558 O O . LEU B 1 189 ? 15.023 -19.484 -0.872 1 96.81 189 LEU B O 1
ATOM 3562 N N . GLN B 1 190 ? 16.078 -17.578 -1.53 1 96.56 190 GLN B N 1
ATOM 3563 C CA . GLN B 1 190 ? 17.203 -18.344 -2.078 1 96.56 190 GLN B CA 1
ATOM 3564 C C . GLN B 1 190 ? 17.906 -19.141 -0.989 1 96.56 190 GLN B C 1
ATOM 3566 O O . GLN B 1 190 ? 18.266 -20.312 -1.204 1 96.56 190 GLN B O 1
ATOM 3571 N N . ASP B 1 191 ? 18 -18.547 0.099 1 95.25 191 ASP B N 1
ATOM 3572 C CA . ASP B 1 191 ? 18.641 -19.203 1.233 1 95.25 191 ASP B CA 1
ATOM 3573 C C . ASP B 1 191 ? 17.766 -20.344 1.767 1 95.25 191 ASP B C 1
ATOM 3575 O O . ASP B 1 191 ? 18.219 -21.469 1.91 1 95.25 191 ASP B O 1
ATOM 3579 N N . ILE B 1 192 ? 16.547 -20.094 2.033 1 94.88 192 ILE B N 1
ATOM 3580 C CA . ILE B 1 192 ? 15.586 -21.031 2.619 1 94.88 192 ILE B CA 1
ATOM 3581 C C . ILE B 1 192 ? 15.414 -22.234 1.696 1 94.88 192 ILE B C 1
ATOM 3583 O O . ILE B 1 192 ? 15.375 -23.375 2.158 1 94.88 192 ILE B O 1
ATOM 3587 N N . CYS B 1 193 ? 15.336 -22.016 0.423 1 95.19 193 CYS B N 1
ATOM 3588 C CA . CYS B 1 193 ? 15.047 -23.078 -0.543 1 95.19 193 CYS B CA 1
ATOM 3589 C C . CYS B 1 193 ? 16.328 -23.734 -1.026 1 95.19 193 CYS B C 1
ATOM 3591 O O . CYS B 1 193 ? 16.297 -24.797 -1.67 1 95.19 193 CYS B O 1
ATOM 3593 N N . GLY B 1 194 ? 17.453 -23.109 -0.723 1 94.94 194 GLY B N 1
ATOM 3594 C CA . GLY B 1 194 ? 18.719 -23.625 -1.208 1 94.94 194 GLY B CA 1
ATOM 3595 C C . GLY B 1 194 ? 18.844 -23.594 -2.719 1 94.94 194 GLY B C 1
ATOM 3596 O O . GLY B 1 194 ? 19.328 -24.547 -3.332 1 94.94 194 GLY B O 1
ATOM 3597 N N . ASN B 1 195 ? 18.312 -22.719 -3.35 1 96.12 195 ASN B N 1
ATOM 3598 C CA . ASN B 1 195 ? 18.25 -22.516 -4.793 1 96.12 195 ASN B CA 1
ATOM 3599 C C . ASN B 1 195 ? 18.562 -21.062 -5.176 1 96.12 195 ASN B C 1
ATOM 3601 O O . ASN B 1 195 ? 17.875 -20.141 -4.723 1 96.12 195 ASN B O 1
ATOM 3605 N N . SER B 1 196 ? 19.547 -20.734 -6.008 1 95.38 196 SER B N 1
ATOM 3606 C CA . SER B 1 196 ? 20.031 -19.406 -6.309 1 95.38 196 SER B CA 1
ATOM 3607 C C . SER B 1 196 ? 19.188 -18.734 -7.391 1 95.38 196 SER B C 1
ATOM 3609 O O . SER B 1 196 ? 19.406 -17.562 -7.711 1 95.38 196 SER B O 1
ATOM 3611 N N . LYS B 1 197 ? 18.281 -19.469 -7.934 1 95.69 197 LYS B N 1
ATOM 3612 C CA . LYS B 1 197 ? 17.375 -18.844 -8.891 1 95.69 197 LYS B CA 1
ATOM 3613 C C . LYS B 1 197 ? 16.5 -17.812 -8.211 1 95.69 197 LYS B C 1
ATOM 3615 O O . LYS B 1 197 ? 16.328 -17.828 -6.988 1 95.69 197 LYS B O 1
ATOM 3620 N N . PRO B 1 198 ? 15.945 -16.859 -8.945 1 96.75 198 PRO B N 1
ATOM 3621 C CA . PRO B 1 198 ? 15.117 -15.82 -8.344 1 96.75 198 PRO B CA 1
ATOM 3622 C C . PRO B 1 198 ? 14.016 -16.391 -7.453 1 96.75 198 PRO B C 1
ATOM 3624 O O . PRO B 1 198 ? 13.344 -17.344 -7.832 1 96.75 198 PRO B O 1
ATOM 3627 N N . PHE B 1 199 ? 13.945 -15.789 -6.293 1 97.69 199 PHE B N 1
ATOM 3628 C CA . PHE B 1 199 ? 12.961 -16.125 -5.27 1 97.69 199 PHE B CA 1
ATOM 3629 C C . PHE B 1 199 ? 13.062 -17.609 -4.891 1 97.69 199 PHE B C 1
ATOM 3631 O O . PHE B 1 199 ? 12.047 -18.25 -4.637 1 97.69 199 PHE B O 1
ATOM 3638 N N . GLY B 1 200 ? 14.281 -18.188 -5 1 96.19 200 GLY B N 1
ATOM 3639 C CA . GLY B 1 200 ? 14.516 -19.562 -4.594 1 96.19 200 GLY B CA 1
ATOM 3640 C C . GLY B 1 200 ? 13.883 -20.578 -5.535 1 96.19 200 GLY B C 1
ATOM 3641 O O . GLY B 1 200 ? 13.578 -21.703 -5.129 1 96.19 200 GLY B O 1
ATOM 3642 N N . GLY B 1 201 ? 13.57 -20.109 -6.742 1 96.44 201 GLY B N 1
ATOM 3643 C CA . GLY B 1 201 ? 13 -21 -7.734 1 96.44 201 GLY B CA 1
ATOM 3644 C C . GLY B 1 201 ? 11.484 -21.047 -7.707 1 96.44 201 GLY B C 1
ATOM 3645 O O . GLY B 1 201 ? 10.859 -21.75 -8.5 1 96.44 201 GLY B O 1
ATOM 3646 N N . ILE B 1 202 ? 10.867 -20.328 -6.816 1 96.94 202 ILE B N 1
ATOM 3647 C CA . ILE B 1 202 ? 9.406 -20.266 -6.75 1 96.94 202 ILE B CA 1
ATOM 3648 C C . ILE B 1 202 ? 8.883 -19.344 -7.859 1 96.94 202 ILE B C 1
ATOM 3650 O O . ILE B 1 202 ? 9.445 -18.281 -8.109 1 96.94 202 ILE B O 1
ATOM 3654 N N . LEU B 1 203 ? 7.852 -19.797 -8.57 1 97.62 203 LEU B N 1
ATOM 3655 C CA . LEU B 1 203 ? 7.246 -18.984 -9.617 1 97.62 203 LEU B CA 1
ATOM 3656 C C . LEU B 1 203 ? 6.559 -17.766 -9.023 1 97.62 203 LEU B C 1
ATOM 3658 O O . LEU B 1 203 ? 5.828 -17.875 -8.039 1 97.62 203 LEU B O 1
ATOM 3662 N N . VAL B 1 204 ? 6.82 -16.578 -9.625 1 97.88 204 VAL B N 1
ATOM 3663 C CA . VAL B 1 204 ? 6.289 -15.328 -9.078 1 97.88 204 VAL B CA 1
ATOM 3664 C C . VAL B 1 204 ? 5.395 -14.648 -10.117 1 97.88 204 VAL B C 1
ATOM 3666 O O . VAL B 1 204 ? 5.738 -14.586 -11.297 1 97.88 204 VAL B O 1
ATOM 3669 N N . MET B 1 205 ? 4.242 -14.211 -9.656 1 97.19 205 MET B N 1
ATOM 3670 C CA . MET B 1 205 ? 3.375 -13.336 -10.445 1 97.19 205 MET B CA 1
ATOM 3671 C C . MET B 1 205 ? 3.189 -11.992 -9.75 1 97.19 205 MET B C 1
ATOM 3673 O O . MET B 1 205 ? 2.51 -11.898 -8.727 1 97.19 205 MET B O 1
ATOM 3677 N N . PHE B 1 206 ? 3.814 -10.969 -10.328 1 96.81 206 PHE B N 1
ATOM 3678 C CA . PHE B 1 206 ? 3.559 -9.586 -9.93 1 96.81 206 PHE B CA 1
ATOM 3679 C C . PHE B 1 206 ? 2.416 -8.992 -10.742 1 96.81 206 PHE B C 1
ATOM 3681 O O . PHE B 1 206 ? 2.334 -9.203 -11.953 1 96.81 206 PHE B O 1
ATOM 3688 N N . CYS B 1 207 ? 1.536 -8.359 -10.062 1 93.94 207 CYS B N 1
ATOM 3689 C CA . CYS B 1 207 ? 0.453 -7.68 -10.758 1 93.94 207 CYS B CA 1
ATOM 3690 C C . CYS B 1 207 ? 0.33 -6.23 -10.289 1 93.94 207 CYS B C 1
ATOM 3692 O O . CYS B 1 207 ? 0.534 -5.934 -9.117 1 93.94 207 CYS B O 1
ATOM 3694 N N . GLY B 1 208 ? 0.006 -5.375 -11.25 1 89.94 208 GLY B N 1
ATOM 3695 C CA . GLY B 1 208 ? -0.209 -3.984 -10.883 1 89.94 208 GLY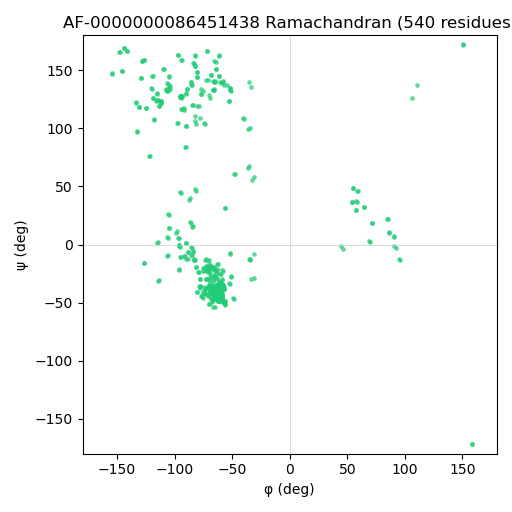 B CA 1
ATOM 3696 C C . GLY B 1 208 ? -0.059 -3.033 -12.055 1 89.94 208 GLY B C 1
ATOM 3697 O O . GLY B 1 208 ? -0.02 -3.463 -13.211 1 89.94 208 GLY B O 1
ATOM 3698 N N . ASP B 1 209 ? -0.082 -1.771 -11.695 1 83.19 209 ASP B N 1
ATOM 3699 C CA . ASP B 1 209 ? 0.013 -0.696 -12.68 1 83.19 209 ASP B CA 1
ATOM 3700 C C . ASP B 1 209 ? 1.067 0.331 -12.273 1 83.19 209 ASP B C 1
ATOM 3702 O O . ASP B 1 209 ? 0.873 1.082 -11.32 1 83.19 209 ASP B O 1
ATOM 3706 N N . PHE B 1 210 ? 2.094 0.475 -13.102 1 81.06 210 PHE B N 1
ATOM 3707 C CA . PHE B 1 210 ? 3.184 1.387 -12.773 1 81.06 210 PHE B CA 1
ATOM 3708 C C . PHE B 1 210 ? 2.73 2.838 -12.891 1 81.06 210 PHE B C 1
ATOM 3710 O O . PHE B 1 210 ? 3.35 3.734 -12.312 1 81.06 210 PHE B O 1
ATOM 3717 N N . ARG B 1 211 ? 1.708 3.096 -13.562 1 72.69 211 ARG B N 1
ATOM 3718 C CA . ARG B 1 211 ? 1.236 4.461 -13.773 1 72.69 211 ARG B CA 1
ATOM 3719 C C . ARG B 1 211 ? 0.708 5.059 -12.477 1 72.69 211 ARG B C 1
ATOM 3721 O O . ARG B 1 211 ? 0.564 6.277 -12.359 1 72.69 211 ARG B O 1
ATOM 3728 N N . GLN B 1 212 ? 0.443 4.188 -11.57 1 70.88 212 GLN B N 1
ATOM 3729 C CA . GLN B 1 212 ? -0.089 4.633 -10.289 1 70.88 212 GLN B CA 1
ATOM 3730 C C . GLN B 1 212 ? 0.981 5.344 -9.461 1 70.88 212 GLN B C 1
ATOM 3732 O O . GLN B 1 212 ? 0.667 6.066 -8.516 1 70.88 212 GLN B O 1
ATOM 3737 N N . ILE B 1 213 ? 2.215 5.133 -9.719 1 70.81 213 ILE B N 1
ATOM 3738 C CA . ILE B 1 213 ? 3.273 5.645 -8.859 1 70.81 213 ILE B CA 1
ATOM 3739 C C . ILE B 1 213 ? 3.967 6.824 -9.539 1 70.81 213 ILE B C 1
ATOM 3741 O O . ILE B 1 213 ? 4.938 7.367 -9.008 1 70.81 213 ILE B O 1
ATOM 3745 N N . LEU B 1 214 ? 3.498 7.266 -10.625 1 64.69 214 LEU B N 1
ATOM 3746 C CA . LEU B 1 214 ? 4.16 8.328 -11.367 1 64.69 214 LEU B CA 1
ATOM 3747 C C . LEU B 1 214 ? 3.764 9.695 -10.828 1 64.69 214 LEU B C 1
ATOM 3749 O O . LEU B 1 214 ? 2.574 10.008 -10.727 1 64.69 214 LEU B O 1
ATOM 3753 N N . PRO B 1 215 ? 4.879 10.414 -10.367 1 61.28 215 PRO B N 1
ATOM 3754 C CA . PRO B 1 215 ? 4.559 11.773 -9.93 1 61.28 215 PRO B CA 1
ATOM 3755 C C . PRO B 1 215 ? 4.078 12.656 -11.078 1 61.28 215 PRO B C 1
ATOM 3757 O O . PRO B 1 215 ? 4.5 12.477 -12.219 1 61.28 215 PRO B O 1
ATOM 3760 N N . VAL B 1 216 ? 3.125 13.477 -10.93 1 54.53 216 VAL B N 1
ATOM 3761 C CA . VAL B 1 216 ? 2.578 14.359 -11.953 1 54.53 216 VAL B CA 1
ATOM 3762 C C . VAL B 1 216 ? 3.527 15.531 -12.18 1 54.53 216 VAL B C 1
ATOM 3764 O O . VAL B 1 216 ? 3.732 15.961 -13.32 1 54.53 216 VAL B O 1
ATOM 3767 N N . VAL B 1 217 ? 4.008 16.141 -11.109 1 53.53 217 VAL B N 1
ATOM 3768 C CA . VAL B 1 217 ? 4.77 17.359 -11.312 1 53.53 217 VAL B CA 1
ATOM 3769 C C . VAL B 1 217 ? 6.258 17.094 -11.094 1 53.53 217 VAL B C 1
ATOM 3771 O O . VAL B 1 217 ? 6.625 16.203 -10.328 1 53.53 217 VAL B O 1
ATOM 3774 N N . LYS B 1 218 ? 7.219 17.672 -11.969 1 49.16 218 LYS B N 1
ATOM 3775 C CA . LYS B 1 218 ? 8.672 17.562 -12.062 1 49.16 218 LYS B CA 1
ATOM 3776 C C . LYS B 1 218 ? 9.344 17.938 -10.742 1 49.16 218 LYS B C 1
ATOM 3778 O O . LYS B 1 218 ? 9.859 19.047 -10.602 1 49.16 218 LYS B O 1
ATOM 3783 N N . GLN B 1 219 ? 8.734 17.703 -9.719 1 51.16 219 GLN B N 1
ATOM 3784 C CA . GLN B 1 219 ? 9.586 18.219 -8.656 1 51.16 219 GLN B CA 1
ATOM 3785 C C . GLN B 1 219 ? 10.68 17.203 -8.305 1 51.16 219 GLN B C 1
ATOM 3787 O O . GLN B 1 219 ? 10.656 16.062 -8.766 1 51.16 219 GLN B O 1
ATOM 3792 N N . GLY B 1 220 ? 11.906 17.641 -7.758 1 48.34 220 GLY B N 1
ATOM 3793 C CA . GLY B 1 220 ? 13.188 17.078 -7.363 1 48.34 220 GLY B CA 1
ATOM 3794 C C . GLY B 1 220 ? 13.07 15.688 -6.789 1 48.34 220 GLY B C 1
ATOM 3795 O O . GLY B 1 220 ? 14.078 14.992 -6.609 1 48.34 220 GLY B O 1
ATOM 3796 N N . THR B 1 221 ? 11.875 15.227 -6.469 1 55.56 221 THR B N 1
ATOM 3797 C CA . THR B 1 221 ? 11.695 13.977 -5.734 1 55.56 221 THR B CA 1
ATOM 3798 C C . THR B 1 221 ? 11.672 12.789 -6.688 1 55.56 221 THR B C 1
ATOM 3800 O O . THR B 1 221 ? 11.609 11.633 -6.25 1 55.56 221 THR B O 1
ATOM 3803 N N . HIS B 1 222 ? 12.203 13.047 -7.914 1 60.16 222 HIS B N 1
ATOM 3804 C CA . HIS B 1 222 ? 12.031 12.055 -8.969 1 60.16 222 HIS B CA 1
ATOM 3805 C C . HIS B 1 222 ? 13.047 10.922 -8.844 1 60.16 222 HIS B C 1
ATOM 3807 O O . HIS B 1 222 ? 12.711 9.75 -9.031 1 60.16 222 HIS B O 1
ATOM 3813 N N . ALA B 1 223 ? 14.172 11.391 -8.531 1 62.19 223 ALA B N 1
ATOM 3814 C CA . ALA B 1 223 ? 15.234 10.391 -8.5 1 62.19 223 ALA B CA 1
ATOM 3815 C C . ALA B 1 223 ? 14.961 9.336 -7.434 1 62.19 223 ALA B C 1
ATOM 3817 O O . ALA B 1 223 ? 15.172 8.141 -7.66 1 62.19 223 ALA B O 1
ATOM 3818 N N . ASN B 1 224 ? 14.375 9.773 -6.398 1 71.44 224 ASN B N 1
ATOM 3819 C CA . ASN B 1 224 ? 14.125 8.844 -5.301 1 71.44 224 ASN B CA 1
ATOM 3820 C C . ASN B 1 224 ? 13.016 7.855 -5.648 1 71.44 224 ASN B C 1
ATOM 3822 O O . ASN B 1 224 ? 13.117 6.668 -5.328 1 71.44 224 ASN B O 1
ATOM 3826 N N . ILE B 1 225 ? 12.133 8.344 -6.473 1 72.12 225 ILE B N 1
ATOM 3827 C CA . ILE B 1 225 ? 11 7.492 -6.828 1 72.12 225 ILE B CA 1
ATOM 3828 C C . ILE B 1 225 ? 11.445 6.43 -7.828 1 72.12 225 ILE B C 1
ATOM 3830 O O . ILE B 1 225 ? 11.133 5.246 -7.672 1 72.12 225 ILE B O 1
ATOM 3834 N N . VAL B 1 226 ? 12.18 6.91 -8.758 1 74.12 226 VAL B N 1
ATOM 3835 C CA . VAL B 1 226 ? 12.633 6.016 -9.812 1 74.12 226 VAL B CA 1
ATOM 3836 C C . VAL B 1 226 ? 13.5 4.91 -9.219 1 74.12 226 VAL B C 1
ATOM 3838 O O . VAL B 1 226 ? 13.352 3.736 -9.57 1 74.12 226 VAL B O 1
ATOM 3841 N N . ASP B 1 227 ? 14.25 5.281 -8.312 1 81.81 227 ASP B N 1
ATOM 3842 C CA . ASP B 1 227 ? 15.172 4.328 -7.707 1 81.81 227 ASP B CA 1
ATOM 3843 C C . ASP B 1 227 ? 14.43 3.322 -6.832 1 81.81 227 ASP B C 1
ATOM 3845 O O . ASP B 1 227 ? 14.914 2.213 -6.602 1 81.81 227 ASP B O 1
ATOM 3849 N N . ALA B 1 228 ? 13.297 3.68 -6.402 1 85.19 228 ALA B N 1
ATOM 3850 C CA . ALA B 1 228 ? 12.531 2.836 -5.488 1 85.19 228 ALA B CA 1
ATOM 3851 C C . ALA B 1 228 ? 11.656 1.851 -6.258 1 85.19 228 ALA B C 1
ATOM 3853 O O . ALA B 1 228 ? 11.133 0.894 -5.68 1 85.19 228 ALA B O 1
ATOM 3854 N N . MET B 1 229 ? 11.602 1.962 -7.527 1 85.94 229 MET B N 1
ATOM 3855 C CA . MET B 1 229 ? 10.633 1.215 -8.32 1 85.94 229 MET B CA 1
ATOM 3856 C C . MET B 1 229 ? 11.102 -0.215 -8.562 1 85.94 229 MET B C 1
ATOM 3858 O O . MET B 1 229 ? 12.297 -0.452 -8.758 1 85.94 229 MET B O 1
ATOM 3862 N N . LEU B 1 230 ? 10.172 -1.074 -8.648 1 91 230 LEU B N 1
ATOM 3863 C CA . LEU B 1 230 ? 10.438 -2.484 -8.914 1 91 230 LEU B CA 1
ATOM 3864 C C . LEU B 1 230 ? 11.203 -2.662 -10.219 1 91 230 LEU B C 1
ATOM 3866 O O . LEU B 1 230 ? 12.094 -3.508 -10.312 1 91 230 LEU B O 1
ATOM 3870 N N . LYS B 1 231 ? 10.961 -1.857 -11.211 1 88.75 231 LYS B N 1
ATOM 3871 C CA . LYS B 1 231 ? 11.586 -1.968 -12.531 1 88.75 231 LYS B CA 1
ATOM 3872 C C . LYS B 1 231 ? 13.086 -1.701 -12.453 1 88.75 231 LYS B C 1
ATOM 3874 O O . LYS B 1 231 ? 13.836 -2.076 -13.352 1 88.75 231 LYS B O 1
ATOM 3879 N N . ARG B 1 232 ? 13.469 -1.078 -11.43 1 87.62 232 ARG B N 1
ATOM 3880 C CA . ARG B 1 232 ? 14.883 -0.741 -11.281 1 87.62 232 ARG B CA 1
ATOM 3881 C C . ARG B 1 232 ? 15.625 -1.836 -10.523 1 87.62 232 ARG B C 1
ATOM 3883 O O . ARG B 1 232 ? 16.859 -1.797 -10.422 1 87.62 232 ARG B O 1
ATOM 3890 N N . SER B 1 233 ? 14.961 -2.736 -9.984 1 92.38 233 SER B N 1
ATOM 3891 C CA . SER B 1 233 ? 15.594 -3.867 -9.305 1 92.38 233 SER B CA 1
ATOM 3892 C C . SER B 1 233 ? 16.297 -4.781 -10.305 1 92.38 233 SER B C 1
ATOM 3894 O O . SER B 1 233 ? 15.812 -4.992 -11.414 1 92.38 233 SER B O 1
ATOM 3896 N N . PRO B 1 234 ? 17.406 -5.383 -9.922 1 93.69 234 PRO B N 1
ATOM 3897 C CA . PRO B 1 234 ? 18.031 -6.402 -10.766 1 93.69 234 PRO B CA 1
ATOM 3898 C C . PRO B 1 234 ? 17.109 -7.574 -11.062 1 93.69 234 PRO B C 1
ATOM 3900 O O . PRO B 1 234 ? 17.266 -8.258 -12.07 1 93.69 234 PRO B O 1
ATOM 3903 N N . LEU B 1 235 ? 16.156 -7.758 -10.258 1 95.06 235 LEU B N 1
ATOM 3904 C CA . LEU B 1 235 ? 15.195 -8.836 -10.453 1 95.06 235 LEU B CA 1
ATOM 3905 C C . LEU B 1 235 ? 14.398 -8.625 -11.742 1 95.06 235 LEU B C 1
ATOM 3907 O O . LEU B 1 235 ? 13.891 -9.594 -12.32 1 95.06 235 LEU B O 1
ATOM 3911 N N . TRP B 1 236 ? 14.328 -7.387 -12.133 1 94.25 236 TRP B N 1
ATOM 3912 C CA . TRP B 1 236 ? 13.477 -7.047 -13.266 1 94.25 236 TRP B CA 1
ATOM 3913 C C . TRP B 1 236 ? 14.047 -7.598 -14.562 1 94.25 236 TRP B C 1
ATOM 3915 O O . TRP B 1 236 ? 13.312 -7.789 -15.539 1 94.25 236 TRP B O 1
ATOM 3925 N N . ARG B 1 237 ? 15.273 -7.891 -14.586 1 91.38 237 ARG B N 1
ATOM 3926 C CA . ARG B 1 237 ? 15.914 -8.445 -15.773 1 91.38 237 ARG B CA 1
ATOM 3927 C C . ARG B 1 237 ? 15.32 -9.812 -16.125 1 91.38 237 ARG B C 1
ATOM 3929 O O . ARG B 1 237 ? 15.367 -10.234 -17.281 1 91.38 237 ARG B O 1
ATOM 3936 N N . ASN B 1 238 ? 14.711 -10.492 -15.203 1 90.75 238 ASN B N 1
ATOM 3937 C CA . ASN B 1 238 ? 14.172 -11.836 -15.391 1 90.75 238 ASN B CA 1
ATOM 3938 C C . ASN B 1 238 ? 12.648 -11.82 -15.508 1 90.75 238 ASN B C 1
ATOM 3940 O O . ASN B 1 238 ? 12.008 -12.867 -15.43 1 90.75 238 ASN B O 1
ATOM 3944 N N . VAL B 1 239 ? 12.109 -10.641 -15.719 1 94.88 239 VAL B N 1
ATOM 3945 C CA . VAL B 1 239 ? 10.656 -10.523 -15.672 1 94.88 239 VAL B CA 1
ATOM 3946 C C . VAL B 1 239 ? 10.086 -10.633 -17.094 1 94.88 239 VAL B C 1
ATOM 3948 O O . VAL B 1 239 ? 10.594 -10.008 -18.016 1 94.88 239 VAL B O 1
ATOM 3951 N N . THR B 1 240 ? 9.133 -11.523 -17.266 1 94.69 240 THR B N 1
ATOM 3952 C CA . THR B 1 240 ? 8.297 -11.539 -18.453 1 94.69 240 THR B CA 1
ATOM 3953 C C . THR B 1 240 ? 7.004 -10.766 -18.219 1 94.69 240 THR B C 1
ATOM 3955 O O . THR B 1 240 ? 6.273 -11.039 -17.266 1 94.69 240 THR B O 1
ATOM 3958 N N . THR B 1 241 ? 6.68 -9.805 -19.125 1 93.56 241 THR B N 1
ATOM 3959 C CA . THR B 1 241 ? 5.543 -8.914 -18.906 1 93.56 241 THR B CA 1
ATOM 3960 C C . THR B 1 241 ? 4.391 -9.273 -19.844 1 93.56 241 THR B C 1
ATOM 3962 O O . THR B 1 241 ? 4.602 -9.539 -21.031 1 93.56 241 THR B O 1
ATOM 3965 N N . TYR B 1 242 ? 3.182 -9.344 -19.25 1 92.12 242 TYR B N 1
ATOM 3966 C CA . TYR B 1 242 ? 1.929 -9.453 -20 1 92.12 242 TYR B CA 1
ATOM 3967 C C . TYR B 1 242 ? 1.014 -8.273 -19.703 1 92.12 242 TYR B C 1
ATOM 3969 O O . TYR B 1 242 ? 0.975 -7.781 -18.562 1 92.12 242 TYR B O 1
ATOM 3977 N N . ARG B 1 243 ? 0.249 -7.805 -20.688 1 89.5 243 ARG B N 1
ATOM 3978 C CA . ARG B 1 243 ? -0.61 -6.641 -20.5 1 89.5 243 ARG B CA 1
ATOM 3979 C C . ARG B 1 243 ? -2.082 -7.02 -20.625 1 89.5 243 ARG B C 1
ATOM 3981 O O . ARG B 1 243 ? -2.467 -7.758 -21.531 1 89.5 243 ARG B O 1
ATOM 3988 N N . LEU B 1 244 ? -2.834 -6.578 -19.609 1 88.25 244 LEU B N 1
ATOM 3989 C CA . LEU B 1 244 ? -4.289 -6.633 -19.719 1 88.25 244 LEU B CA 1
ATOM 3990 C C . LEU B 1 244 ? -4.836 -5.344 -20.328 1 88.25 244 LEU B C 1
ATOM 3992 O O . LEU B 1 244 ? -4.422 -4.25 -19.938 1 88.25 244 LEU B O 1
ATOM 3996 N N . HIS B 1 245 ? -5.652 -5.438 -21.297 1 77.62 245 HIS B N 1
ATOM 3997 C CA . HIS B 1 245 ? -6.105 -4.242 -22 1 77.62 245 HIS B CA 1
ATOM 3998 C C . HIS B 1 245 ? -7.598 -4.012 -21.797 1 77.62 245 HIS B C 1
ATOM 4000 O O . HIS B 1 245 ? -8.07 -2.877 -21.875 1 77.62 245 HIS B O 1
ATOM 4006 N N . ASP B 1 246 ? -8.367 -4.941 -21.641 1 66.12 246 ASP B N 1
ATOM 4007 C CA . ASP B 1 246 ? -9.82 -4.785 -21.625 1 66.12 246 ASP B CA 1
ATOM 4008 C C . ASP B 1 246 ? -10.305 -4.262 -20.281 1 66.12 246 ASP B C 1
ATOM 4010 O O . ASP B 1 246 ? -10.023 -4.867 -19.234 1 66.12 246 ASP B O 1
ATOM 4014 N N . ASN B 1 247 ? -10.953 -3.033 -20.375 1 62.5 247 ASN B N 1
ATOM 4015 C CA . ASN B 1 247 ? -11.539 -2.477 -19.156 1 62.5 247 ASN B CA 1
ATOM 4016 C C . ASN B 1 247 ? -12.914 -3.076 -18.875 1 62.5 247 ASN B C 1
ATOM 4018 O O . ASN B 1 247 ? -13.883 -2.797 -19.578 1 62.5 247 ASN B O 1
ATOM 4022 N N . ILE B 1 248 ? -12.938 -3.863 -17.969 1 57.84 248 ILE B N 1
ATOM 4023 C CA . ILE B 1 248 ? -14.156 -4.57 -17.609 1 57.84 248 ILE B CA 1
ATOM 4024 C C . ILE B 1 248 ? -15.062 -3.652 -16.797 1 57.84 248 ILE B C 1
ATOM 4026 O O . ILE B 1 248 ? -16.281 -3.693 -16.922 1 57.84 248 ILE B O 1
ATOM 4030 N N . ARG B 1 249 ? -14.422 -2.865 -16.016 1 57.5 249 ARG B N 1
ATOM 4031 C CA . ARG B 1 249 ? -15.219 -1.975 -15.18 1 57.5 249 ARG B CA 1
ATOM 4032 C C . ARG B 1 249 ? -16.094 -1.056 -16.031 1 57.5 249 ARG B C 1
ATOM 4034 O O . ARG B 1 249 ? -17.266 -0.839 -15.719 1 57.5 249 ARG B O 1
ATOM 4041 N N . ALA B 1 250 ? -15.453 -0.583 -16.938 1 53.84 250 ALA B N 1
ATOM 4042 C CA . ALA B 1 250 ? -16.172 0.309 -17.844 1 53.84 250 ALA B CA 1
ATOM 4043 C C . ALA B 1 250 ? -17.312 -0.427 -18.531 1 53.84 250 ALA B C 1
ATOM 4045 O O . ALA B 1 250 ? -18.375 0.144 -18.766 1 53.84 250 ALA B O 1
ATOM 4046 N N . GLN B 1 251 ? -17.047 -1.669 -18.734 1 54.31 251 GLN B N 1
ATOM 4047 C CA . GLN B 1 251 ? -18.047 -2.461 -19.453 1 54.31 251 GLN B CA 1
ATOM 4048 C C . GLN B 1 251 ? -19.203 -2.842 -18.531 1 54.31 251 GLN B C 1
ATOM 4050 O O . GLN B 1 251 ? -20.359 -2.895 -18.969 1 54.31 251 GLN B O 1
ATOM 4055 N N . LEU B 1 252 ? -18.844 -3.119 -17.25 1 53.97 252 LEU B N 1
ATOM 4056 C CA . LEU B 1 252 ? -19.859 -3.494 -16.281 1 53.97 252 LEU B CA 1
ATOM 4057 C C . LEU B 1 252 ? -20.75 -2.301 -15.922 1 53.97 252 LEU B C 1
ATOM 4059 O O . LEU B 1 252 ? -21.922 -2.469 -15.602 1 53.97 252 LEU B O 1
ATOM 4063 N N . THR B 1 253 ? -20.109 -1.133 -15.734 1 52.56 253 THR B N 1
ATOM 4064 C CA . THR B 1 253 ? -20.891 0.064 -15.477 1 52.56 253 THR B CA 1
ATOM 4065 C C . THR B 1 253 ? -21.984 0.225 -16.531 1 52.56 253 THR B C 1
ATOM 4067 O O . THR B 1 253 ? -23.047 0.788 -16.25 1 52.56 253 THR B O 1
ATOM 4070 N N . ASN B 1 254 ? -21.672 -0.298 -17.641 1 48.97 254 ASN B N 1
ATOM 4071 C CA . ASN B 1 254 ? -22.688 -0.219 -18.688 1 48.97 254 ASN B CA 1
ATOM 4072 C C . ASN B 1 254 ? -23.719 -1.336 -18.547 1 48.97 254 ASN B C 1
ATOM 4074 O O . ASN B 1 254 ? -24.75 -1.33 -19.234 1 48.97 254 ASN B O 1
ATOM 4078 N N . ASP B 1 255 ? -23.328 -2.293 -17.688 1 48.12 255 ASP B N 1
ATOM 4079 C CA . ASP B 1 255 ? -24.281 -3.357 -17.422 1 48.12 255 ASP B CA 1
ATOM 4080 C C . ASP B 1 255 ? -25.156 -3.029 -16.203 1 48.12 255 ASP B C 1
ATOM 4082 O O . ASP B 1 255 ? -24.641 -2.752 -15.125 1 48.12 255 ASP B O 1
ATOM 4086 N N . PRO B 1 256 ? -26.375 -2.873 -16.344 1 49.03 256 PRO B N 1
ATOM 4087 C CA . PRO B 1 256 ? -27.312 -2.469 -15.297 1 49.03 256 PRO B CA 1
ATOM 4088 C C . PRO B 1 256 ? -27.156 -3.273 -14.008 1 49.03 256 PRO B C 1
ATOM 4090 O O . PRO B 1 256 ? 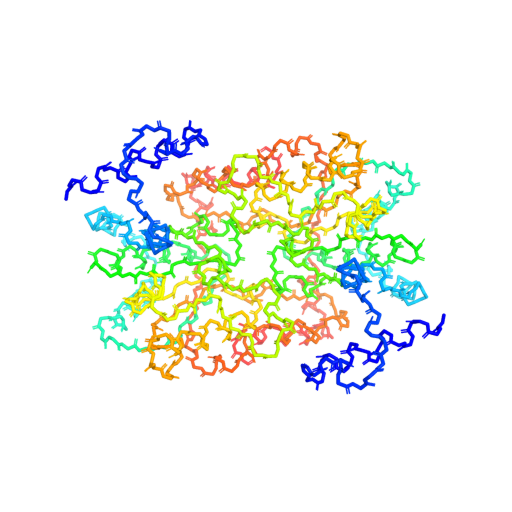-27.266 -2.721 -12.914 1 49.03 256 PRO B O 1
ATOM 4093 N N . THR B 1 257 ? -27.062 -4.469 -14.023 1 46.41 257 THR B N 1
ATOM 4094 C CA . THR B 1 257 ? -27 -5.336 -12.852 1 46.41 257 THR B CA 1
ATOM 4095 C C . THR B 1 257 ? -25.703 -5.105 -12.078 1 46.41 257 THR B C 1
ATOM 4097 O O . THR B 1 257 ? -25.688 -5.145 -10.844 1 46.41 257 THR B O 1
ATOM 4100 N N . ALA B 1 258 ? -24.688 -4.988 -12.734 1 48.59 258 ALA B N 1
ATOM 4101 C CA . ALA B 1 258 ? -23.359 -4.754 -12.18 1 48.59 258 ALA B CA 1
ATOM 4102 C C . ALA B 1 258 ? -23.219 -3.307 -11.711 1 48.59 258 ALA B C 1
ATOM 4104 O O . ALA B 1 258 ? -22.484 -3.027 -10.758 1 48.59 258 ALA B O 1
ATOM 4105 N N . ALA B 1 259 ? -24.047 -2.484 -12.273 1 47.44 259 ALA B N 1
ATOM 4106 C CA . ALA B 1 259 ? -24.094 -1.045 -12.031 1 47.44 259 ALA B CA 1
ATOM 4107 C C . ALA B 1 259 ? -24.391 -0.748 -10.562 1 47.44 259 ALA B C 1
ATOM 4109 O O . ALA B 1 259 ? -23.828 0.188 -9.984 1 47.44 259 ALA B O 1
ATOM 4110 N N . ASN B 1 260 ? -25.156 -1.602 -10.109 1 47.69 260 ASN B N 1
ATOM 4111 C CA . ASN B 1 260 ? -25.547 -1.343 -8.727 1 47.69 260 ASN B CA 1
ATOM 4112 C C . ASN B 1 260 ? -24.359 -1.453 -7.781 1 47.69 260 ASN B C 1
ATOM 4114 O O . ASN B 1 260 ? -24.203 -0.639 -6.871 1 47.69 260 ASN B O 1
ATOM 4118 N N . TYR B 1 261 ? -23.672 -2.471 -8.062 1 50.62 261 TYR B N 1
ATOM 4119 C CA . TYR B 1 261 ? -22.516 -2.688 -7.199 1 50.62 261 TYR B CA 1
ATOM 4120 C C . TYR B 1 261 ? -21.484 -1.574 -7.371 1 50.62 261 TYR B C 1
ATOM 4122 O O . TYR B 1 261 ? -20.969 -1.037 -6.387 1 50.62 261 TYR B O 1
ATOM 4130 N N . THR B 1 262 ? -21.281 -1.341 -8.586 1 51.56 262 THR B N 1
ATOM 4131 C CA . THR B 1 262 ? -20.375 -0.24 -8.898 1 51.56 262 THR B CA 1
ATOM 4132 C C . THR B 1 262 ? -20.906 1.072 -8.328 1 51.56 262 THR B C 1
ATOM 4134 O O . THR B 1 262 ? -20.141 1.885 -7.805 1 51.56 262 THR B O 1
ATOM 4137 N N . ASN B 1 263 ? -22.188 1.064 -8.406 1 52.44 263 ASN B N 1
ATOM 4138 C CA . ASN B 1 263 ? -22.812 2.262 -7.855 1 52.44 263 ASN B CA 1
ATOM 4139 C C . ASN B 1 263 ? -22.625 2.342 -6.344 1 52.44 263 ASN B C 1
ATOM 4141 O O . ASN B 1 263 ? -22.375 3.422 -5.801 1 52.44 263 ASN B O 1
ATOM 4145 N N . LEU B 1 264 ? -22.719 1.234 -5.785 1 50.56 264 LEU B N 1
ATOM 4146 C CA . LEU B 1 264 ? -22.516 1.215 -4.34 1 50.56 264 LEU B CA 1
ATOM 4147 C C . LEU B 1 264 ? -21.078 1.595 -3.986 1 50.56 264 LEU B C 1
ATOM 4149 O O . LEU B 1 264 ? -20.859 2.406 -3.086 1 50.56 264 LEU B O 1
ATOM 4153 N N . LEU B 1 265 ? -20.312 1.022 -4.715 1 54.41 265 LEU B N 1
ATOM 4154 C CA . LEU B 1 265 ? -18.906 1.286 -4.418 1 54.41 265 LEU B CA 1
ATOM 4155 C C . LEU B 1 265 ? -18.547 2.725 -4.762 1 54.41 265 LEU B C 1
ATOM 4157 O O . LEU B 1 265 ? -17.812 3.379 -4.016 1 54.41 265 LEU B O 1
ATOM 4161 N N . MET B 1 266 ? -19.141 3.107 -5.891 1 52.97 266 MET B N 1
ATOM 4162 C CA . MET B 1 266 ? -18.922 4.492 -6.293 1 52.97 266 MET B CA 1
ATOM 4163 C C . MET B 1 266 ? -19.578 5.457 -5.316 1 52.97 266 MET B C 1
ATOM 4165 O O . MET B 1 266 ? -19.031 6.523 -5.027 1 52.97 266 MET B O 1
ATOM 4169 N N . ASN B 1 267 ? -20.688 4.988 -4.891 1 53.5 267 ASN B N 1
ATOM 4170 C CA . ASN B 1 267 ? -21.359 5.82 -3.895 1 53.5 267 ASN B CA 1
ATOM 4171 C C . ASN B 1 267 ? -20.531 5.918 -2.611 1 53.5 267 ASN B C 1
ATOM 4173 O O . ASN B 1 267 ? -20.5 6.969 -1.971 1 53.5 267 ASN B O 1
ATOM 4177 N N . ILE B 1 268 ? -20.031 4.832 -2.303 1 52.44 268 ILE B N 1
ATOM 4178 C CA . ILE B 1 268 ? -19.141 4.859 -1.144 1 52.44 268 ILE B CA 1
ATOM 4179 C C . ILE B 1 268 ? -17.922 5.734 -1.442 1 52.44 268 ILE B C 1
ATOM 4181 O O . ILE B 1 268 ? -17.5 6.516 -0.594 1 52.44 268 ILE B O 1
ATOM 4185 N N . GLY B 1 269 ? -17.422 5.465 -2.623 1 51.19 269 GLY B N 1
ATOM 4186 C CA . GLY B 1 269 ? -16.312 6.297 -3.045 1 51.19 269 GLY B CA 1
ATOM 4187 C C . GLY B 1 269 ? -16.672 7.77 -3.145 1 51.19 269 GLY B C 1
ATOM 4188 O O . GLY B 1 269 ? -15.867 8.633 -2.783 1 51.19 269 GLY B O 1
ATOM 4189 N N . ASP B 1 270 ? -17.922 8.016 -3.602 1 50.19 270 ASP B N 1
ATOM 4190 C CA . ASP B 1 270 ? -18.375 9.391 -3.771 1 50.19 270 ASP B CA 1
ATOM 4191 C C . ASP B 1 270 ? -18.906 9.969 -2.457 1 50.19 270 ASP B C 1
ATOM 4193 O O . ASP B 1 270 ? -19.266 11.141 -2.389 1 50.19 270 ASP B O 1
ATOM 4197 N N . GLY B 1 271 ? -18.609 9.344 -1.343 1 47.78 271 GLY B N 1
ATOM 4198 C CA . GLY B 1 271 ? -19.031 9.883 -0.059 1 47.78 271 GLY B CA 1
ATOM 4199 C C . GLY B 1 271 ? -20.531 9.82 0.157 1 47.78 271 GLY B C 1
ATOM 4200 O O . GLY B 1 271 ? -21.062 10.477 1.055 1 47.78 271 GLY B O 1
ATOM 4201 N N . ASN B 1 272 ? -21.406 9.25 -0.747 1 40.88 272 ASN B N 1
ATOM 4202 C CA . ASN B 1 272 ? -22.844 9.273 -0.544 1 40.88 272 ASN B CA 1
ATOM 4203 C C . ASN B 1 272 ? -23.328 8.023 0.183 1 40.88 272 ASN B C 1
ATOM 4205 O O . ASN B 1 272 ? -22.766 6.938 0.009 1 40.88 272 ASN B O 1
#

Radius of gyration: 24.19 Å; Cα contacts (8 Å, |Δi|>4): 906; chains: 2; bounding box: 66×67×61 Å

Nearest PDB structures (foldseek):
  7lcc-assembly1_A  TM=7.950E-01  e=7.812E-15  synthetic construct
  7otj-assembly1_A  TM=7.788E-01  e=2.541E-10  Candida albicans
  5o6e-assembly2_B  TM=7.523E-01  e=1.572E-10  Saccharomyces cerevisiae S288C
  7otj-assembly2_B  TM=7.715E-01  e=1.141E-09  Candida albicans
  5o6b-assembly1_B  TM=7.283E-01  e=5.891E-10  Saccharomyces cerevisiae S288C

Sequence (544 aa):
MYNLCLMEIEDHILAQGGQTLDNYNLPVIERTTAANHAQKYVRFLNFDGCEQNQCINNHKHQLMANQREIYALFLDKINTQRCGITFVDAPGGTGKTFLLNLVIAKIRSNGHIAIASASSGVAATLVTVGHTIHSAFKVPLNAHKQDTPTCSMKKGTAIARVMNEAKAIIVEEAPMTHRAVYEAIDRTLQDICGNSKPFGGILVMFCGDFRQILPVVKQGTHANIVDAMLKRSPLWRNVTTYRLHDNIRAQLTNDPTAANYTNLLMNIGDGNMYNLCLMEIEDHILAQGGQTLDNYNLPVIERTTAANHAQKYVRFLNFDGCEQNQCINNHKHQLMANQREIYALFLDKINTQRCGITFVDAPGGTGKTFLLNLVIAKIRSNGHIAIASASSGVAATLVTVGHTIHSAFKVPLNAHKQDTPTCSMKKGTAIARVMNEAKAIIVEEAPMTHRAVYEAIDRTLQDICGNSKPFGGILVMFCGDFRQILPVVKQGTHANIVDAMLKRSPLWRNVTTYRLHDNIRAQLTNDPTAANYTNLLMNIGDGN

Secondary structure (DSSP, 8-state):
-HHHHHHHHHHHHHHT----GGGGTS------HHHHHHHHGGGGT---HHHHHHHHHHHGGG--HHHHHHHHHHHHHHHTT---EEEEE--TTS-HHHHHHHHHHHHHHTT-EEEEEESSHHHHHHSTT-EEHHHHHT--TTGGGSSS---S--TTSHHHHHHHHEEEEEEETGGGS-HHHHHHHHHHHHHHHT--SGGGG-EEEEEE-GGGG--SS--TTHHHHHHHSGGGSGGGGGEEEEE----HHHHHHTSHHHHHHHHHHHHHHTT-/-HHHHHHHHHHHHHHT-S--GGGGTS------HHHHHHHHGGGGT---HHHHHHHHHHHGGG--HHHHHHHHHHHHHHHTT---EEEEE--TTS-HHHHHHHHHHHHHHTT-EEEEEESSHHHHHHSTT-EEHHHHHT--TTGGGSSS---S--TTSHHHHHHHHEEEEEEETGGGS-HHHHHHHHHHHHHHHT--SGGGG-EEEEEE-GGGG--SS--TTHHHHHHHSGGGSGGGGGEEEEE----HHHHHHTSHHHHHHHHHHHHHHTT-

Solvent-accessible surface area (backbone atoms only — not comparable to full-atom values): 28697 Å² total; per-residue (Å²): 115,69,74,57,52,56,52,55,50,46,52,50,42,58,72,67,48,83,74,64,64,72,78,69,75,48,79,70,66,75,72,46,77,60,56,66,44,39,55,64,46,35,61,60,63,68,72,55,40,67,60,24,45,48,50,42,71,74,43,57,82,72,51,48,73,67,53,43,51,52,51,51,53,53,49,50,32,54,74,68,70,47,56,45,38,36,34,39,40,31,50,88,38,38,43,54,59,58,52,50,40,50,53,48,28,53,43,34,38,71,72,42,31,52,50,36,24,6,48,21,53,35,52,4,45,65,35,70,81,30,26,27,47,45,67,70,54,36,40,52,91,60,27,75,80,40,92,79,37,54,33,77,64,51,78,86,36,50,54,36,50,50,60,58,60,29,53,30,38,37,29,41,42,39,51,42,31,31,25,45,52,57,52,9,46,25,55,39,31,16,58,60,49,71,27,89,46,67,44,24,46,33,23,33,38,36,27,26,42,52,71,76,72,57,75,65,67,92,51,90,53,48,64,57,39,56,66,29,26,40,79,63,33,79,72,41,79,58,48,47,78,46,74,54,78,60,53,45,36,68,53,33,60,70,32,72,78,51,23,51,56,51,43,48,49,44,26,53,52,67,73,95,113,69,76,57,52,55,51,53,50,46,52,52,42,60,73,66,49,88,72,61,66,71,76,69,77,49,80,71,65,75,72,46,77,61,57,66,44,40,56,65,48,36,61,60,64,67,70,56,40,66,60,23,45,50,52,42,71,74,43,56,82,72,50,49,73,69,52,42,50,53,52,51,52,52,51,50,31,54,75,67,70,44,56,46,38,36,33,39,40,30,50,88,37,39,43,54,60,59,54,50,40,50,52,48,29,52,43,34,38,73,72,43,33,52,49,36,24,7,49,21,52,35,55,5,47,65,34,72,81,31,27,27,47,43,67,70,52,36,40,53,90,60,28,75,79,41,92,79,35,56,31,77,63,50,74,87,37,51,54,34,50,50,58,59,60,30,54,31,38,38,29,41,43,40,52,42,30,32,24,45,52,56,51,9,46,26,55,39,32,15,60,59,48,71,28,89,45,69,43,23,46,32,24,33,39,35,27,25,40,52,73,77,73,57,76,65,68,92,51,92,52,47,63,59,40,54,67,30,25,40,79,64,33,79,69,41,79,56,49,45,78,45,74,54,76,61,52,44,36,69,53,34,61,70,31,70,77,51,23,52,55,51,42,48,49,42,28,54,50,67,71,97